Protein AF-A0A7S1G260-F1 (afdb_monomer)

Mean predicted aligned error: 22.45 Å

InterPro domains:
  IPR003582 ShKT domain [SM00254] (65-116)
  IPR003582 ShKT domain [SM00254] (126-178)
  IPR003582 ShKT domain [SM00254] (199-250)
  IPR003582 ShKT domain [SM00254] (265-316)
  IPR003582 ShKT domain [SM00254] (324-378)

Radius of gyration: 38.08 Å; Cα contacts (8 Å, |Δi|>4): 339; chains: 1; bounding box: 85×82×124 Å

Solvent-accessible surface area (backbone atoms only — not comparable to full-atom values): 27764 Å² total; per-residue (Å²): 145,82,87,89,90,86,90,84,76,76,74,75,77,66,73,88,75,47,80,72,57,52,58,54,51,54,57,51,50,65,68,64,70,78,76,76,94,68,100,78,63,72,72,65,54,53,57,52,51,52,52,52,50,55,58,51,52,64,60,63,60,74,78,61,74,73,56,50,43,88,85,47,56,52,100,85,69,47,45,41,76,82,35,58,77,34,66,45,84,57,37,52,81,79,72,40,49,72,68,55,34,51,49,46,45,71,40,14,17,43,22,26,63,70,42,81,68,78,72,70,73,74,69,82,67,75,76,51,49,43,85,84,46,59,42,88,88,80,72,40,43,38,78,78,39,53,87,39,66,52,87,58,41,51,83,77,70,46,49,73,69,58,48,50,54,45,46,68,37,13,18,48,26,37,62,64,55,78,82,80,75,85,74,89,73,93,75,82,94,71,88,77,92,76,82,80,83,74,86,63,60,51,41,88,84,46,56,52,100,85,67,45,38,35,66,70,45,40,88,46,66,47,91,55,37,49,82,78,72,42,50,72,66,56,33,50,52,44,52,70,39,12,18,47,33,44,63,68,46,57,68,76,55,60,60,67,68,46,68,64,88,73,85,66,71,82,57,51,40,87,82,47,52,46,90,82,69,47,47,43,89,77,43,44,44,76,44,58,78,45,38,58,83,74,71,43,50,74,66,57,46,52,50,47,41,69,41,14,18,50,35,34,56,59,64,70,72,86,75,71,62,81,71,72,85,56,48,39,80,82,41,59,48,95,84,70,50,83,61,27,41,64,76,46,58,79,45,95,37,67,79,69,60,48,83,87,81,41,54,75,70,50,51,49,54,50,48,70,42,13,27,48,56,40,59,69,60,77,84,64,79,83,74,77,86,77,90,75,79,87,78,90,82,82,86,85,86,88,81,93,77,87,83,83,88,78,89,81,84,82,85,86,82,82,86,84,84,79,85,83,83,81,87,85,84,81,87,85,86,82,134

Structure (mmCIF, N/CA/C/O backbone):
data_AF-A0A7S1G260-F1
#
_entry.id   AF-A0A7S1G260-F1
#
loop_
_atom_site.group_PDB
_atom_site.id
_atom_site.type_symbol
_atom_site.label_atom_id
_atom_site.label_alt_id
_atom_site.label_comp_id
_atom_site.label_asym_id
_atom_site.label_entity_id
_atom_site.label_seq_id
_atom_site.pdbx_PDB_ins_code
_atom_site.Cartn_x
_atom_site.Cartn_y
_atom_site.Cartn_z
_atom_site.occupancy
_atom_site.B_iso_or_equiv
_atom_site.auth_seq_id
_atom_site.auth_comp_id
_atom_site.auth_asym_id
_atom_site.auth_atom_id
_atom_site.pdbx_PDB_model_num
ATOM 1 N N . MET A 1 1 ? 31.275 -41.240 10.951 1.00 37.66 1 MET A N 1
ATOM 2 C CA . MET A 1 1 ? 30.925 -40.344 12.071 1.00 37.66 1 MET A CA 1
ATOM 3 C C . MET A 1 1 ? 29.575 -39.739 11.741 1.00 37.66 1 MET A C 1
ATOM 5 O O . MET A 1 1 ? 29.497 -38.847 10.911 1.00 37.66 1 MET A O 1
ATOM 9 N N . CYS A 1 2 ? 28.521 -40.337 12.284 1.00 35.19 2 CYS A N 1
ATOM 10 C CA . CYS A 1 2 ? 27.132 -39.920 12.125 1.00 35.19 2 CYS A CA 1
ATOM 11 C C . CYS A 1 2 ? 26.498 -39.850 13.517 1.00 35.19 2 CYS A C 1
ATOM 13 O O . CYS A 1 2 ? 26.952 -40.563 14.410 1.00 35.19 2 CYS A O 1
ATOM 15 N N . ALA A 1 3 ? 25.410 -39.080 13.592 1.00 37.19 3 ALA A N 1
ATOM 16 C CA . ALA A 1 3 ? 24.482 -38.863 14.703 1.00 37.19 3 ALA A CA 1
ATOM 17 C C . ALA A 1 3 ? 24.841 -37.714 15.659 1.00 37.19 3 ALA A C 1
ATOM 19 O O . ALA A 1 3 ? 25.809 -37.792 16.401 1.00 37.19 3 ALA A O 1
ATOM 20 N N . GLU A 1 4 ? 24.020 -36.658 15.625 1.00 35.97 4 GLU A N 1
ATOM 21 C CA . GLU A 1 4 ? 23.105 -36.303 16.724 1.00 35.97 4 GLU A CA 1
ATOM 22 C C . GLU A 1 4 ? 22.201 -35.126 16.301 1.00 35.97 4 GLU A C 1
ATOM 24 O O . GLU A 1 4 ? 22.671 -34.014 16.087 1.00 35.97 4 GLU A O 1
ATOM 29 N N . SER A 1 5 ? 20.895 -35.380 16.141 1.00 38.62 5 SER A N 1
ATOM 30 C CA . SER A 1 5 ? 19.833 -34.358 16.185 1.00 38.62 5 SER A CA 1
ATOM 31 C C . SER A 1 5 ? 18.460 -35.034 16.226 1.00 38.62 5 SER A C 1
ATOM 33 O O . SER A 1 5 ? 17.839 -35.234 15.188 1.00 38.62 5 SER A O 1
ATOM 35 N N . ILE A 1 6 ? 18.000 -35.417 17.422 1.00 42.75 6 ILE A N 1
ATOM 36 C CA . ILE A 1 6 ? 16.577 -35.600 17.756 1.00 42.75 6 ILE A CA 1
ATOM 37 C C . ILE A 1 6 ? 16.449 -35.351 19.263 1.00 42.75 6 ILE A C 1
ATOM 39 O O . ILE A 1 6 ? 16.839 -36.218 20.025 1.00 42.75 6 ILE A O 1
ATOM 43 N N . TYR A 1 7 ? 15.943 -34.192 19.696 1.00 40.62 7 TYR A N 1
ATOM 44 C CA . TYR A 1 7 ? 15.283 -34.004 21.005 1.00 40.62 7 TYR A CA 1
ATOM 45 C C . TYR A 1 7 ? 14.679 -32.592 21.067 1.00 40.62 7 TYR A C 1
ATOM 47 O O . TYR A 1 7 ? 15.309 -31.662 21.560 1.00 40.62 7 TYR A O 1
ATOM 55 N N . HIS A 1 8 ? 13.465 -32.400 20.536 1.00 42.44 8 HIS A N 1
ATOM 56 C CA . HIS A 1 8 ? 12.707 -31.172 20.832 1.00 42.44 8 HIS A CA 1
ATOM 57 C C . HIS A 1 8 ? 11.171 -31.264 20.733 1.00 42.44 8 HIS A C 1
ATOM 59 O O . HIS A 1 8 ? 10.514 -30.230 20.828 1.00 42.44 8 HIS A O 1
ATOM 65 N N . GLN A 1 9 ? 10.570 -32.458 20.600 1.00 41.25 9 GLN A N 1
ATOM 66 C CA . GLN A 1 9 ? 9.100 -32.592 20.530 1.00 41.25 9 GLN A CA 1
ATOM 67 C C . GLN A 1 9 ? 8.404 -33.213 21.755 1.00 41.25 9 GLN A C 1
ATOM 69 O O . GLN A 1 9 ? 7.201 -33.023 21.897 1.00 41.25 9 GLN A O 1
ATOM 74 N N . ASP A 1 10 ? 9.112 -33.809 22.719 1.00 39.34 10 ASP A N 1
ATOM 75 C CA . ASP A 1 10 ? 8.443 -34.493 23.849 1.00 39.34 10 ASP A CA 1
ATOM 76 C C . ASP A 1 10 ? 8.217 -33.633 25.110 1.00 39.34 10 ASP A C 1
ATOM 78 O O . ASP A 1 10 ? 7.632 -34.095 26.090 1.00 39.34 10 ASP A O 1
ATOM 82 N N . ILE A 1 11 ? 8.636 -32.362 25.124 1.00 42.66 11 ILE A N 1
ATOM 83 C CA . ILE A 1 11 ? 8.565 -31.523 26.340 1.00 42.66 11 ILE A CA 1
ATOM 84 C C . ILE A 1 11 ? 7.190 -30.850 26.532 1.00 42.66 11 ILE A C 1
ATOM 86 O O . ILE A 1 11 ? 6.837 -30.488 27.655 1.00 42.66 11 ILE A O 1
ATOM 90 N N . LEU A 1 12 ? 6.357 -30.746 25.492 1.00 38.69 12 LEU A N 1
ATOM 91 C CA . LEU A 1 12 ? 5.076 -30.025 25.578 1.00 38.69 12 LEU A CA 1
ATOM 92 C C . LEU A 1 12 ? 3.873 -30.880 26.013 1.00 38.69 12 LEU A C 1
ATOM 94 O O . LEU A 1 12 ? 2.856 -30.324 26.417 1.00 38.69 12 LEU A O 1
ATOM 98 N N . VAL A 1 13 ? 3.991 -32.211 26.046 1.00 43.09 13 VAL A N 1
ATOM 99 C CA . VAL A 1 13 ? 2.888 -33.103 26.473 1.00 43.09 13 VAL A CA 1
ATOM 100 C C . VAL A 1 13 ? 2.876 -33.349 27.995 1.00 43.09 13 VAL A C 1
ATOM 102 O O . VAL A 1 13 ? 1.879 -33.799 28.553 1.00 43.09 13 VAL A O 1
ATOM 105 N N . LEU A 1 14 ? 3.931 -32.969 28.725 1.00 40.88 14 LEU A N 1
ATOM 106 C CA . LEU A 1 14 ? 4.026 -33.189 30.179 1.00 40.88 14 LEU A CA 1
ATOM 107 C C . LEU A 1 14 ? 3.469 -32.050 31.057 1.00 40.88 14 LEU A C 1
ATOM 109 O O . LEU A 1 14 ? 3.452 -32.187 32.283 1.00 40.88 14 LEU A O 1
ATOM 113 N N . ILE A 1 15 ? 2.990 -30.941 30.480 1.00 45.69 15 ILE A N 1
ATOM 114 C CA . ILE A 1 15 ? 2.629 -29.740 31.261 1.00 45.69 15 ILE A CA 1
ATOM 115 C C . ILE A 1 15 ? 1.155 -29.714 31.725 1.00 45.69 15 ILE A C 1
ATOM 117 O O . ILE A 1 15 ? 0.856 -29.064 32.725 1.00 45.69 15 ILE A O 1
ATOM 121 N N . SER A 1 16 ? 0.236 -30.496 31.149 1.00 44.62 16 SER A N 1
ATOM 122 C CA . SER A 1 16 ? -1.178 -30.489 31.590 1.00 44.62 16 SER A CA 1
ATOM 123 C C . SER A 1 16 ? -1.525 -31.482 32.711 1.00 44.62 16 SER A C 1
ATOM 125 O O . SER A 1 16 ? -2.653 -31.488 33.199 1.00 44.62 16 SER A O 1
ATOM 127 N N . ALA A 1 17 ? -0.571 -32.279 33.204 1.00 48.72 17 ALA A N 1
ATOM 128 C CA . ALA A 1 17 ? -0.872 -33.348 34.156 1.00 48.72 17 ALA A CA 1
ATOM 129 C C . ALA A 1 17 ? 0.071 -33.415 35.366 1.00 48.72 17 ALA A C 1
ATOM 131 O O . ALA A 1 17 ? 0.545 -34.503 35.673 1.00 48.72 17 ALA A O 1
ATOM 132 N N . ASN A 1 18 ? 0.361 -32.317 36.098 1.00 54.16 18 ASN A N 1
ATOM 133 C CA . ASN A 1 18 ? 0.901 -32.482 37.470 1.00 54.16 18 ASN A CA 1
ATOM 134 C C . ASN A 1 18 ? 0.964 -31.286 38.447 1.00 54.16 18 ASN A C 1
ATOM 136 O O . ASN A 1 18 ? 1.860 -31.217 39.297 1.00 54.16 18 ASN A O 1
ATOM 140 N N . THR A 1 19 ? -0.011 -30.378 38.466 1.00 49.81 19 THR A N 1
ATOM 141 C CA . THR A 1 19 ? -0.016 -29.280 39.462 1.00 49.81 19 THR A CA 1
ATOM 142 C C . THR A 1 19 ? -0.116 -29.767 40.922 1.00 49.81 19 THR A C 1
ATOM 144 O O . THR A 1 19 ? 0.399 -29.119 41.840 1.00 49.81 19 THR A O 1
ATOM 147 N N . ARG A 1 20 ? -0.686 -30.957 41.175 1.00 53.78 20 ARG A N 1
ATOM 148 C CA . ARG A 1 20 ? -0.775 -31.546 42.529 1.00 53.78 20 ARG A CA 1
ATOM 149 C C . ARG A 1 20 ? 0.513 -32.249 42.992 1.00 53.78 20 ARG A C 1
ATOM 151 O O . ARG A 1 20 ? 0.814 -32.207 44.188 1.00 53.78 20 ARG A O 1
ATOM 158 N N . SER A 1 21 ? 1.306 -32.837 42.090 1.00 54.09 21 SER A N 1
ATOM 159 C CA . SER A 1 21 ? 2.576 -33.503 42.448 1.00 54.09 21 SER A CA 1
ATOM 160 C C . SER A 1 21 ? 3.697 -32.503 42.742 1.00 54.09 21 SER A C 1
ATOM 162 O O . SER A 1 21 ? 4.452 -32.672 43.704 1.00 54.09 21 SER A O 1
ATOM 164 N N . ILE A 1 22 ? 3.734 -31.381 42.016 1.00 58.81 22 ILE A N 1
ATOM 165 C CA . ILE A 1 22 ? 4.735 -30.323 42.222 1.00 58.81 22 ILE A CA 1
ATOM 166 C C . ILE A 1 22 ? 4.570 -29.667 43.605 1.00 58.81 22 ILE A C 1
ATOM 168 O O . ILE A 1 22 ? 5.558 -29.467 44.315 1.00 58.81 22 ILE A O 1
ATOM 172 N N . LYS A 1 23 ? 3.331 -29.447 44.077 1.00 65.38 23 LYS A N 1
ATOM 173 C CA . LYS A 1 23 ? 3.067 -28.942 45.443 1.00 65.38 23 LYS A CA 1
ATOM 174 C C . LYS A 1 23 ? 3.558 -29.896 46.542 1.00 65.38 23 LYS A C 1
ATOM 176 O O . LYS A 1 23 ? 3.996 -29.430 47.596 1.00 65.38 23 LYS A O 1
ATOM 181 N N . ARG A 1 24 ? 3.519 -31.217 46.318 1.00 66.19 24 ARG A N 1
ATOM 182 C CA . ARG A 1 24 ? 4.042 -32.216 47.272 1.00 66.19 24 ARG A CA 1
ATOM 183 C C . ARG A 1 24 ? 5.575 -32.274 47.257 1.00 66.19 24 ARG A C 1
ATOM 185 O O . ARG A 1 24 ? 6.175 -32.274 48.332 1.00 66.19 24 ARG A O 1
ATOM 192 N N . ARG A 1 25 ? 6.213 -32.203 46.082 1.00 62.19 25 ARG A N 1
ATOM 193 C CA . ARG A 1 25 ? 7.685 -32.146 45.952 1.00 62.19 25 ARG A CA 1
ATOM 194 C C . ARG A 1 25 ? 8.291 -30.851 46.504 1.00 62.19 25 ARG A C 1
ATOM 196 O O . ARG A 1 25 ? 9.302 -30.906 47.196 1.00 62.19 25 ARG A O 1
ATOM 203 N N . MET A 1 26 ? 7.631 -29.705 46.327 1.00 62.00 26 MET A N 1
ATOM 204 C CA . MET A 1 26 ? 8.078 -28.424 46.901 1.00 62.00 26 MET A CA 1
ATOM 205 C C . MET A 1 26 ? 8.033 -28.408 48.441 1.00 62.00 26 MET A C 1
ATOM 207 O O . MET A 1 26 ? 8.884 -27.793 49.085 1.00 62.00 26 MET A O 1
ATOM 211 N N . ARG A 1 27 ? 7.091 -29.138 49.063 1.00 69.62 27 ARG A N 1
ATOM 212 C CA . ARG A 1 27 ? 7.062 -29.325 50.528 1.00 69.62 27 ARG A CA 1
ATOM 213 C C . ARG A 1 27 ? 8.172 -30.258 51.028 1.00 69.62 27 ARG A C 1
ATOM 215 O O . ARG A 1 27 ? 8.681 -30.034 52.123 1.00 69.62 27 ARG A O 1
ATOM 222 N N . GLN A 1 28 ? 8.575 -31.257 50.239 1.00 65.25 28 GLN A N 1
ATOM 223 C CA . GLN A 1 28 ? 9.717 -32.123 50.564 1.00 65.25 28 GLN A CA 1
ATOM 224 C C . GLN A 1 28 ? 11.063 -31.396 50.404 1.00 65.25 28 GLN A C 1
ATOM 226 O O . GLN A 1 28 ? 11.915 -31.500 51.283 1.00 65.25 28 GLN A O 1
ATOM 231 N N . LEU A 1 29 ? 11.229 -30.573 49.363 1.00 58.44 29 LEU A N 1
ATOM 232 C CA . LEU A 1 29 ? 12.454 -29.790 49.147 1.00 58.44 29 LEU A CA 1
ATOM 233 C C . LEU A 1 29 ? 12.663 -28.697 50.210 1.00 58.44 29 LEU A C 1
ATOM 235 O O . LEU A 1 29 ? 13.797 -28.462 50.622 1.00 58.44 29 LEU A O 1
ATOM 239 N N . ARG A 1 30 ? 11.590 -28.106 50.762 1.00 63.41 30 ARG A N 1
ATOM 240 C CA . ARG A 1 30 ? 11.694 -27.207 51.933 1.00 63.41 30 ARG A CA 1
ATOM 241 C C . ARG A 1 30 ? 12.203 -27.901 53.202 1.00 63.41 30 ARG A C 1
ATOM 243 O O . ARG A 1 30 ? 12.783 -27.227 54.045 1.00 63.41 30 ARG A O 1
ATOM 250 N N . ARG A 1 31 ? 12.019 -29.22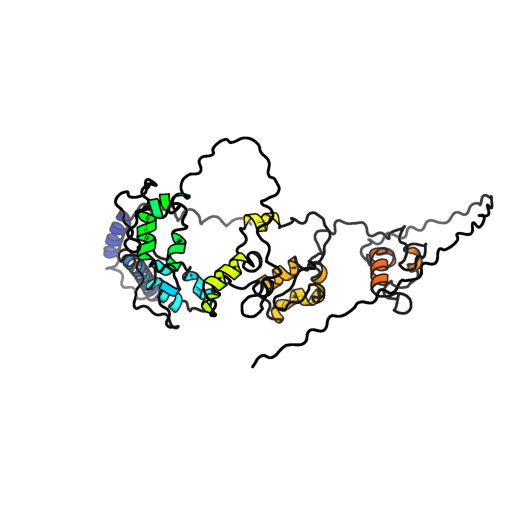0 53.349 1.00 58.50 31 ARG A N 1
ATOM 251 C CA . ARG A 1 31 ? 12.552 -29.978 54.498 1.00 58.50 31 ARG A CA 1
ATOM 252 C C . ARG A 1 31 ? 14.018 -30.379 54.318 1.00 58.50 31 ARG A C 1
ATOM 254 O O . ARG A 1 31 ? 14.728 -30.483 55.310 1.00 58.50 31 ARG A O 1
ATOM 261 N N . LEU A 1 32 ? 14.484 -30.556 53.081 1.00 53.25 32 LEU A N 1
ATOM 262 C CA . LEU A 1 32 ? 15.876 -30.927 52.790 1.00 53.25 32 LEU A CA 1
ATOM 263 C C . LEU A 1 32 ? 16.843 -29.730 52.793 1.00 53.25 32 LEU A C 1
ATOM 265 O O . LEU A 1 32 ? 18.033 -29.914 53.024 1.00 53.25 32 LEU A O 1
ATOM 269 N N . ASN A 1 33 ? 16.348 -28.501 52.619 1.00 46.66 33 ASN A N 1
ATOM 270 C CA . ASN A 1 33 ? 17.196 -27.306 52.512 1.00 46.66 33 ASN A CA 1
ATOM 271 C C . ASN A 1 33 ? 17.590 -26.660 53.862 1.00 46.66 33 ASN A C 1
ATOM 273 O O . ASN A 1 33 ? 18.201 -25.597 53.889 1.00 46.66 33 ASN A O 1
ATOM 277 N N . LEU A 1 34 ? 17.262 -27.288 54.999 1.00 50.44 34 LEU A N 1
ATOM 278 C CA . LEU A 1 34 ? 17.632 -26.794 56.335 1.00 50.44 34 LEU A CA 1
ATOM 279 C C . LEU A 1 34 ? 18.976 -27.333 56.858 1.00 50.44 34 LEU A C 1
ATOM 281 O O . LEU A 1 34 ? 19.327 -27.035 57.998 1.00 50.44 34 LEU A O 1
ATOM 285 N N . ARG A 1 35 ? 19.748 -28.111 56.076 1.00 51.38 35 ARG A N 1
ATOM 286 C CA . ARG A 1 35 ? 20.943 -28.789 56.624 1.00 51.38 35 ARG A CA 1
ATOM 287 C C . ARG A 1 35 ? 22.269 -28.668 55.875 1.00 51.38 35 ARG A C 1
ATOM 289 O O . ARG A 1 35 ? 23.226 -29.305 56.297 1.00 51.38 35 ARG A O 1
ATOM 296 N N . THR A 1 36 ? 22.405 -27.817 54.862 1.00 46.00 36 THR A N 1
ATOM 297 C CA . THR A 1 36 ? 23.715 -27.618 54.210 1.00 46.00 36 THR A CA 1
ATOM 298 C C . THR A 1 36 ? 24.021 -26.142 53.983 1.00 46.00 36 THR A C 1
ATOM 300 O O . THR A 1 36 ? 23.757 -25.585 52.920 1.00 46.00 36 THR A O 1
ATOM 303 N N . ARG A 1 37 ? 24.622 -25.502 54.994 1.00 48.03 37 ARG A N 1
ATOM 304 C CA . ARG A 1 37 ? 25.396 -24.265 54.819 1.00 48.03 37 ARG A CA 1
ATOM 305 C C . ARG A 1 37 ? 26.737 -24.642 54.181 1.00 48.03 37 ARG A C 1
ATOM 307 O O . ARG A 1 37 ? 27.633 -25.100 54.878 1.00 48.03 37 ARG A O 1
ATOM 314 N N . SER A 1 38 ? 26.865 -24.448 52.870 1.00 50.91 38 SER A N 1
ATOM 315 C CA . SER A 1 38 ? 28.159 -24.411 52.177 1.00 50.91 38 SER A CA 1
ATOM 316 C C . SER A 1 38 ? 28.254 -23.123 51.341 1.00 50.91 38 SER A C 1
ATOM 318 O O . SER A 1 38 ? 27.310 -22.814 50.607 1.00 50.91 38 SER A O 1
ATOM 320 N N . PRO A 1 39 ? 29.334 -22.326 51.458 1.00 50.97 39 PRO A N 1
ATOM 321 C CA . PRO A 1 39 ? 29.386 -20.947 50.969 1.00 50.97 39 PRO A CA 1
ATOM 322 C C . PRO A 1 39 ? 29.920 -20.809 49.528 1.00 50.97 39 PRO A C 1
ATOM 324 O O . PRO A 1 39 ? 30.763 -19.955 49.275 1.00 50.97 39 PRO A O 1
ATOM 327 N N . SER A 1 40 ? 29.441 -21.609 48.564 1.00 51.34 40 SER A N 1
ATOM 328 C CA . SER A 1 40 ? 29.939 -21.549 47.167 1.00 51.34 40 SER A CA 1
ATOM 329 C C . SER A 1 40 ? 28.877 -21.302 46.076 1.00 51.34 40 SER A C 1
ATOM 331 O O . SER A 1 40 ? 29.216 -21.160 44.911 1.00 51.34 40 SER A O 1
ATOM 333 N N . ASN A 1 41 ? 27.594 -21.124 46.414 1.00 51.25 41 ASN A N 1
ATOM 334 C CA . ASN A 1 41 ? 26.518 -20.991 45.411 1.00 51.25 41 ASN A CA 1
ATOM 335 C C . ASN A 1 41 ? 25.830 -19.611 45.400 1.00 51.25 41 ASN A C 1
ATOM 337 O O . ASN A 1 41 ? 24.607 -19.519 45.485 1.00 51.25 41 ASN A O 1
ATOM 341 N N . LYS A 1 42 ? 26.594 -18.515 45.280 1.00 50.22 42 LYS A N 1
ATOM 342 C CA . LYS A 1 42 ? 26.003 -17.163 45.140 1.00 50.22 42 LYS A CA 1
ATOM 343 C C . LYS A 1 42 ? 25.381 -16.901 43.759 1.00 50.22 42 LYS A C 1
ATOM 345 O O . LYS A 1 42 ? 24.404 -16.165 43.683 1.00 50.22 42 LYS A O 1
ATOM 350 N N . VAL A 1 43 ? 25.877 -17.534 42.692 1.00 56.28 43 VAL A N 1
ATOM 351 C CA . VAL A 1 43 ? 25.404 -17.271 41.314 1.00 56.28 43 VAL A CA 1
ATOM 352 C C . VAL A 1 43 ? 24.046 -17.938 41.032 1.00 56.28 43 VAL A C 1
ATOM 354 O O . VAL A 1 43 ? 23.165 -17.326 40.435 1.00 56.28 43 VAL A O 1
ATOM 357 N N . ASN A 1 44 ? 23.800 -19.134 41.578 1.00 56.28 44 ASN A N 1
ATOM 358 C CA . ASN A 1 44 ? 22.531 -19.852 41.375 1.00 56.28 44 ASN A CA 1
ATOM 359 C C . ASN A 1 44 ? 21.350 -19.272 42.173 1.00 56.28 44 ASN A C 1
ATOM 361 O O . ASN A 1 44 ? 20.196 -19.479 41.803 1.00 56.28 44 ASN A O 1
ATOM 365 N N . SER A 1 45 ? 21.609 -18.514 43.245 1.00 60.34 45 SER A N 1
ATOM 366 C CA . SER A 1 45 ? 20.538 -17.903 44.042 1.00 60.34 45 SER A CA 1
ATOM 367 C C . SER A 1 45 ? 19.893 -16.699 43.353 1.00 60.34 45 SER A C 1
ATOM 369 O O . SER A 1 45 ? 18.712 -16.449 43.582 1.00 60.34 45 SER A O 1
ATOM 371 N N . GLN A 1 46 ? 20.633 -15.954 42.523 1.00 66.44 46 GLN A N 1
ATOM 372 C CA . GLN A 1 46 ? 20.060 -14.817 41.796 1.00 66.44 46 GLN A CA 1
ATOM 373 C C . GLN A 1 46 ? 19.200 -15.271 40.615 1.00 66.44 46 GLN A C 1
ATOM 375 O O . GLN A 1 46 ? 18.104 -14.750 40.431 1.00 66.44 46 GLN A O 1
ATOM 380 N N . LEU A 1 47 ? 19.620 -16.310 39.887 1.00 67.06 47 LEU A N 1
ATOM 381 C CA . LEU A 1 47 ? 18.841 -16.851 38.769 1.00 67.06 47 LEU A CA 1
ATOM 382 C C . LEU A 1 47 ? 17.500 -17.458 39.230 1.00 67.06 47 LEU A C 1
ATOM 384 O O . LEU A 1 47 ? 16.480 -17.323 38.551 1.00 67.06 47 LEU A O 1
ATOM 388 N N . LEU A 1 48 ? 17.478 -18.066 40.423 1.00 73.00 48 LEU A N 1
ATOM 389 C CA . LEU A 1 48 ? 16.255 -18.586 41.043 1.00 73.00 48 LEU A CA 1
ATOM 390 C C . LEU A 1 48 ? 15.293 -17.461 41.470 1.00 73.00 48 LEU A C 1
ATOM 392 O O . LEU A 1 48 ? 14.082 -17.594 41.334 1.00 73.00 48 LEU A O 1
ATOM 396 N N . LEU A 1 49 ? 15.817 -16.340 41.973 1.00 70.00 49 LEU A N 1
ATOM 397 C CA . LEU A 1 49 ? 14.989 -15.188 42.342 1.00 70.00 49 LEU A CA 1
ATOM 398 C C . LEU A 1 49 ? 14.403 -14.491 41.109 1.00 70.00 49 LEU A C 1
ATOM 400 O O . LEU A 1 49 ? 13.228 -14.133 41.130 1.00 70.00 49 LEU A O 1
ATOM 404 N N . ILE A 1 50 ? 15.174 -14.377 40.023 1.00 73.25 50 ILE A N 1
ATOM 405 C CA . ILE A 1 50 ? 14.707 -13.823 38.745 1.00 73.25 50 ILE A CA 1
ATOM 406 C C . ILE A 1 50 ? 13.574 -14.686 38.170 1.00 73.25 50 ILE A C 1
ATOM 408 O O . ILE A 1 50 ? 12.511 -14.173 37.832 1.00 73.25 50 ILE A O 1
ATOM 412 N N . THR A 1 51 ? 13.745 -16.010 38.140 1.00 70.69 51 THR A N 1
ATOM 413 C CA . THR A 1 51 ? 12.706 -16.933 37.642 1.00 70.69 51 THR A CA 1
ATOM 414 C C . THR A 1 51 ? 11.439 -16.935 38.501 1.00 70.69 51 THR A C 1
ATOM 416 O O . THR A 1 51 ? 10.337 -16.963 37.955 1.00 70.69 51 THR A O 1
ATOM 419 N N . ILE A 1 52 ? 11.557 -16.835 39.831 1.00 73.44 52 ILE A N 1
ATOM 420 C CA . ILE A 1 52 ? 10.393 -16.696 40.725 1.00 73.44 52 ILE A CA 1
ATOM 421 C C . ILE A 1 52 ? 9.671 -15.356 40.495 1.00 73.44 52 ILE A C 1
ATOM 423 O O . ILE A 1 52 ? 8.441 -15.322 40.534 1.00 73.44 52 ILE A O 1
ATOM 427 N N . PHE A 1 53 ? 10.402 -14.274 40.212 1.00 69.44 53 PHE A N 1
ATOM 428 C CA . PHE A 1 53 ? 9.816 -12.966 39.911 1.00 69.44 53 PHE A CA 1
ATOM 429 C C . PHE A 1 53 ? 9.021 -12.989 38.594 1.00 69.44 53 PHE A C 1
ATOM 431 O O . PHE A 1 53 ? 7.857 -12.589 38.582 1.00 69.44 53 PHE A O 1
ATOM 438 N N . PHE A 1 54 ? 9.579 -13.576 37.527 1.00 65.88 54 PHE A N 1
ATOM 439 C CA . PHE A 1 54 ? 8.867 -13.767 36.255 1.00 65.88 54 PHE A CA 1
ATOM 440 C C . PHE A 1 54 ? 7.602 -14.631 36.413 1.00 65.88 54 PHE A C 1
ATOM 442 O O . PHE A 1 54 ? 6.539 -14.267 35.915 1.00 65.88 54 PHE A O 1
ATOM 449 N N . LEU A 1 55 ? 7.664 -15.723 37.185 1.00 65.50 55 LEU A N 1
ATOM 450 C CA . LEU A 1 55 ? 6.503 -16.589 37.453 1.00 65.50 55 LEU A CA 1
ATOM 451 C C . LEU A 1 55 ? 5.399 -15.907 38.282 1.00 65.50 55 LEU A C 1
ATOM 453 O O . LEU A 1 55 ? 4.230 -16.292 38.186 1.00 65.50 55 LEU A O 1
ATOM 457 N N . SER A 1 56 ? 5.741 -14.910 39.102 1.00 59.00 56 SER A N 1
ATOM 458 C CA . SER A 1 56 ? 4.767 -14.174 39.917 1.00 59.00 56 SER A CA 1
ATOM 459 C C . SER A 1 56 ? 4.069 -13.052 39.135 1.00 59.00 56 SER A C 1
ATOM 461 O O . SER A 1 56 ? 2.901 -12.768 39.410 1.00 59.00 56 SER A O 1
ATOM 463 N N . ILE A 1 57 ? 4.742 -12.455 38.142 1.00 59.56 57 ILE A N 1
ATOM 464 C CA . ILE A 1 57 ? 4.150 -11.458 37.233 1.00 59.56 57 ILE A CA 1
ATOM 465 C C . ILE A 1 57 ? 3.139 -12.130 36.301 1.00 59.56 57 ILE A C 1
ATOM 467 O O . ILE A 1 57 ? 1.998 -11.683 36.222 1.00 59.56 57 ILE A O 1
ATOM 471 N N . VAL A 1 58 ? 3.503 -13.267 35.699 1.00 60.50 58 VAL A N 1
ATOM 472 C CA . VAL A 1 58 ? 2.605 -14.013 34.797 1.00 60.50 58 VAL A CA 1
ATOM 473 C C . VAL A 1 58 ? 1.325 -14.469 35.516 1.00 60.50 58 VAL A C 1
ATOM 475 O O . VAL A 1 58 ? 0.243 -14.410 34.945 1.00 60.50 58 VAL A O 1
ATOM 478 N N . ASN A 1 59 ? 1.406 -14.839 36.800 1.00 55.50 59 ASN A N 1
ATOM 479 C CA . ASN A 1 59 ? 0.221 -15.217 37.584 1.00 55.50 59 ASN A CA 1
ATOM 480 C C . ASN A 1 59 ? -0.625 -14.027 38.073 1.00 55.50 59 ASN A C 1
ATOM 482 O O . ASN A 1 59 ? -1.802 -14.215 38.369 1.00 55.50 59 ASN A O 1
ATOM 486 N N . SER A 1 60 ? -0.066 -12.815 38.166 1.00 53.81 60 SER A N 1
ATOM 487 C CA . SER A 1 60 ? -0.815 -11.629 38.624 1.00 53.81 60 SER A CA 1
ATOM 488 C C . SER A 1 60 ? -1.620 -10.957 37.505 1.00 53.81 60 SER A C 1
ATOM 490 O O . SER A 1 60 ? -2.513 -10.163 37.790 1.00 53.81 60 SER A O 1
ATOM 492 N N . ILE A 1 61 ? -1.345 -11.303 36.244 1.00 55.31 61 ILE A N 1
ATOM 493 C CA . ILE A 1 61 ? -2.112 -10.860 35.068 1.00 55.31 61 ILE A CA 1
ATOM 494 C C . ILE A 1 61 ? -3.412 -11.679 34.913 1.00 55.31 61 ILE A C 1
ATOM 496 O O . ILE A 1 61 ? -4.352 -11.249 34.259 1.00 55.31 61 ILE A O 1
ATOM 500 N N . SER A 1 62 ? -3.529 -12.822 35.596 1.00 49.22 62 SER A N 1
ATOM 501 C CA . SER A 1 62 ? -4.604 -13.799 35.377 1.00 49.22 62 SER A CA 1
ATOM 502 C C . SER A 1 62 ? -5.952 -13.494 36.065 1.00 49.22 62 SER A C 1
ATOM 504 O O . SER A 1 62 ? -6.822 -14.362 36.059 1.00 49.22 62 SER A O 1
ATOM 506 N N . SER A 1 63 ? -6.169 -12.323 36.684 1.00 51.25 63 SER A N 1
ATOM 507 C CA . SER A 1 63 ? -7.471 -12.026 37.329 1.00 51.25 63 SER A CA 1
ATOM 508 C C . SER A 1 63 ? -7.988 -10.589 37.240 1.00 51.25 63 SER A C 1
ATOM 510 O O . SER A 1 63 ? -9.064 -10.304 37.767 1.00 51.25 63 SER A O 1
ATOM 512 N N . ARG A 1 64 ? -7.273 -9.675 36.574 1.00 57.09 64 ARG A N 1
ATOM 513 C CA . ARG A 1 64 ? -7.825 -8.358 36.226 1.00 57.09 64 ARG A CA 1
ATOM 514 C C . ARG A 1 64 ? -8.370 -8.453 34.809 1.00 57.09 64 ARG A C 1
ATOM 516 O O . ARG A 1 64 ? -7.661 -8.928 33.931 1.00 57.09 64 ARG A O 1
ATOM 523 N N . GLY A 1 65 ? -9.632 -8.065 34.622 1.00 72.81 65 GLY A N 1
ATOM 524 C CA . GLY A 1 65 ? -10.291 -8.091 33.317 1.00 72.81 65 GLY A CA 1
ATOM 525 C C . GLY A 1 65 ? -9.427 -7.441 32.234 1.00 72.81 65 GLY A C 1
ATOM 526 O O . GLY A 1 65 ? -8.667 -6.516 32.517 1.00 72.81 65 GLY A O 1
ATOM 527 N N . CYS A 1 66 ? -9.536 -7.969 31.017 1.00 88.38 66 CYS A N 1
ATOM 528 C CA . CYS A 1 66 ? -8.855 -7.503 29.811 1.00 88.38 66 CYS A CA 1
ATOM 529 C C . CYS A 1 66 ? -9.363 -6.101 29.442 1.00 88.38 66 CYS A C 1
ATOM 531 O O . CYS A 1 66 ? -10.232 -5.941 28.590 1.00 88.38 66 CYS A O 1
ATOM 533 N N . HIS A 1 67 ? -8.878 -5.091 30.157 1.00 93.44 67 HIS A N 1
ATOM 534 C CA . HIS A 1 67 ? -9.263 -3.702 29.978 1.00 93.44 67 HIS A CA 1
ATOM 535 C C . HIS A 1 67 ? -8.018 -2.836 29.906 1.00 93.44 67 HIS A C 1
ATOM 537 O O . HIS A 1 67 ? -7.076 -3.000 30.684 1.00 93.44 67 HIS A O 1
ATOM 543 N N . ASP A 1 68 ? -8.058 -1.895 28.978 1.00 96.00 68 ASP A N 1
ATOM 544 C CA . ASP A 1 68 ? -7.045 -0.866 28.843 1.00 96.00 68 ASP A CA 1
ATOM 545 C C . ASP A 1 68 ? -7.145 0.147 29.987 1.00 96.00 68 ASP A C 1
ATOM 547 O O . ASP A 1 68 ? -8.234 0.464 30.472 1.00 96.00 68 ASP A O 1
ATOM 551 N N . LEU A 1 69 ? -6.002 0.671 30.429 1.00 95.75 69 LEU A N 1
ATOM 552 C CA . LEU A 1 69 ? -5.931 1.695 31.461 1.00 95.75 69 LEU A CA 1
ATOM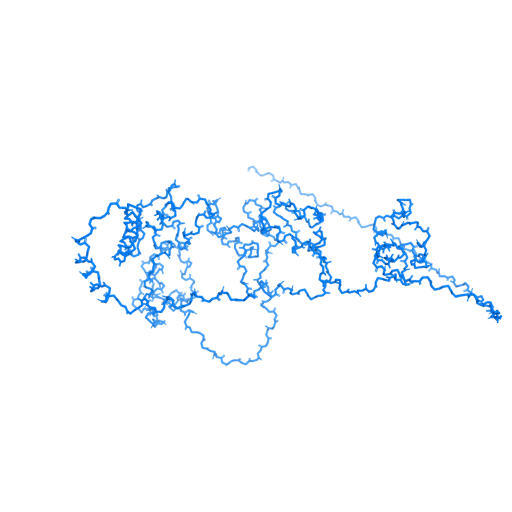 553 C C . LEU A 1 69 ? -6.242 3.076 30.841 1.00 95.75 69 LEU A C 1
ATOM 555 O O . LEU A 1 69 ? -5.402 3.612 30.115 1.00 95.75 69 LEU A O 1
ATOM 559 N N . PRO A 1 70 ? -7.380 3.731 31.157 1.00 94.19 70 PRO A N 1
ATOM 560 C CA . PRO A 1 70 ? -7.816 4.946 30.447 1.00 94.19 70 PRO A CA 1
ATOM 561 C C . PRO A 1 70 ? -6.866 6.140 30.617 1.00 94.19 70 PRO A C 1
ATOM 563 O O . PRO A 1 70 ? -6.790 7.039 29.773 1.00 94.19 70 PRO A O 1
ATOM 566 N N . SER A 1 71 ? -6.134 6.165 31.732 1.00 96.25 71 SER A N 1
ATOM 567 C CA . SER A 1 71 ? -5.158 7.205 32.057 1.00 96.25 71 SER A CA 1
ATOM 568 C C . SER A 1 71 ? -3.779 6.959 31.448 1.00 96.25 71 SER A C 1
ATOM 570 O O . SER A 1 71 ? -2.921 7.830 31.562 1.00 96.25 71 SER A O 1
ATOM 572 N N . TYR A 1 72 ? -3.536 5.797 30.836 1.00 97.50 72 TYR A N 1
ATOM 573 C CA . TYR A 1 72 ? -2.245 5.504 30.230 1.00 97.50 72 TYR A CA 1
ATOM 574 C C . TYR A 1 72 ? -1.975 6.435 29.051 1.00 97.50 72 TYR A C 1
ATOM 576 O O . TYR A 1 72 ? -2.855 6.684 28.220 1.00 97.50 72 TYR A O 1
ATOM 584 N N . ARG A 1 73 ? -0.751 6.953 28.986 1.00 97.69 73 ARG A N 1
ATOM 585 C CA . ARG A 1 73 ? -0.226 7.697 27.846 1.00 97.69 73 ARG A CA 1
ATOM 586 C C . ARG A 1 73 ? 1.193 7.215 27.584 1.00 97.69 73 ARG A C 1
ATOM 588 O O . ARG A 1 73 ? 1.983 7.133 28.521 1.00 97.69 73 ARG A O 1
ATOM 595 N N . ASP A 1 74 ? 1.502 6.902 26.331 1.00 96.50 74 ASP A N 1
ATOM 596 C CA . ASP A 1 74 ? 2.865 6.546 25.932 1.00 96.50 74 ASP A CA 1
ATOM 597 C C . ASP A 1 74 ? 3.812 7.769 25.995 1.00 96.50 74 ASP A C 1
ATOM 599 O O . ASP A 1 74 ? 3.398 8.899 26.275 1.00 96.50 74 ASP A O 1
ATOM 603 N N . ARG A 1 75 ? 5.095 7.580 25.653 1.00 95.81 75 ARG A N 1
ATOM 604 C CA . ARG A 1 75 ? 6.078 8.684 25.580 1.00 95.81 75 ARG A CA 1
ATOM 605 C C . ARG A 1 75 ? 5.724 9.794 24.579 1.00 95.81 75 ARG A C 1
ATOM 607 O O . ARG A 1 75 ? 6.344 10.853 24.602 1.00 95.81 75 ARG A O 1
ATOM 614 N N . PHE A 1 76 ? 4.783 9.535 23.675 1.00 94.00 76 PHE A N 1
ATOM 615 C CA . PHE A 1 76 ? 4.312 10.455 22.646 1.00 94.00 76 PHE A CA 1
ATOM 616 C C . PHE A 1 76 ? 2.964 11.101 23.015 1.00 94.00 76 PHE A C 1
ATOM 618 O O . PHE A 1 76 ? 2.428 11.878 22.229 1.00 94.00 76 PHE A O 1
ATOM 625 N N . GLY A 1 77 ? 2.410 10.807 24.198 1.00 96.06 77 GLY A N 1
ATOM 626 C CA . GLY A 1 77 ? 1.127 11.332 24.658 1.00 96.06 77 GLY A CA 1
ATOM 627 C C . GLY A 1 77 ? -0.112 10.633 24.081 1.00 96.06 77 GLY A C 1
ATOM 628 O O . GLY A 1 77 ? -1.206 11.186 24.181 1.00 96.06 77 GLY A O 1
ATOM 629 N N . ARG A 1 78 ? 0.015 9.439 23.491 1.00 96.06 78 ARG A N 1
ATOM 630 C CA . ARG A 1 78 ? -1.095 8.663 22.904 1.00 96.06 78 ARG A CA 1
ATOM 631 C C . ARG A 1 78 ? -1.753 7.740 23.927 1.00 96.06 78 ARG A C 1
ATOM 633 O O . ARG A 1 78 ? -1.056 7.116 24.724 1.00 96.06 78 ARG A O 1
ATOM 640 N N . SER A 1 79 ? -3.086 7.656 23.904 1.00 97.69 79 SER A N 1
ATOM 641 C CA . SER A 1 79 ? -3.871 6.723 24.731 1.00 97.69 79 SER A CA 1
ATOM 642 C C . SER A 1 79 ? -3.876 5.307 24.146 1.00 97.69 79 SER A C 1
ATOM 644 O O . SER A 1 79 ? -3.446 5.098 23.011 1.00 97.69 79 SER A O 1
ATOM 646 N N . CYS A 1 80 ? -4.400 4.337 24.905 1.00 97.62 80 CYS A N 1
ATOM 647 C CA . CYS A 1 80 ? -4.558 2.957 24.440 1.00 97.62 80 CYS A CA 1
ATOM 648 C C . CYS A 1 80 ? -5.388 2.843 23.149 1.00 97.62 80 CYS A C 1
ATOM 650 O O . CYS A 1 80 ? -5.036 2.042 22.293 1.00 97.62 80 CYS A O 1
ATOM 652 N N . ASP A 1 81 ? -6.392 3.703 22.940 1.00 94.00 81 ASP A N 1
ATOM 653 C CA . ASP A 1 81 ? -7.249 3.679 21.739 1.00 94.00 81 ASP A CA 1
ATOM 654 C C . ASP A 1 81 ? -6.462 3.875 20.435 1.00 94.00 81 ASP A C 1
ATOM 656 O O . ASP A 1 81 ? -6.839 3.361 19.385 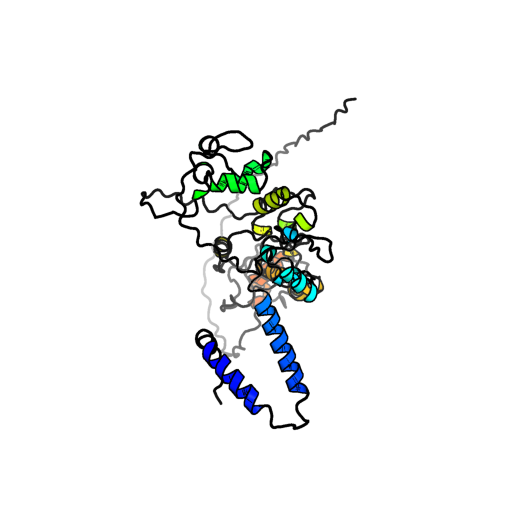1.00 94.00 81 ASP A O 1
ATOM 660 N N . SER A 1 82 ? -5.321 4.575 20.500 1.00 94.62 82 SER A N 1
ATOM 661 C CA . SER A 1 82 ? -4.417 4.745 19.349 1.00 94.62 82 SER A CA 1
ATOM 662 C C . SER A 1 82 ? -3.757 3.434 18.904 1.00 94.62 82 SER A C 1
ATOM 664 O O . SER A 1 82 ? -3.146 3.381 17.841 1.00 94.62 82 SER A O 1
ATOM 666 N N . TYR A 1 83 ? -3.857 2.391 19.727 1.00 95.25 83 TYR A N 1
ATOM 667 C CA . TYR A 1 83 ? -3.288 1.066 19.518 1.00 95.25 83 TYR A CA 1
ATOM 668 C C . TYR A 1 83 ? -4.363 -0.003 19.338 1.00 95.25 83 TYR A C 1
ATOM 670 O O . TYR A 1 83 ? -4.042 -1.189 19.382 1.00 95.25 83 TYR A O 1
ATOM 678 N N . PHE A 1 84 ? -5.631 0.381 19.162 1.00 93.00 84 PHE A N 1
ATOM 679 C CA . PHE A 1 84 ? -6.734 -0.567 19.077 1.00 93.00 84 PHE A CA 1
ATOM 680 C C . PHE A 1 84 ? -6.488 -1.602 17.972 1.00 93.00 84 PHE A C 1
ATOM 682 O O . PHE A 1 84 ? -6.345 -1.262 16.798 1.00 93.00 84 PHE A O 1
ATOM 689 N N . ARG A 1 85 ? -6.449 -2.882 18.366 1.00 86.62 85 ARG A N 1
ATOM 690 C CA . ARG A 1 85 ? -6.184 -4.052 17.511 1.00 86.62 85 ARG A CA 1
ATOM 691 C C . ARG A 1 85 ? -4.761 -4.148 16.942 1.00 86.62 85 ARG A C 1
ATOM 693 O O . ARG A 1 85 ? -4.519 -5.019 16.103 1.00 86.62 85 ARG A O 1
ATOM 700 N N . ALA A 1 86 ? -3.818 -3.334 17.408 1.00 89.25 86 ALA A N 1
ATOM 701 C CA . ALA A 1 86 ? -2.426 -3.407 16.983 1.00 89.25 86 ALA A CA 1
ATOM 702 C C . ALA A 1 86 ? -1.693 -4.594 17.634 1.00 89.25 86 ALA A C 1
ATOM 704 O O . ALA A 1 86 ? -1.934 -4.945 18.787 1.00 89.25 86 ALA A O 1
ATOM 705 N N . ASN A 1 87 ? -0.734 -5.193 16.920 1.00 93.94 87 ASN A N 1
ATOM 706 C CA . ASN A 1 87 ? 0.192 -6.154 17.522 1.00 93.94 87 ASN A CA 1
ATOM 707 C C . ASN A 1 87 ? 1.355 -5.402 18.186 1.00 93.94 87 ASN A C 1
ATOM 709 O O . ASN A 1 87 ? 2.425 -5.239 17.593 1.00 93.94 87 ASN A O 1
ATOM 713 N N . CYS A 1 88 ? 1.133 -4.930 19.415 1.00 96.75 88 CYS A N 1
ATOM 714 C CA . CYS A 1 88 ? 2.093 -4.097 20.145 1.00 96.75 88 CYS A CA 1
ATOM 715 C C . CYS A 1 88 ? 3.462 -4.767 20.351 1.00 96.75 88 CYS A C 1
ATOM 717 O O . CYS A 1 88 ? 4.464 -4.068 20.480 1.00 96.75 88 CYS A O 1
ATOM 719 N N . LEU A 1 89 ? 3.553 -6.103 20.307 1.00 95.44 89 LEU A N 1
ATOM 720 C CA . LEU A 1 89 ? 4.830 -6.821 20.420 1.00 95.44 89 LEU A CA 1
ATOM 721 C C . LEU A 1 89 ? 5.794 -6.506 19.264 1.00 95.44 89 LEU A C 1
ATOM 723 O O . LEU A 1 89 ? 7.009 -6.571 19.440 1.00 95.44 89 LEU A O 1
ATOM 727 N N . ASN A 1 90 ? 5.275 -6.103 18.100 1.00 94.19 90 ASN A N 1
ATOM 728 C CA . ASN A 1 90 ? 6.089 -5.744 16.939 1.00 94.19 90 ASN A CA 1
ATOM 729 C C . ASN A 1 90 ? 6.585 -4.292 16.969 1.00 94.19 90 ASN A C 1
ATOM 731 O O . ASN A 1 90 ? 7.341 -3.890 16.085 1.00 94.19 90 ASN A O 1
ATOM 735 N N . PHE A 1 91 ? 6.202 -3.491 17.968 1.00 94.62 91 PHE A N 1
ATOM 736 C CA . PHE A 1 91 ? 6.507 -2.058 17.967 1.00 94.62 91 PHE A CA 1
ATOM 737 C C . PHE A 1 91 ? 7.997 -1.773 18.207 1.00 94.62 91 PHE A C 1
ATOM 739 O O . PHE A 1 91 ? 8.494 -0.700 17.856 1.00 94.62 91 PHE A O 1
ATOM 746 N N . GLY A 1 92 ? 8.748 -2.775 18.679 1.00 89.81 92 GLY A N 1
ATOM 747 C CA . GLY A 1 92 ? 10.210 -2.743 18.676 1.00 89.81 92 GLY A CA 1
ATOM 748 C C . GLY A 1 92 ? 10.810 -2.511 17.282 1.00 89.81 92 GLY A C 1
ATOM 749 O O . GLY A 1 92 ? 11.849 -1.867 17.161 1.00 89.81 92 GLY A O 1
ATOM 750 N N . LEU A 1 93 ? 10.129 -2.949 16.214 1.00 87.06 93 LEU A N 1
ATOM 751 C CA . LEU A 1 93 ? 10.578 -2.764 14.827 1.00 87.06 93 LEU A CA 1
ATOM 752 C C . LEU A 1 93 ? 10.452 -1.313 14.340 1.00 87.06 93 LEU A C 1
ATOM 754 O O . LEU A 1 93 ? 11.175 -0.914 13.432 1.00 87.06 93 LEU A O 1
ATOM 758 N N . ILE A 1 94 ? 9.566 -0.523 14.952 1.00 89.12 94 ILE A N 1
ATOM 759 C CA . ILE A 1 94 ? 9.323 0.887 14.603 1.00 89.12 94 ILE A CA 1
ATOM 760 C C . ILE A 1 94 ? 9.923 1.857 15.634 1.00 89.12 94 ILE A C 1
ATOM 762 O O . ILE A 1 94 ? 9.548 3.026 15.696 1.00 89.12 94 ILE A O 1
ATOM 766 N N . GLY A 1 95 ? 10.873 1.380 16.447 1.00 90.50 95 GLY A N 1
ATOM 767 C CA . GLY A 1 95 ? 11.685 2.223 17.327 1.00 90.50 95 GLY A CA 1
ATOM 768 C C . GLY A 1 95 ? 11.156 2.404 18.751 1.00 90.50 95 GLY A C 1
ATOM 769 O O . GLY A 1 95 ? 11.627 3.303 19.457 1.00 90.50 95 GLY A O 1
ATOM 770 N N . PHE A 1 96 ? 10.202 1.582 19.196 1.00 95.19 96 PHE A N 1
ATOM 771 C CA . PHE A 1 96 ? 9.906 1.469 20.625 1.00 95.19 96 PHE A CA 1
ATOM 772 C C . PHE A 1 96 ? 11.009 0.659 21.307 1.00 95.19 96 PHE A C 1
ATOM 774 O O . PHE A 1 96 ? 11.515 -0.321 20.762 1.00 95.19 96 PHE A O 1
ATOM 781 N N . THR A 1 97 ? 11.396 1.062 22.510 1.00 97.12 97 THR A N 1
ATOM 782 C CA . THR A 1 97 ? 12.290 0.250 23.338 1.00 97.12 97 THR A CA 1
ATOM 783 C C . THR A 1 97 ? 11.537 -0.955 23.897 1.00 97.12 97 THR A C 1
ATOM 785 O O . THR A 1 97 ? 10.313 -0.937 24.018 1.00 97.12 97 THR A O 1
ATOM 788 N N . GLU A 1 98 ? 12.257 -2.004 24.292 1.00 95.88 98 GLU A N 1
ATOM 789 C CA . GLU A 1 98 ? 11.652 -3.168 24.957 1.00 95.88 98 GLU A CA 1
ATOM 790 C C . GLU A 1 98 ? 10.848 -2.761 26.205 1.00 95.88 98 GLU A C 1
ATOM 792 O O . GLU A 1 98 ? 9.761 -3.284 26.447 1.00 95.88 98 GLU A O 1
ATOM 797 N N . PHE A 1 99 ? 11.337 -1.761 26.951 1.00 96.12 99 PHE A N 1
ATOM 798 C CA . PHE A 1 99 ? 10.634 -1.201 28.103 1.00 96.12 99 PHE A CA 1
ATOM 799 C C . PHE A 1 99 ? 9.308 -0.544 27.704 1.00 96.12 99 PHE A C 1
ATOM 801 O O . PHE A 1 99 ? 8.299 -0.771 28.360 1.00 96.12 99 PHE A O 1
ATOM 808 N N . GLU A 1 100 ? 9.290 0.223 26.613 1.00 97.62 100 GLU A N 1
ATOM 809 C CA . GLU A 1 100 ? 8.079 0.884 26.111 1.00 97.62 100 GLU A CA 1
ATOM 810 C C . GLU A 1 100 ? 7.064 -0.113 25.554 1.00 97.62 100 GLU A C 1
ATOM 812 O O . GLU A 1 100 ? 5.872 0.044 25.793 1.00 97.62 100 GLU A O 1
ATOM 817 N N . VAL A 1 101 ? 7.515 -1.156 24.849 1.00 97.75 101 VAL A N 1
ATOM 818 C CA . VAL A 1 101 ? 6.629 -2.238 24.392 1.00 97.75 101 VAL A CA 1
ATOM 819 C C . VAL A 1 101 ? 5.999 -2.942 25.589 1.00 97.75 101 VAL A C 1
ATOM 821 O O . VAL A 1 101 ? 4.791 -3.167 25.609 1.00 97.75 101 VAL A O 1
ATOM 824 N N . ASN A 1 102 ? 6.799 -3.267 26.605 1.00 96.62 102 ASN A N 1
ATOM 825 C CA . ASN A 1 102 ? 6.303 -3.936 27.800 1.00 96.62 102 ASN A CA 1
ATOM 826 C C . ASN A 1 102 ? 5.339 -3.046 28.601 1.00 96.62 102 ASN A C 1
ATOM 828 O O . ASN A 1 102 ? 4.311 -3.527 29.073 1.00 96.62 102 ASN A O 1
ATOM 832 N N . ASP A 1 103 ? 5.641 -1.755 28.728 1.00 97.25 103 ASP A N 1
ATOM 833 C CA . ASP A 1 103 ? 4.772 -0.767 29.367 1.00 97.25 103 ASP A CA 1
ATOM 834 C C . ASP A 1 103 ? 3.439 -0.618 28.610 1.00 97.25 103 ASP A C 1
ATOM 836 O O . ASP A 1 103 ? 2.372 -0.695 29.218 1.00 97.25 103 ASP A O 1
ATOM 840 N N . LEU A 1 104 ? 3.479 -0.537 27.277 1.00 97.56 104 LEU A N 1
ATOM 841 C CA . LEU A 1 104 ? 2.290 -0.468 26.429 1.00 97.56 104 LEU A CA 1
ATOM 842 C C . LEU A 1 104 ? 1.423 -1.730 26.551 1.00 97.56 104 LEU A C 1
ATOM 844 O O . LEU A 1 104 ? 0.226 -1.636 26.798 1.00 97.56 104 LEU A O 1
ATOM 848 N N . VAL A 1 105 ? 2.021 -2.919 26.449 1.00 96.12 105 VAL A N 1
ATOM 849 C CA . VAL A 1 105 ? 1.312 -4.206 26.571 1.00 96.12 105 VAL A CA 1
ATOM 850 C C . VAL A 1 105 ? 0.713 -4.402 27.966 1.00 96.12 105 VAL A C 1
ATOM 852 O O . VAL A 1 105 ? -0.357 -4.995 28.096 1.00 96.12 105 VAL A O 1
ATOM 855 N N . THR A 1 106 ? 1.388 -3.910 29.006 1.00 95.44 106 THR A N 1
ATOM 856 C CA . THR A 1 106 ? 0.923 -4.024 30.395 1.00 95.44 106 THR A CA 1
ATOM 857 C C . THR A 1 106 ? -0.268 -3.108 30.671 1.00 95.44 106 THR A C 1
ATOM 859 O O . THR A 1 106 ? -1.183 -3.499 31.394 1.00 95.44 106 THR A O 1
ATOM 862 N N . ASN A 1 107 ? -0.260 -1.893 30.118 1.00 97.06 107 ASN A N 1
ATOM 863 C CA . ASN A 1 107 ? -1.300 -0.898 30.376 1.00 97.06 107 ASN A CA 1
ATOM 864 C C . ASN A 1 107 ? -2.450 -0.930 29.360 1.00 97.06 107 ASN A C 1
ATOM 866 O O . ASN A 1 107 ? -3.550 -0.501 29.699 1.00 97.06 107 ASN A O 1
ATOM 870 N N . CYS A 1 108 ? -2.225 -1.443 28.150 1.00 97.25 108 CYS A N 1
ATOM 871 C CA . CYS A 1 108 ? -3.213 -1.508 27.073 1.00 97.25 108 CYS A CA 1
ATOM 872 C C . CYS A 1 108 ? -3.417 -2.943 26.542 1.00 97.25 108 CYS A C 1
ATOM 874 O O . CYS A 1 108 ? -3.272 -3.181 25.338 1.00 97.25 108 CYS A O 1
ATOM 876 N N . PRO A 1 109 ? -3.699 -3.939 27.400 1.00 95.81 109 PRO A N 1
ATOM 877 C CA . PRO A 1 109 ? -3.694 -5.332 26.975 1.00 95.81 109 PRO A CA 1
ATOM 878 C C . PRO A 1 109 ? -4.825 -5.676 25.986 1.00 95.81 109 PRO A C 1
ATOM 880 O O . PRO A 1 109 ? -4.653 -6.577 25.161 1.00 95.81 109 PRO A O 1
ATOM 883 N N . PHE A 1 110 ? -5.956 -4.958 26.028 1.00 93.88 110 PHE A N 1
ATOM 884 C CA . PHE A 1 110 ? -7.089 -5.165 25.121 1.00 93.88 110 PHE A CA 1
ATOM 885 C C . PHE A 1 110 ? -6.792 -4.569 23.745 1.00 93.88 110 PHE A C 1
ATOM 887 O O . PHE A 1 110 ? -6.864 -5.276 22.737 1.00 93.88 110 PHE A O 1
ATOM 894 N N . SER A 1 111 ? -6.349 -3.309 23.699 1.00 95.50 111 SER A N 1
ATOM 895 C CA . SER A 1 111 ? -5.909 -2.675 22.452 1.00 95.50 111 SER A CA 1
ATOM 896 C C . SER A 1 111 ? -4.775 -3.459 21.787 1.00 95.50 111 SER A C 1
ATOM 898 O O . SER A 1 111 ? -4.829 -3.712 20.585 1.00 95.50 111 SER A O 1
ATOM 900 N N . CYS A 1 112 ? -3.815 -3.956 22.572 1.00 95.75 112 CYS A N 1
ATOM 901 C CA . CYS A 1 112 ? -2.666 -4.716 22.083 1.00 95.75 112 CYS A CA 1
ATOM 902 C C . CYS A 1 112 ? -2.930 -6.198 21.767 1.00 95.75 112 CYS A C 1
ATOM 904 O O . CYS A 1 112 ? -1.988 -6.908 21.401 1.00 95.75 112 CYS A O 1
ATOM 906 N N . ARG A 1 113 ? -4.167 -6.693 21.934 1.00 91.38 113 ARG A N 1
ATOM 907 C CA . ARG A 1 113 ? -4.538 -8.113 21.751 1.00 91.38 113 ARG A CA 1
ATOM 908 C C . ARG A 1 113 ? -3.665 -9.094 22.545 1.00 91.38 113 ARG A C 1
ATOM 910 O O . ARG A 1 113 ? -3.416 -10.214 22.101 1.00 91.38 113 ARG A O 1
ATOM 917 N N . THR A 1 114 ? -3.150 -8.679 23.697 1.00 92.50 114 THR A N 1
ATOM 918 C CA . THR A 1 114 ? -2.259 -9.515 24.515 1.00 92.50 114 THR A CA 1
ATOM 919 C C . THR A 1 114 ? -2.989 -10.245 25.627 1.00 92.50 114 THR A C 1
ATOM 921 O O . THR A 1 114 ? -2.475 -11.243 26.134 1.00 92.50 114 THR A O 1
ATOM 924 N N . CYS A 1 115 ? -4.195 -9.809 25.986 1.00 88.62 115 CYS A N 1
ATOM 925 C CA . CYS A 1 115 ? -5.106 -10.643 26.749 1.00 88.62 115 CYS A CA 1
ATOM 926 C C . CYS A 1 115 ? -5.959 -11.491 25.807 1.00 88.62 115 CYS A C 1
ATOM 928 O O . CYS A 1 115 ? -6.544 -10.997 24.845 1.00 88.62 115 CYS A O 1
ATOM 930 N N . ALA A 1 116 ? -6.045 -12.783 26.121 1.00 73.06 116 ALA A N 1
ATOM 931 C CA . ALA A 1 116 ? -7.132 -13.606 25.634 1.00 73.06 116 ALA A CA 1
ATOM 932 C C . ALA A 1 116 ? -8.402 -13.046 26.275 1.00 73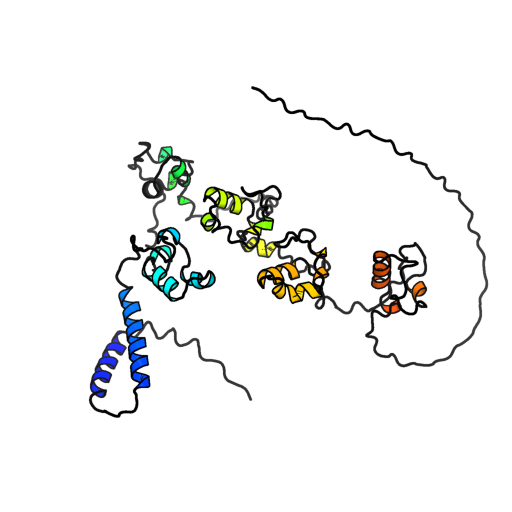.06 116 ALA A C 1
ATOM 934 O O . ALA A 1 116 ? -8.673 -13.278 27.454 1.00 73.06 116 ALA A O 1
ATOM 935 N N . VAL A 1 117 ? -9.153 -12.251 25.516 1.00 68.44 117 VAL A N 1
ATOM 936 C CA . VAL A 1 117 ? -10.587 -12.204 25.758 1.00 68.44 117 VAL A CA 1
ATOM 937 C C . VAL A 1 117 ? -11.004 -13.650 25.542 1.00 68.44 117 VAL A C 1
ATOM 939 O O . VAL A 1 117 ? -10.746 -14.195 24.469 1.00 68.44 117 VAL A O 1
ATOM 942 N N . GLU A 1 118 ? -11.507 -14.320 26.577 1.00 60.56 118 GLU A N 1
ATOM 943 C CA . GLU A 1 118 ? -12.279 -15.531 26.337 1.00 60.56 118 GLU A CA 1
ATOM 944 C C . GLU A 1 118 ? -13.398 -15.068 25.411 1.00 60.56 118 GLU A C 1
ATOM 946 O O . GLU A 1 118 ? -14.318 -14.374 25.850 1.00 60.56 118 GLU A O 1
ATOM 951 N N . GLU A 1 119 ? -13.217 -15.308 24.109 1.00 55.38 119 GLU A N 1
ATOM 952 C CA . GLU A 1 119 ? -14.254 -15.140 23.112 1.00 55.38 119 GLU A CA 1
ATOM 953 C C . GLU A 1 119 ? -15.402 -15.953 23.682 1.00 55.38 119 GLU A C 1
ATOM 955 O O . GLU A 1 119 ? -15.321 -17.181 23.775 1.00 55.38 119 GLU A O 1
ATOM 960 N N . LYS A 1 120 ? -16.411 -15.259 24.219 1.00 48.69 120 LYS A N 1
ATOM 961 C CA . LYS A 1 120 ? -17.669 -15.908 24.529 1.00 48.69 120 LYS A CA 1
ATOM 962 C C . LYS A 1 120 ? -18.063 -16.529 23.211 1.00 48.69 120 LYS A C 1
ATOM 964 O O . LYS A 1 120 ? -18.332 -15.795 22.270 1.00 48.69 120 LYS A O 1
ATOM 969 N N . GLU A 1 121 ? -17.981 -17.853 23.162 1.00 49.34 121 GLU A N 1
ATOM 970 C CA . GLU A 1 121 ? -18.481 -18.682 22.083 1.00 49.34 121 GLU A CA 1
ATOM 971 C C . GLU A 1 121 ? -19.830 -18.080 21.698 1.00 49.34 121 GLU A C 1
ATOM 973 O O . GLU A 1 121 ? -20.757 -18.079 22.521 1.00 49.34 121 GLU A O 1
ATOM 978 N N . ASP A 1 122 ? -19.866 -17.421 20.532 1.00 50.12 122 ASP A N 1
ATOM 979 C CA . ASP A 1 122 ? -21.028 -16.682 20.066 1.00 50.12 122 ASP A CA 1
ATOM 980 C C . ASP A 1 122 ? -22.194 -17.649 20.151 1.00 50.12 122 ASP A C 1
ATOM 982 O O . ASP A 1 122 ? -22.237 -18.683 19.478 1.00 50.12 122 ASP A O 1
ATOM 986 N N . THR A 1 123 ? -23.077 -17.368 21.100 1.00 48.38 123 THR A N 1
ATOM 987 C CA . THR A 1 123 ? -24.147 -18.266 21.490 1.00 48.38 123 THR A CA 1
ATOM 988 C C . THR A 1 123 ? -25.123 -18.210 20.344 1.00 48.38 123 THR A C 1
ATOM 990 O O . THR A 1 123 ? -25.915 -17.281 20.323 1.00 48.38 123 THR A O 1
ATOM 993 N N . GLU A 1 124 ? -24.954 -19.117 19.374 1.00 53.09 124 GLU A N 1
ATOM 994 C CA . GLU A 1 124 ? -25.671 -19.279 18.106 1.00 53.09 124 GLU A CA 1
ATOM 995 C C . GLU A 1 124 ? -26.927 -18.401 18.037 1.00 53.09 124 GLU A C 1
ATOM 997 O O . GLU A 1 124 ? -28.051 -18.838 18.288 1.00 53.09 124 GLU A O 1
ATOM 1002 N N . GLY A 1 125 ? -26.694 -17.107 17.801 1.00 56.78 125 GLY A N 1
ATOM 1003 C CA . GLY A 1 125 ? -27.713 -16.090 17.960 1.00 56.78 125 GLY A CA 1
ATOM 1004 C C . GLY A 1 125 ? -28.665 -16.251 16.801 1.00 56.78 125 GLY A C 1
ATOM 1005 O O . GLY A 1 125 ? -28.251 -16.176 15.641 1.00 56.78 125 GLY A O 1
ATOM 1006 N N . SER A 1 126 ? -29.931 -16.527 17.100 1.00 67.56 126 SER A N 1
ATOM 1007 C CA . SER A 1 126 ? -30.995 -16.450 16.108 1.00 67.56 126 SER A CA 1
ATOM 1008 C C . SER A 1 126 ? -30.861 -15.110 15.379 1.00 67.56 126 SER A C 1
ATOM 1010 O O . SER A 1 126 ? -30.922 -14.062 16.014 1.00 67.56 126 SER A O 1
ATOM 1012 N N . CYS A 1 127 ? -30.618 -15.140 14.064 1.00 86.56 127 CYS A N 1
ATOM 1013 C CA . CYS A 1 127 ? -30.594 -13.946 13.215 1.00 86.56 127 CYS A CA 1
ATOM 1014 C C . CYS A 1 127 ? -32.030 -13.427 13.046 1.00 86.56 127 CYS A C 1
ATOM 1016 O O . CYS A 1 127 ? -32.680 -13.579 12.003 1.00 86.56 127 CYS A O 1
ATOM 1018 N N . GLU A 1 128 ? -32.561 -12.867 14.116 1.00 93.06 128 GLU A N 1
ATOM 1019 C CA . GLU A 1 128 ? -33.873 -12.259 14.161 1.00 93.06 128 GLU A CA 1
ATOM 1020 C C . GLU A 1 128 ? -33.724 -10.867 14.747 1.00 93.06 128 GLU A C 1
ATOM 1022 O O . GLU A 1 128 ? -32.982 -10.659 15.701 1.00 93.06 128 GLU A O 1
ATOM 1027 N N . ASP A 1 129 ? -34.410 -9.911 14.127 1.00 95.31 129 ASP A N 1
ATOM 1028 C CA . ASP A 1 129 ? -34.521 -8.577 14.693 1.00 95.31 129 ASP A CA 1
ATOM 1029 C C . ASP A 1 129 ? -35.366 -8.654 15.969 1.00 95.31 129 ASP A C 1
ATOM 1031 O O . ASP A 1 129 ? -36.427 -9.295 15.977 1.00 95.31 129 ASP A O 1
ATOM 1035 N N . ASP A 1 130 ? -34.931 -7.960 17.013 1.00 95.50 130 ASP A N 1
ATOM 1036 C CA . ASP A 1 130 ? -35.744 -7.688 18.185 1.00 95.50 130 ASP A CA 1
ATOM 1037 C C . ASP A 1 130 ? -36.960 -6.851 17.755 1.00 95.50 130 ASP A C 1
ATOM 1039 O O . ASP A 1 130 ? -36.852 -5.745 17.216 1.00 95.50 130 ASP A O 1
ATOM 1043 N N . LYS A 1 131 ? -38.153 -7.417 17.958 1.00 95.88 131 LYS A N 1
ATOM 1044 C CA . LYS A 1 131 ? -39.424 -6.797 17.562 1.00 95.88 131 LYS A CA 1
ATOM 1045 C C . LYS A 1 131 ? -39.777 -5.599 18.435 1.00 95.88 131 LYS A C 1
ATOM 1047 O O . LYS A 1 131 ? -40.536 -4.744 17.976 1.00 95.88 131 LYS A O 1
ATOM 1052 N N . ASP A 1 132 ? -39.243 -5.557 19.651 1.00 96.25 132 ASP A N 1
ATOM 1053 C CA . ASP A 1 132 ? -39.529 -4.530 20.644 1.00 96.25 132 ASP A CA 1
ATOM 1054 C C . ASP A 1 132 ? -38.467 -3.418 20.637 1.00 96.25 132 ASP A C 1
ATOM 1056 O O . ASP A 1 132 ? -38.646 -2.383 21.284 1.00 96.25 132 ASP A O 1
ATOM 1060 N N . TYR A 1 133 ? -37.391 -3.580 19.857 1.00 97.00 133 TYR A N 1
ATOM 1061 C CA . TYR A 1 133 ? -36.366 -2.557 19.708 1.00 97.00 133 TYR A CA 1
ATOM 1062 C C . TYR A 1 133 ? -36.882 -1.331 18.942 1.00 97.00 133 TYR A C 1
ATOM 1064 O O . TYR A 1 133 ? -37.374 -1.413 17.808 1.00 97.00 133 TYR A O 1
ATOM 1072 N N . ILE A 1 134 ? -36.703 -0.164 19.563 1.00 97.19 134 ILE A N 1
ATOM 1073 C CA . ILE A 1 134 ? -36.950 1.156 18.984 1.00 97.19 134 ILE A CA 1
ATOM 1074 C C . ILE A 1 134 ? -35.651 1.948 19.074 1.00 97.19 134 ILE A C 1
ATOM 1076 O O . ILE A 1 134 ? -35.146 2.216 20.163 1.00 97.19 134 ILE A O 1
ATOM 1080 N N . ASP A 1 135 ? -35.137 2.359 17.921 1.00 96.62 135 ASP A N 1
ATOM 1081 C CA . ASP A 1 135 ? -33.910 3.130 17.835 1.00 96.62 135 ASP A CA 1
ATOM 1082 C C . ASP A 1 135 ? -34.056 4.489 18.557 1.00 96.62 135 ASP A C 1
ATOM 1084 O O . ASP A 1 135 ? -34.980 5.254 18.253 1.00 96.62 135 ASP A O 1
ATOM 1088 N N . PRO A 1 136 ? -33.153 4.836 19.492 1.00 94.25 136 PRO A N 1
ATOM 1089 C CA . PRO A 1 136 ? -33.316 6.012 20.345 1.00 94.25 136 PRO A CA 1
ATOM 1090 C C . PRO A 1 136 ? -33.190 7.343 19.589 1.00 94.25 136 PRO A C 1
ATOM 1092 O O . PRO A 1 136 ? -33.739 8.348 20.045 1.00 94.25 136 PRO A O 1
ATOM 1095 N N . ILE A 1 137 ? -32.499 7.368 18.443 1.00 93.19 137 ILE A N 1
ATOM 1096 C CA . ILE A 1 137 ? -32.244 8.587 17.658 1.00 93.19 137 ILE A CA 1
ATOM 1097 C C . ILE A 1 137 ? -33.415 8.886 16.717 1.00 93.19 137 ILE A C 1
ATOM 1099 O O . ILE A 1 137 ? -33.931 10.001 16.672 1.00 93.19 137 ILE A O 1
ATOM 1103 N N . THR A 1 138 ? -33.831 7.888 15.949 1.00 94.88 138 THR A N 1
ATOM 1104 C CA . THR A 1 138 ? -34.829 7.993 14.882 1.00 94.88 138 THR A CA 1
ATOM 1105 C C . THR A 1 138 ? -36.237 7.643 15.348 1.00 94.88 138 THR A C 1
ATOM 1107 O O . THR A 1 138 ? -37.187 7.975 14.638 1.00 94.88 138 THR A O 1
ATOM 1110 N N . GLN A 1 139 ? -36.383 7.010 16.520 1.00 96.94 139 GLN A N 1
ATOM 1111 C CA . GLN A 1 139 ? -37.650 6.505 17.063 1.00 96.94 139 GLN A CA 1
ATOM 1112 C C . GLN A 1 139 ? -38.338 5.507 16.114 1.00 96.94 139 GLN A C 1
ATOM 1114 O O . GLN A 1 139 ? -39.561 5.496 15.968 1.00 96.94 139 GLN A O 1
ATOM 1119 N N . LYS A 1 140 ? -37.542 4.678 15.426 1.00 96.50 140 LYS A N 1
ATOM 1120 C CA . LYS A 1 140 ? -38.007 3.690 14.442 1.00 96.50 140 LYS A CA 1
ATOM 1121 C C . LYS A 1 140 ? -37.634 2.270 14.858 1.00 96.50 140 LYS A C 1
ATOM 1123 O O . LYS A 1 140 ? -36.610 2.055 15.492 1.00 96.50 140 LYS A O 1
ATOM 1128 N N . SER A 1 141 ? -38.449 1.296 14.457 1.00 97.75 141 SER A N 1
ATOM 1129 C CA . SER A 1 141 ? -38.146 -0.127 14.659 1.00 97.75 141 SER A CA 1
ATOM 1130 C C . SER A 1 141 ? -37.146 -0.652 13.626 1.00 97.75 141 SER A C 1
ATOM 1132 O O . SER A 1 141 ? -36.943 -0.027 12.577 1.00 97.75 141 SER A O 1
ATOM 1134 N N . CYS A 1 142 ? -36.590 -1.844 13.870 1.00 97.56 142 CYS A N 1
ATOM 1135 C CA . CYS A 1 142 ? -35.611 -2.492 12.988 1.00 97.56 142 CYS A CA 1
ATOM 1136 C C . CYS A 1 142 ? -36.023 -2.515 11.509 1.00 97.56 142 CYS A C 1
ATOM 1138 O O . CYS A 1 142 ? -35.203 -2.271 10.628 1.00 97.56 142 CYS A O 1
ATOM 1140 N N . THR A 1 143 ? -37.317 -2.687 11.217 1.00 96.06 143 THR A N 1
ATOM 1141 C CA . THR A 1 143 ? -37.836 -2.722 9.837 1.00 96.06 143 THR A CA 1
ATOM 1142 C C . THR A 1 143 ? -37.513 -1.477 9.006 1.00 96.06 143 THR A C 1
ATOM 1144 O O . THR A 1 143 ? -37.426 -1.571 7.782 1.00 96.06 143 THR A O 1
ATOM 1147 N N . SER A 1 144 ? -37.300 -0.324 9.649 1.00 96.56 144 SER A N 1
ATOM 1148 C CA . SER A 1 144 ? -36.940 0.927 8.970 1.00 96.56 144 SER A CA 1
ATOM 1149 C C . SER A 1 144 ? -35.492 0.972 8.489 1.00 96.56 144 SER A C 1
ATOM 1151 O O . SER A 1 144 ? -35.162 1.802 7.645 1.00 96.56 144 SER A O 1
ATOM 1153 N N . PHE A 1 145 ? -34.642 0.090 9.014 1.00 94.69 145 PHE A N 1
ATOM 1154 C CA . PHE A 1 145 ? -33.235 -0.031 8.644 1.00 94.69 145 PHE A CA 1
ATOM 1155 C C . PHE A 1 145 ? -33.000 -1.104 7.578 1.00 94.69 145 PHE A C 1
ATOM 1157 O O . PHE A 1 145 ? -31.872 -1.292 7.133 1.00 94.69 145 PHE A O 1
ATOM 1164 N N . ARG A 1 146 ? -34.056 -1.790 7.123 1.00 92.69 146 ARG A N 1
ATOM 1165 C CA . ARG A 1 146 ? -33.953 -2.847 6.119 1.00 92.69 146 ARG A CA 1
ATOM 1166 C C . ARG A 1 146 ? -33.351 -2.319 4.814 1.00 92.69 146 ARG A C 1
ATOM 1168 O O . ARG A 1 146 ? -33.949 -1.484 4.141 1.00 92.69 146 ARG A O 1
ATOM 1175 N N . GLY A 1 147 ? -32.194 -2.863 4.438 1.00 83.75 147 GLY A N 1
ATOM 1176 C CA . GLY A 1 147 ? -31.458 -2.460 3.233 1.00 83.75 147 GLY A CA 1
ATOM 1177 C C . GLY A 1 147 ? -30.576 -1.223 3.421 1.00 83.75 147 GLY A C 1
ATOM 1178 O O . GLY A 1 147 ? -29.932 -0.788 2.468 1.00 83.75 147 GLY A O 1
ATOM 1179 N N . ALA A 1 148 ? -30.518 -0.664 4.632 1.00 84.56 148 ALA A N 1
ATOM 1180 C CA . ALA A 1 148 ? -29.511 0.316 4.999 1.00 84.56 148 ALA A CA 1
ATOM 1181 C C . ALA A 1 148 ? -28.231 -0.399 5.448 1.00 84.56 148 ALA A C 1
ATOM 1183 O O . ALA A 1 148 ? -28.269 -1.404 6.156 1.00 84.56 148 ALA A O 1
ATOM 1184 N N . ILE A 1 149 ? -27.078 0.163 5.090 1.00 87.06 149 ILE A N 1
ATOM 1185 C CA . ILE A 1 149 ? -25.795 -0.264 5.649 1.00 87.06 149 ILE A CA 1
ATOM 1186 C C . ILE A 1 149 ? -25.699 0.370 7.037 1.00 87.06 149 ILE A C 1
ATOM 1188 O O . ILE A 1 149 ? -25.203 1.489 7.168 1.00 87.06 149 ILE A O 1
ATOM 1192 N N . CYS A 1 150 ? -26.202 -0.313 8.072 1.00 92.56 150 CYS A N 1
ATOM 1193 C CA . CYS A 1 150 ? -26.252 0.247 9.429 1.00 92.56 150 CYS A CA 1
ATOM 1194 C C . CYS A 1 150 ? -24.874 0.704 9.921 1.00 92.56 150 CYS A C 1
ATOM 1196 O O . CYS A 1 150 ? -24.773 1.730 10.583 1.00 92.56 150 CYS A O 1
ATOM 1198 N N . ARG A 1 151 ? -23.794 0.033 9.490 1.00 88.62 151 ARG A N 1
ATOM 1199 C CA . ARG A 1 151 ? -22.408 0.442 9.773 1.00 88.62 151 ARG A CA 1
ATOM 1200 C C . ARG A 1 151 ? -22.057 1.860 9.319 1.00 88.62 151 ARG A C 1
ATOM 1202 O O . ARG A 1 151 ? -21.133 2.428 9.876 1.00 88.62 151 ARG A O 1
ATOM 1209 N N . ASN A 1 152 ? -22.787 2.445 8.370 1.00 88.38 152 ASN A N 1
ATOM 1210 C CA . ASN A 1 152 ? -22.557 3.808 7.883 1.00 88.38 152 ASN A CA 1
ATOM 1211 C C . ASN A 1 152 ? -23.382 4.867 8.633 1.00 88.38 152 ASN A C 1
ATOM 1213 O O . ASN A 1 152 ? -23.262 6.055 8.338 1.00 88.38 152 ASN A O 1
ATOM 1217 N N . LEU A 1 153 ? -24.210 4.474 9.608 1.00 90.12 153 LEU A N 1
ATOM 1218 C CA . LEU A 1 153 ? -25.053 5.407 10.363 1.00 90.12 153 LEU A CA 1
ATOM 1219 C C . LEU A 1 153 ? -24.255 6.332 11.290 1.00 90.12 153 LEU A C 1
ATOM 1221 O O . LEU A 1 153 ? -24.786 7.358 11.713 1.00 90.12 153 LEU A O 1
ATOM 1225 N N . PHE A 1 154 ? -22.965 6.068 11.522 1.00 86.38 154 PHE A N 1
ATOM 1226 C CA . PHE A 1 154 ? -22.074 7.041 12.167 1.00 86.38 154 PHE A CA 1
ATOM 1227 C C . PHE A 1 154 ? -22.040 8.383 11.406 1.00 86.38 154 PHE A C 1
ATOM 1229 O O . PHE A 1 154 ? -21.927 9.438 12.026 1.00 86.38 154 PHE A O 1
ATOM 1236 N N . LEU A 1 155 ? -22.239 8.376 10.076 1.00 82.88 155 LEU A N 1
ATOM 1237 C CA . LEU A 1 155 ? -22.355 9.597 9.260 1.00 82.88 155 LEU A CA 1
ATOM 1238 C C . LEU A 1 155 ? -23.598 10.432 9.599 1.00 82.88 155 LEU A C 1
ATOM 1240 O O . LEU A 1 155 ? -23.646 11.619 9.285 1.00 82.88 155 LEU A O 1
ATOM 1244 N N . LEU A 1 156 ? -24.596 9.821 10.240 1.00 87.69 156 LEU A N 1
ATOM 1245 C CA . LEU A 1 156 ? -25.814 10.471 10.721 1.00 87.69 156 LEU A CA 1
ATOM 1246 C C . LEU A 1 156 ? -25.747 10.804 12.221 1.00 87.69 156 LEU A C 1
ATOM 1248 O O . LEU A 1 156 ? -26.759 11.182 12.806 1.00 87.69 156 LEU A O 1
ATOM 1252 N N . GLY A 1 157 ? -24.566 10.688 12.839 1.00 90.56 157 GLY A N 1
ATOM 1253 C CA . GLY A 1 157 ? -24.330 11.067 14.233 1.00 90.56 157 GLY A CA 1
ATOM 1254 C C . GLY A 1 157 ? -24.526 9.949 15.259 1.00 90.56 157 GLY A C 1
ATOM 1255 O O . GLY A 1 157 ? -24.587 10.246 16.450 1.00 90.56 157 GLY A O 1
ATOM 1256 N N . TYR A 1 158 ? -24.613 8.685 14.833 1.00 94.00 158 TYR A N 1
ATOM 1257 C CA . TYR A 1 158 ? -24.590 7.548 15.758 1.00 94.00 158 TYR A CA 1
ATOM 1258 C C . TYR A 1 158 ? -23.220 7.427 16.435 1.00 94.00 158 TYR A C 1
ATOM 1260 O O . TYR A 1 158 ? -22.185 7.505 15.775 1.00 94.00 158 TYR A O 1
ATOM 1268 N N . THR A 1 159 ? -23.220 7.197 17.746 1.00 92.69 159 THR A N 1
ATOM 1269 C CA . THR A 1 159 ? -22.022 6.792 18.500 1.00 92.69 159 THR A CA 1
ATOM 1270 C C . THR A 1 159 ? -21.748 5.298 18.323 1.00 92.69 159 THR A C 1
ATOM 1272 O O . THR A 1 159 ? -22.671 4.536 18.036 1.00 92.69 159 THR A O 1
ATOM 1275 N N . ASP A 1 160 ? -20.511 4.856 18.566 1.00 86.00 160 ASP A N 1
ATOM 1276 C CA . ASP A 1 160 ? -20.135 3.436 18.454 1.00 86.00 160 ASP A CA 1
ATOM 1277 C C . ASP A 1 160 ? -21.028 2.529 19.311 1.00 86.00 160 ASP A C 1
ATOM 1279 O O . ASP A 1 160 ? -21.498 1.498 18.842 1.00 86.00 160 ASP A O 1
ATOM 1283 N N . LYS A 1 161 ? -21.358 2.969 20.532 1.00 89.50 161 LYS A N 1
ATOM 1284 C CA . LYS A 1 161 ? -22.241 2.232 21.443 1.00 89.50 161 LYS A CA 1
ATOM 1285 C C . LYS A 1 161 ? -23.669 2.097 20.900 1.00 89.50 161 LYS A C 1
ATOM 1287 O O . LYS A 1 161 ? -24.277 1.044 21.033 1.00 89.50 161 LYS A O 1
ATOM 1292 N N . GLN A 1 162 ? -24.207 3.157 20.293 1.00 95.19 162 GLN A N 1
ATOM 1293 C CA . GLN A 1 162 ? -25.540 3.117 19.676 1.00 95.19 162 GLN A CA 1
ATOM 1294 C C . GLN A 1 162 ? -25.548 2.236 18.429 1.00 95.19 162 GLN A C 1
ATOM 1296 O O . GLN A 1 162 ? -26.535 1.559 18.160 1.00 95.19 162 GLN A O 1
ATOM 1301 N N . LEU A 1 163 ? -24.456 2.252 17.664 1.00 95.19 163 LEU A N 1
ATOM 1302 C CA . LEU A 1 163 ? -24.312 1.408 16.490 1.00 95.19 163 LEU A CA 1
ATOM 1303 C C . LEU A 1 163 ? -24.202 -0.073 16.874 1.00 95.19 163 LEU A C 1
ATOM 1305 O O . LEU A 1 163 ? -24.815 -0.907 16.218 1.00 95.19 163 LEU A O 1
ATOM 1309 N N . GLU A 1 164 ? -23.463 -0.395 17.932 1.00 92.38 164 GLU A N 1
ATOM 1310 C CA . GLU A 1 164 ? -23.366 -1.752 18.477 1.00 92.38 164 GLU A CA 1
ATOM 1311 C C . GLU A 1 164 ? -24.736 -2.254 18.954 1.00 92.38 164 GLU A C 1
ATOM 1313 O O . GLU A 1 164 ? -25.193 -3.294 18.491 1.00 92.38 164 GLU A O 1
ATOM 1318 N N . GLU A 1 165 ? -25.459 -1.454 19.744 1.00 95.31 165 GLU A N 1
ATOM 1319 C CA . GLU A 1 165 ? -26.813 -1.781 20.218 1.00 95.31 165 GLU A CA 1
ATOM 1320 C C . GLU A 1 165 ? -27.814 -1.980 19.060 1.00 95.31 165 GLU A C 1
ATOM 1322 O O . GLU A 1 165 ? -28.631 -2.904 19.085 1.00 95.31 165 GLU A O 1
ATOM 1327 N N . LEU A 1 166 ? -27.728 -1.151 18.012 1.00 95.94 166 LEU A N 1
ATOM 1328 C CA . LEU A 1 166 ? -28.537 -1.286 16.798 1.00 95.94 166 LEU A CA 1
ATOM 1329 C C . LEU A 1 166 ? -28.183 -2.554 16.006 1.00 95.94 166 LEU A C 1
ATOM 1331 O O . LEU A 1 166 ? -29.076 -3.225 15.496 1.00 95.94 166 LEU A O 1
ATOM 1335 N N . LEU A 1 167 ? -26.896 -2.888 15.876 1.00 93.75 167 LEU A N 1
ATOM 1336 C CA . LEU A 1 167 ? -26.443 -4.079 15.150 1.00 93.75 167 LEU A CA 1
ATOM 1337 C C . LEU A 1 167 ? -26.800 -5.375 15.886 1.00 93.75 167 LEU A C 1
ATOM 1339 O O . LEU A 1 167 ? -27.141 -6.354 15.226 1.00 93.75 167 LEU A O 1
ATOM 1343 N N . GLU A 1 168 ? -26.750 -5.374 17.218 1.00 92.88 168 GLU A N 1
ATOM 1344 C CA . GLU A 1 168 ? -27.184 -6.500 18.051 1.00 92.88 168 GLU A CA 1
ATOM 1345 C C . GLU A 1 168 ? -28.703 -6.691 17.988 1.00 92.88 168 GLU A C 1
ATOM 1347 O O . GLU A 1 168 ? -29.177 -7.811 17.802 1.00 92.88 168 GLU A O 1
ATOM 1352 N N . SER A 1 169 ? -29.470 -5.600 18.079 1.00 95.56 169 SER A N 1
ATOM 1353 C CA . SER A 1 169 ? -30.936 -5.664 18.122 1.00 95.56 169 SER A CA 1
ATOM 1354 C C . SER A 1 169 ? -31.571 -5.854 16.742 1.00 95.56 169 SER A C 1
ATOM 1356 O O . SER A 1 169 ? -32.622 -6.473 16.626 1.00 95.56 169 SER A O 1
ATOM 1358 N N . CYS A 1 170 ? -30.952 -5.342 15.676 1.00 96.25 170 CYS A N 1
ATOM 1359 C CA . CYS A 1 170 ? -31.502 -5.344 14.317 1.00 96.25 170 CYS A CA 1
ATOM 1360 C C . CYS A 1 170 ? -30.606 -6.088 13.317 1.00 96.25 170 CYS A C 1
ATOM 1362 O O . CYS A 1 170 ? -30.443 -5.658 12.168 1.00 96.25 170 CYS A O 1
ATOM 1364 N N . ALA A 1 171 ? -30.003 -7.200 13.743 1.00 93.12 171 ALA A N 1
ATOM 1365 C CA . ALA A 1 171 ? -29.000 -7.928 12.971 1.00 93.12 171 ALA A CA 1
ATOM 1366 C C . ALA A 1 171 ? -29.462 -8.310 11.551 1.00 93.12 171 ALA A C 1
ATOM 1368 O O . ALA A 1 171 ? -28.674 -8.262 10.601 1.00 93.12 171 ALA A O 1
ATOM 1369 N N . LYS A 1 172 ? -30.743 -8.657 11.371 1.00 93.50 172 LYS A N 1
ATOM 1370 C CA . LYS A 1 172 ? -31.300 -9.059 10.074 1.00 93.50 172 LYS A CA 1
ATOM 1371 C C . LYS A 1 172 ? -31.613 -7.852 9.198 1.00 93.50 172 LYS A C 1
ATOM 1373 O O . LYS A 1 172 ? -31.316 -7.872 8.005 1.00 93.50 172 LYS A O 1
ATOM 1378 N N . SER A 1 173 ? -32.203 -6.805 9.764 1.00 95.38 173 SER A N 1
ATOM 1379 C CA . SER A 1 173 ? -32.502 -5.574 9.027 1.00 95.38 173 SER A CA 1
ATOM 1380 C C . SER A 1 173 ? -31.230 -4.833 8.597 1.00 95.38 173 SER A C 1
ATOM 1382 O O . SER A 1 173 ? -31.210 -4.263 7.507 1.00 95.38 173 SER A O 1
ATOM 1384 N N . CYS A 1 174 ? -30.162 -4.923 9.390 1.00 94.06 174 CYS A N 1
ATOM 1385 C CA . CYS A 1 174 ? -28.852 -4.329 9.120 1.00 94.06 174 CYS A CA 1
ATOM 1386 C C . CYS A 1 174 ? -27.910 -5.186 8.258 1.00 94.06 174 CYS A C 1
ATOM 1388 O O . CYS A 1 174 ? -26.749 -4.812 8.084 1.00 94.06 174 CYS A O 1
ATOM 1390 N N . ASP A 1 175 ? -28.377 -6.336 7.760 1.00 88.62 175 ASP A N 1
ATOM 1391 C CA . ASP A 1 175 ? -27.576 -7.311 7.003 1.00 88.62 175 ASP A CA 1
ATOM 1392 C C . ASP A 1 175 ? -26.294 -7.768 7.739 1.00 88.62 175 ASP A C 1
ATOM 1394 O O . ASP A 1 175 ? -25.292 -8.167 7.146 1.00 88.62 175 ASP A O 1
ATOM 1398 N N . ALA A 1 176 ? -26.314 -7.728 9.075 1.00 86.19 176 ALA A N 1
ATOM 1399 C CA . ALA A 1 176 ? -25.198 -8.149 9.920 1.00 86.19 176 ALA A CA 1
ATOM 1400 C C . ALA A 1 176 ? -25.067 -9.683 9.989 1.00 86.19 176 ALA A C 1
ATOM 1402 O O . ALA A 1 176 ? -24.035 -10.210 10.400 1.00 86.19 176 ALA A O 1
ATOM 1403 N N . CYS A 1 177 ? -26.093 -10.412 9.545 1.00 81.12 177 CYS A N 1
ATOM 1404 C CA . CYS A 1 177 ? -26.166 -11.868 9.637 1.00 81.12 177 CYS A CA 1
ATOM 1405 C C . CYS A 1 177 ? -25.407 -12.649 8.555 1.00 81.12 177 CYS A C 1
ATOM 1407 O O . CYS A 1 177 ? -25.419 -13.882 8.576 1.00 81.12 177 CYS A O 1
ATOM 1409 N N . ALA A 1 178 ? -24.754 -11.985 7.600 1.00 64.19 178 ALA A N 1
ATOM 1410 C CA . ALA A 1 178 ? -24.143 -12.660 6.454 1.00 64.19 178 ALA A CA 1
ATOM 1411 C C . ALA A 1 178 ? -22.941 -13.571 6.800 1.00 64.19 178 ALA A C 1
ATOM 1413 O O . ALA A 1 178 ? -22.407 -14.232 5.912 1.00 64.19 178 ALA A O 1
ATOM 1414 N N . SER A 1 179 ? -22.513 -13.659 8.067 1.00 54.94 179 SER A N 1
ATOM 1415 C CA . SER A 1 179 ? -21.270 -14.355 8.420 1.00 54.94 179 SER A CA 1
ATOM 1416 C C . SER A 1 179 ? -21.401 -15.817 8.874 1.00 54.94 179 SER A C 1
ATOM 1418 O O . SER A 1 179 ? -20.364 -16.439 9.093 1.00 54.94 179 SER A O 1
ATOM 1420 N N . SER A 1 180 ? -22.601 -16.406 9.004 1.00 49.38 180 SER A N 1
ATOM 1421 C CA . SER A 1 180 ? -22.723 -17.758 9.599 1.00 49.38 180 SER A CA 1
ATOM 1422 C C . SER A 1 180 ? -23.341 -18.863 8.734 1.00 49.38 180 SER A C 1
ATOM 1424 O O . SER A 1 180 ? -23.295 -20.022 9.148 1.00 49.38 180 SER A O 1
ATOM 1426 N N . ARG A 1 181 ? -23.879 -18.607 7.528 1.00 47.59 181 ARG A N 1
ATOM 1427 C CA . ARG A 1 181 ? -24.445 -19.691 6.690 1.00 47.59 181 ARG A CA 1
ATOM 1428 C C . ARG A 1 181 ? -24.306 -19.464 5.185 1.00 47.59 181 ARG A C 1
ATOM 1430 O O . ARG A 1 181 ? -25.180 -18.880 4.557 1.00 47.59 181 ARG A O 1
ATOM 1437 N N . SER A 1 182 ? -23.314 -20.107 4.579 1.00 40.41 182 SER A N 1
ATOM 1438 C CA . SER A 1 182 ? -23.456 -20.652 3.226 1.00 40.41 182 SER A CA 1
ATOM 1439 C C . SER A 1 182 ? -23.323 -22.177 3.284 1.00 40.41 182 SER A C 1
ATOM 1441 O O . SER A 1 182 ? -22.249 -22.753 3.145 1.00 40.41 182 SER A O 1
ATOM 1443 N N . LYS A 1 183 ? -24.456 -22.862 3.505 1.00 38.75 183 LYS A N 1
ATOM 1444 C CA . LYS A 1 183 ? -24.603 -24.235 3.003 1.00 38.75 183 LYS A CA 1
ATOM 1445 C C . LYS A 1 183 ? -24.786 -24.152 1.480 1.00 38.75 183 LYS A C 1
ATOM 1447 O O . LYS A 1 183 ? -25.500 -23.257 1.026 1.00 38.75 183 LYS A O 1
ATOM 1452 N N . PRO A 1 184 ? -24.154 -25.047 0.705 1.00 39.56 184 PRO A N 1
ATOM 1453 C CA . PRO A 1 184 ? -24.195 -25.010 -0.749 1.00 39.56 184 PRO A CA 1
ATOM 1454 C C . PRO A 1 184 ? -25.622 -25.291 -1.219 1.00 39.56 184 PRO A C 1
ATOM 1456 O O . PRO A 1 184 ? -26.194 -26.331 -0.901 1.00 39.56 184 PRO A O 1
ATOM 1459 N N . VAL A 1 185 ? -26.206 -24.339 -1.941 1.00 41.12 185 VAL A N 1
ATOM 1460 C CA . VAL A 1 185 ? -27.435 -24.558 -2.700 1.00 41.12 185 VAL A CA 1
ATOM 1461 C C . VAL A 1 185 ? -27.007 -24.923 -4.114 1.00 41.12 185 VAL A C 1
ATOM 1463 O O . VAL A 1 185 ? -26.348 -24.132 -4.788 1.00 41.12 185 VAL A O 1
ATOM 1466 N N . ASP A 1 186 ? -27.368 -26.129 -4.540 1.00 51.44 186 ASP A N 1
ATOM 1467 C CA . ASP A 1 186 ? -27.278 -26.568 -5.928 1.00 51.44 186 ASP A CA 1
ATOM 1468 C C . ASP A 1 186 ? -28.137 -25.648 -6.813 1.00 51.44 186 ASP A C 1
ATOM 1470 O O . ASP A 1 186 ? -29.365 -25.642 -6.711 1.00 51.44 186 ASP A O 1
ATOM 1474 N N . VAL A 1 187 ? -27.499 -24.857 -7.682 1.00 36.44 187 VAL A N 1
ATOM 1475 C CA . VAL A 1 187 ? -28.165 -24.040 -8.713 1.00 36.44 187 VAL A CA 1
ATOM 1476 C C . VAL A 1 187 ? -27.382 -24.178 -10.029 1.00 36.44 187 VAL A C 1
ATOM 1478 O O . VAL A 1 187 ? -26.149 -24.203 -10.009 1.00 36.44 187 VAL A O 1
ATOM 1481 N N . PRO A 1 188 ? -28.068 -24.351 -11.175 1.00 41.53 188 PRO A N 1
ATOM 1482 C CA . PRO A 1 188 ? -27.493 -24.974 -12.358 1.00 41.53 188 PRO A CA 1
ATOM 1483 C C . PRO A 1 188 ? -26.616 -24.039 -13.194 1.00 41.53 188 PRO A C 1
ATOM 1485 O O . PRO A 1 188 ? -26.969 -22.897 -13.467 1.00 41.53 188 PRO A O 1
ATOM 1488 N N . ASN A 1 189 ? -25.503 -24.620 -13.647 1.00 40.97 189 ASN A N 1
ATOM 1489 C CA . ASN A 1 189 ? -24.719 -24.339 -14.852 1.00 40.97 189 ASN A CA 1
ATOM 1490 C C . ASN A 1 189 ? -25.162 -23.126 -15.698 1.00 40.97 189 ASN A C 1
ATOM 1492 O O . ASN A 1 189 ? -25.704 -23.277 -16.792 1.00 40.97 189 ASN A O 1
ATOM 1496 N N . TYR A 1 190 ? -24.849 -21.926 -15.221 1.00 41.94 190 TYR A N 1
ATOM 1497 C CA . TYR A 1 190 ? -24.551 -20.791 -16.082 1.00 41.94 190 TYR A CA 1
ATOM 1498 C C . TYR A 1 190 ? -23.113 -20.387 -15.799 1.00 41.94 190 TYR A C 1
ATOM 1500 O O . TYR A 1 190 ? -22.705 -20.260 -14.649 1.00 41.94 190 TYR A O 1
ATOM 1508 N N . SER A 1 191 ? -22.332 -20.265 -16.866 1.00 45.50 191 SER A N 1
ATOM 1509 C CA . SER A 1 191 ? -20.927 -19.889 -16.839 1.00 45.50 191 SER A CA 1
ATOM 1510 C C . SER A 1 191 ? -20.803 -18.380 -17.067 1.00 45.50 191 SER A C 1
ATOM 1512 O O . SER A 1 191 ? -21.072 -17.931 -18.181 1.00 45.50 191 SER A O 1
ATOM 1514 N N . PRO A 1 192 ? -20.355 -17.592 -16.073 1.00 44.62 192 PRO A N 1
ATOM 1515 C CA . PRO A 1 192 ? -19.763 -16.285 -16.293 1.00 44.62 192 PRO A CA 1
ATOM 1516 C C . PRO A 1 192 ? -18.280 -16.380 -15.925 1.00 44.62 192 PRO A C 1
ATOM 1518 O O . PRO A 1 192 ? -17.862 -16.101 -14.806 1.00 44.62 192 PRO A O 1
ATOM 1521 N N . ARG A 1 193 ? -17.459 -16.839 -16.873 1.00 40.19 193 ARG A N 1
ATOM 1522 C CA . ARG A 1 193 ? -16.015 -17.039 -16.668 1.00 40.19 193 ARG A CA 1
ATOM 1523 C C . ARG A 1 193 ? -15.175 -15.768 -16.880 1.00 40.19 193 ARG A C 1
ATOM 1525 O O . ARG A 1 193 ? -13.985 -15.895 -17.118 1.00 40.19 193 ARG A O 1
ATOM 1532 N N . HIS A 1 194 ? -15.770 -14.571 -16.828 1.00 45.75 194 HIS A N 1
ATOM 1533 C CA . HIS A 1 194 ? -15.089 -13.338 -17.259 1.00 45.75 194 HIS A CA 1
ATOM 1534 C C . HIS A 1 194 ? -15.203 -12.111 -16.334 1.00 45.75 194 HIS A C 1
ATOM 1536 O O . HIS A 1 194 ? -14.671 -11.066 -16.690 1.00 45.75 194 HIS A O 1
ATOM 1542 N N . GLU A 1 195 ? -15.820 -12.206 -15.149 1.00 48.88 195 GLU A N 1
ATOM 1543 C CA . GLU A 1 195 ? -16.081 -11.016 -14.305 1.00 48.88 195 GLU A CA 1
ATOM 1544 C C . GLU A 1 195 ? -15.338 -10.997 -12.953 1.00 48.88 195 GLU A C 1
ATOM 1546 O O . GLU A 1 195 ? -15.547 -10.108 -12.137 1.00 48.88 195 GLU A O 1
ATOM 1551 N N . LEU A 1 196 ? -14.410 -11.935 -12.718 1.00 51.62 196 LEU A N 1
ATOM 1552 C CA . LEU A 1 196 ? -13.605 -11.991 -11.483 1.00 51.62 196 LEU A CA 1
ATOM 1553 C C . LEU A 1 196 ? -12.101 -11.720 -11.676 1.00 51.62 196 LEU A C 1
ATOM 1555 O O . LEU A 1 196 ? -11.325 -11.881 -10.738 1.00 51.62 196 LEU A O 1
ATOM 1559 N N . GLU A 1 197 ? -11.668 -11.295 -12.865 1.00 49.88 197 GLU A N 1
ATOM 1560 C CA . GLU A 1 197 ? -10.242 -11.060 -13.165 1.00 49.88 197 GLU A CA 1
ATOM 1561 C C . GLU A 1 197 ? -9.797 -9.593 -12.999 1.00 49.88 197 GLU A C 1
ATOM 1563 O O . GLU A 1 197 ? -8.639 -9.266 -13.249 1.00 49.88 197 GLU A O 1
ATOM 1568 N N . ALA A 1 198 ? -10.674 -8.692 -12.543 1.00 61.41 198 ALA A N 1
ATOM 1569 C CA . ALA A 1 198 ? -10.354 -7.263 -12.477 1.00 61.41 198 ALA A CA 1
ATOM 1570 C C . ALA A 1 198 ? -9.601 -6.796 -11.210 1.00 61.41 198 ALA A C 1
ATOM 1572 O O . ALA A 1 198 ? -9.009 -5.721 -11.220 1.00 61.41 198 ALA A O 1
ATOM 1573 N N . VAL A 1 199 ? -9.605 -7.516 -10.089 1.00 68.31 199 VAL A N 1
ATOM 1574 C CA . VAL A 1 199 ? -9.667 -6.784 -8.803 1.00 68.31 199 VAL A CA 1
ATOM 1575 C C . VAL A 1 199 ? -8.391 -6.850 -7.953 1.00 68.31 199 VAL A C 1
ATOM 1577 O O . VAL A 1 199 ? -8.452 -7.083 -6.752 1.00 68.31 199 VAL A O 1
ATOM 1580 N N . CYS A 1 200 ? -7.214 -6.635 -8.548 1.00 88.12 200 CYS A N 1
ATOM 1581 C CA . CYS A 1 200 ? -6.099 -6.070 -7.771 1.00 88.12 200 CYS A CA 1
ATOM 1582 C C . CYS A 1 200 ? -5.092 -5.301 -8.628 1.00 88.12 200 CYS A C 1
ATOM 1584 O O . CYS A 1 200 ? -3.922 -5.669 -8.765 1.00 88.12 200 CYS A O 1
ATOM 1586 N N . GLN A 1 201 ? -5.573 -4.233 -9.251 1.00 92.56 201 GLN A N 1
ATOM 1587 C CA . GLN A 1 201 ? -4.728 -3.285 -9.958 1.00 92.56 201 GLN A CA 1
ATOM 1588 C C . GLN A 1 201 ? -4.841 -1.920 -9.300 1.00 92.56 201 GLN A C 1
ATOM 1590 O O . GLN A 1 201 ? -5.920 -1.507 -8.883 1.00 92.56 201 GLN A O 1
ATOM 1595 N N . ASP A 1 202 ? -3.709 -1.231 -9.225 1.00 94.88 202 ASP A N 1
ATOM 1596 C CA . ASP A 1 202 ? -3.680 0.158 -8.802 1.00 94.88 202 ASP A CA 1
ATOM 1597 C C . ASP A 1 202 ? -4.316 1.048 -9.871 1.00 94.88 202 ASP A C 1
ATOM 1599 O O . ASP A 1 202 ? -4.083 0.888 -11.073 1.00 94.88 202 ASP A O 1
ATOM 1603 N N . SER A 1 203 ? -5.082 2.036 -9.429 1.00 94.44 203 SER A N 1
ATOM 1604 C CA . SER A 1 203 ? -5.655 3.059 -10.290 1.00 94.44 203 SER A CA 1
ATOM 1605 C C . SER A 1 203 ? -4.563 3.995 -10.815 1.00 94.44 203 SER A C 1
ATOM 1607 O O . SER A 1 203 ? -3.956 4.768 -10.071 1.00 94.44 203 SER A O 1
ATOM 1609 N N . LEU A 1 204 ? -4.332 3.980 -12.133 1.00 90.38 204 LEU A N 1
ATOM 1610 C CA . LEU A 1 204 ? -3.328 4.834 -12.791 1.00 90.38 204 LEU A CA 1
ATOM 1611 C C . LEU A 1 204 ? -3.641 6.336 -12.674 1.00 90.38 204 LEU A C 1
ATOM 1613 O O . LEU A 1 204 ? -2.740 7.181 -12.732 1.00 90.38 204 LEU A O 1
ATOM 1617 N N . THR A 1 205 ? -4.920 6.675 -12.513 1.00 92.69 205 THR A N 1
ATOM 1618 C CA . THR A 1 205 ? -5.405 8.054 -12.395 1.00 92.69 205 THR A CA 1
ATOM 1619 C C . THR A 1 205 ? -5.464 8.544 -10.955 1.00 92.69 205 THR A C 1
ATOM 1621 O O . THR A 1 205 ? -5.680 9.736 -10.743 1.00 92.69 205 THR A O 1
ATOM 1624 N N . TYR A 1 206 ? -5.264 7.668 -9.968 1.00 96.62 206 TYR A N 1
ATOM 1625 C CA . TYR A 1 206 ? -5.303 8.066 -8.569 1.00 96.62 206 TYR A CA 1
ATOM 1626 C C . TYR A 1 206 ? -4.173 9.048 -8.232 1.00 96.62 206 TYR A C 1
ATOM 1628 O O . TYR A 1 206 ? -3.019 8.919 -8.671 1.00 96.62 206 TYR A O 1
ATOM 1636 N N . ARG A 1 207 ? -4.539 10.064 -7.454 1.00 96.62 207 ARG A N 1
ATOM 1637 C CA . ARG A 1 207 ? -3.657 11.069 -6.871 1.00 96.62 207 ARG A CA 1
ATOM 1638 C C . ARG A 1 207 ? -4.188 11.368 -5.476 1.00 96.62 207 ARG A C 1
ATOM 1640 O O . ARG A 1 207 ? -5.362 11.706 -5.347 1.00 96.62 207 ARG A O 1
ATOM 1647 N N . ASP A 1 208 ? -3.340 11.260 -4.461 1.00 96.19 208 ASP A N 1
ATOM 1648 C CA . ASP A 1 208 ? -3.715 11.706 -3.118 1.00 96.19 208 ASP A CA 1
ATOM 1649 C C . ASP A 1 208 ? -3.715 13.246 -3.013 1.00 96.19 208 ASP A C 1
ATOM 1651 O O . ASP A 1 208 ? -3.394 13.959 -3.970 1.00 96.19 208 ASP A O 1
ATOM 1655 N N . ARG A 1 209 ? -4.033 13.786 -1.830 1.00 96.12 209 ARG A N 1
ATOM 1656 C CA . ARG A 1 209 ? -4.069 15.242 -1.584 1.00 96.12 209 ARG A CA 1
ATOM 1657 C C . ARG A 1 209 ? -2.730 15.964 -1.796 1.00 96.12 209 ARG A C 1
ATOM 1659 O O . ARG A 1 209 ? -2.706 17.186 -1.904 1.00 96.12 209 ARG A O 1
ATOM 1666 N N . TYR A 1 210 ? -1.623 15.224 -1.833 1.00 93.25 210 TYR A N 1
ATOM 1667 C CA . TYR A 1 210 ? -0.278 15.737 -2.094 1.00 93.25 210 TYR A CA 1
ATOM 1668 C C . TYR A 1 210 ? 0.171 15.488 -3.542 1.00 93.25 210 TYR A C 1
ATOM 1670 O O . TYR A 1 210 ? 1.316 15.773 -3.888 1.00 93.25 210 TYR A O 1
ATOM 1678 N N . GLY A 1 211 ? -0.708 14.958 -4.398 1.00 94.69 211 GLY A N 1
ATOM 1679 C CA . GLY A 1 211 ? -0.411 14.639 -5.791 1.00 94.69 211 GLY A CA 1
ATOM 1680 C C . GLY A 1 211 ? 0.407 13.359 -5.985 1.00 94.69 211 GLY A C 1
ATOM 1681 O O . GLY A 1 211 ? 0.934 13.147 -7.079 1.00 94.69 211 GLY A O 1
ATOM 1682 N N . ARG A 1 212 ? 0.525 12.499 -4.966 1.00 92.75 212 ARG A N 1
ATOM 1683 C CA . ARG A 1 212 ? 1.272 11.234 -5.055 1.00 92.75 212 ARG A CA 1
ATOM 1684 C C . ARG A 1 212 ? 0.439 10.167 -5.757 1.00 92.75 212 ARG A C 1
ATOM 1686 O O . ARG A 1 212 ? -0.770 10.078 -5.562 1.00 92.75 212 ARG A O 1
ATOM 1693 N N . THR A 1 213 ? 1.091 9.370 -6.596 1.00 96.00 213 THR A N 1
ATOM 1694 C CA . THR A 1 213 ? 0.471 8.252 -7.330 1.00 96.00 213 THR A CA 1
ATOM 1695 C C . THR A 1 213 ? 0.535 6.966 -6.505 1.00 96.00 213 THR A C 1
ATOM 1697 O O . THR A 1 213 ? 1.340 6.893 -5.580 1.00 96.00 213 THR A O 1
ATOM 1700 N N . CYS A 1 214 ? -0.224 5.920 -6.860 1.00 96.50 214 CYS A N 1
ATOM 1701 C CA . CYS A 1 214 ? -0.120 4.621 -6.177 1.00 96.50 214 CYS A CA 1
ATOM 1702 C C . CYS A 1 214 ? 1.325 4.096 -6.124 1.00 96.50 214 CYS A C 1
ATOM 1704 O O . CYS A 1 214 ? 1.796 3.720 -5.059 1.00 96.50 214 CYS A O 1
ATOM 1706 N N . ALA A 1 215 ? 2.078 4.209 -7.225 1.00 89.50 215 ALA A N 1
ATOM 1707 C CA . ALA A 1 215 ? 3.482 3.795 -7.274 1.00 89.50 215 ALA A CA 1
ATOM 1708 C C . ALA A 1 215 ? 4.371 4.516 -6.240 1.00 89.50 215 ALA A C 1
ATOM 1710 O O . ALA A 1 215 ? 5.316 3.927 -5.730 1.00 89.50 215 ALA A O 1
ATOM 1711 N N . MET A 1 216 ? 4.063 5.773 -5.899 1.00 88.56 216 MET A N 1
ATOM 1712 C CA . MET A 1 216 ? 4.779 6.523 -4.855 1.00 88.56 216 MET A CA 1
ATOM 1713 C C . MET A 1 216 ? 4.372 6.120 -3.433 1.00 88.56 216 MET A C 1
ATOM 1715 O O . MET A 1 216 ? 5.089 6.433 -2.486 1.00 88.56 216 MET A O 1
ATOM 1719 N N . LEU A 1 217 ? 3.215 5.476 -3.278 1.00 92.31 217 LEU A N 1
ATOM 1720 C CA . LEU A 1 217 ? 2.736 4.918 -2.013 1.00 92.31 217 LEU A CA 1
ATOM 1721 C C . LEU A 1 217 ? 3.210 3.466 -1.816 1.00 92.31 217 LEU A C 1
ATOM 1723 O O . LEU A 1 217 ? 3.077 2.934 -0.716 1.00 92.31 217 LEU A O 1
ATOM 1727 N N . SER A 1 218 ? 3.784 2.844 -2.855 1.00 91.75 218 SER A N 1
ATOM 1728 C CA . SER A 1 218 ? 4.305 1.477 -2.807 1.00 91.75 218 SER A CA 1
ATOM 1729 C C . SER A 1 218 ? 5.396 1.317 -1.746 1.00 91.75 218 SER A C 1
ATOM 1731 O O . SER A 1 218 ? 6.295 2.153 -1.623 1.00 91.75 218 SER A O 1
ATOM 1733 N N . GLY A 1 219 ? 5.307 0.238 -0.965 1.00 81.62 219 GLY A N 1
ATOM 1734 C CA . GLY A 1 219 ? 6.234 -0.062 0.133 1.00 81.62 219 GLY A CA 1
ATOM 1735 C C . GLY A 1 219 ? 5.986 0.734 1.422 1.00 81.62 219 GLY A C 1
ATOM 1736 O O . GLY A 1 219 ? 6.693 0.520 2.408 1.00 81.62 219 GLY A O 1
ATOM 1737 N N . GLY A 1 220 ? 4.995 1.631 1.434 1.00 86.25 220 GLY A N 1
ATOM 1738 C CA . GLY A 1 220 ? 4.519 2.308 2.638 1.00 86.25 220 GLY A CA 1
ATOM 1739 C C . GLY A 1 220 ? 3.473 1.493 3.405 1.00 86.25 220 GLY A C 1
ATOM 1740 O O . GLY A 1 220 ? 2.799 0.631 2.848 1.00 86.25 220 GLY A O 1
ATOM 1741 N N . ASP A 1 221 ? 3.308 1.805 4.690 1.00 93.00 221 ASP A N 1
ATOM 1742 C CA . ASP A 1 221 ? 2.213 1.282 5.512 1.00 93.00 221 ASP A CA 1
ATOM 1743 C C . ASP A 1 221 ? 0.944 2.112 5.255 1.00 93.00 221 ASP A C 1
ATOM 1745 O O . ASP A 1 221 ? 0.696 3.125 5.917 1.00 93.00 221 ASP A O 1
ATOM 1749 N N . CYS A 1 222 ? 0.183 1.736 4.219 1.00 96.06 222 CYS A N 1
ATOM 1750 C CA . CYS A 1 222 ? -1.032 2.455 3.835 1.00 96.06 222 CYS A CA 1
ATOM 1751 C C . CYS A 1 222 ? -2.086 2.475 4.950 1.00 96.06 222 CYS A C 1
ATOM 1753 O O . CYS A 1 222 ? -2.786 3.475 5.081 1.00 96.06 222 CYS A O 1
ATOM 1755 N N . GLU A 1 223 ? -2.172 1.426 5.777 1.00 95.38 223 GLU A N 1
ATOM 1756 C CA . GLU A 1 223 ? -3.130 1.347 6.891 1.00 95.38 223 GLU A CA 1
ATOM 1757 C C . GLU A 1 223 ? -2.823 2.384 7.981 1.00 95.38 223 GLU A C 1
ATOM 1759 O O . GLU A 1 223 ? -3.731 2.895 8.636 1.00 95.38 223 GLU A O 1
ATOM 1764 N N . ASN A 1 224 ? -1.551 2.759 8.131 1.00 94.31 224 ASN A N 1
ATOM 1765 C CA . ASN A 1 224 ? -1.087 3.682 9.163 1.00 94.31 224 ASN A CA 1
ATOM 1766 C C . ASN A 1 224 ? -0.802 5.104 8.646 1.00 94.31 224 ASN A C 1
ATOM 1768 O O . ASN A 1 224 ? -0.128 5.899 9.306 1.00 94.31 224 ASN A O 1
ATOM 1772 N N . MET A 1 225 ? -1.317 5.478 7.470 1.00 94.44 225 MET A N 1
ATOM 1773 C CA . MET A 1 225 ? -1.143 6.846 6.957 1.00 94.44 225 MET A CA 1
ATOM 1774 C C . MET A 1 225 ? -1.848 7.909 7.813 1.00 94.44 225 MET A C 1
ATOM 1776 O O . MET A 1 225 ? -1.488 9.090 7.753 1.00 94.44 225 MET A O 1
ATOM 1780 N N . SER A 1 226 ? -2.784 7.512 8.676 1.00 92.75 226 SER A N 1
ATOM 1781 C CA . SER A 1 226 ? -3.370 8.402 9.682 1.00 92.75 226 SER A CA 1
ATOM 1782 C C . SER A 1 226 ? -2.324 8.967 10.653 1.00 92.75 226 SER A C 1
ATOM 1784 O O . SER A 1 226 ? -2.415 10.135 11.035 1.00 92.75 226 SER A O 1
ATOM 1786 N N . ALA A 1 227 ? -1.255 8.218 10.954 1.00 90.75 227 ALA A N 1
ATOM 1787 C CA . ALA A 1 227 ? -0.160 8.673 11.814 1.00 90.75 227 ALA A CA 1
ATOM 1788 C C . ALA A 1 227 ? 0.629 9.863 11.237 1.00 90.75 227 ALA A C 1
ATOM 1790 O O . ALA A 1 227 ? 1.267 10.601 11.988 1.00 90.75 227 ALA A O 1
ATOM 1791 N N . ILE A 1 228 ? 0.576 10.073 9.917 1.00 90.56 228 ILE A N 1
ATOM 1792 C CA . ILE A 1 228 ? 1.218 11.203 9.226 1.00 90.56 228 ILE A CA 1
ATOM 1793 C C . ILE A 1 228 ? 0.203 12.258 8.752 1.00 90.56 228 ILE A C 1
ATOM 1795 O O . ILE A 1 228 ? 0.527 13.112 7.926 1.00 90.56 228 ILE A O 1
ATOM 1799 N N . GLY A 1 229 ? -1.021 12.227 9.291 1.00 93.75 229 GLY A N 1
ATOM 1800 C CA . GLY A 1 229 ? -2.022 13.281 9.121 1.00 93.75 229 GLY A CA 1
ATOM 1801 C C . GLY A 1 229 ? -3.039 13.062 8.000 1.00 93.75 229 GLY A C 1
ATOM 1802 O O . GLY A 1 229 ? -3.746 14.013 7.652 1.00 93.75 229 GLY A O 1
ATOM 1803 N N . PHE A 1 230 ? -3.131 11.861 7.423 1.00 95.50 230 PHE A N 1
ATOM 1804 C CA . PHE A 1 230 ? -4.277 11.494 6.584 1.00 95.50 230 PHE A CA 1
ATOM 1805 C C . PHE A 1 230 ? -5.519 11.284 7.453 1.00 95.50 230 PHE A C 1
ATOM 1807 O O . PHE A 1 230 ? -5.446 10.760 8.561 1.00 95.50 230 PHE A O 1
ATOM 1814 N N . SER A 1 231 ? -6.679 11.697 6.960 1.00 97.06 231 SER A N 1
ATOM 1815 C CA . SER A 1 231 ? -7.958 11.322 7.557 1.00 97.06 231 SER A CA 1
ATOM 1816 C C . SER A 1 231 ? -8.270 9.854 7.259 1.00 97.06 231 SER A C 1
ATOM 1818 O O . SER A 1 231 ? -7.847 9.326 6.232 1.00 97.06 231 SER A O 1
ATOM 1820 N N . ASN A 1 232 ? -9.062 9.200 8.112 1.00 94.94 232 ASN A N 1
ATOM 1821 C CA . ASN A 1 232 ? -9.465 7.800 7.906 1.00 94.94 232 ASN A CA 1
ATOM 1822 C C . ASN A 1 232 ? -10.124 7.573 6.533 1.00 94.94 232 ASN A C 1
ATOM 1824 O O . ASN A 1 232 ? -9.910 6.538 5.913 1.00 94.94 232 ASN A O 1
ATOM 1828 N N . ARG A 1 233 ? -10.858 8.572 6.027 1.00 93.12 233 ARG A N 1
ATOM 1829 C CA . ARG A 1 233 ? -11.456 8.541 4.687 1.00 93.12 233 ARG A CA 1
ATOM 1830 C C . ARG A 1 233 ? -10.403 8.535 3.580 1.00 93.12 233 ARG A C 1
ATOM 1832 O O . ARG A 1 233 ? -10.523 7.773 2.634 1.00 93.12 233 ARG A O 1
ATOM 1839 N N . GLU A 1 234 ? -9.367 9.363 3.698 1.00 97.44 234 GLU A N 1
ATOM 1840 C CA . GLU A 1 234 ? -8.285 9.369 2.710 1.00 97.44 234 GLU A CA 1
ATOM 1841 C C . GLU A 1 234 ? -7.482 8.063 2.759 1.00 97.44 234 GLU A C 1
ATOM 1843 O O . GLU A 1 234 ? -7.049 7.585 1.717 1.00 97.44 234 GLU A O 1
ATOM 1848 N N . VAL A 1 235 ? -7.309 7.466 3.944 1.00 97.50 235 VAL A N 1
ATOM 1849 C CA . VAL A 1 235 ? -6.698 6.135 4.081 1.00 97.50 235 VAL A CA 1
ATOM 1850 C C . VAL A 1 235 ? -7.527 5.085 3.340 1.00 97.50 235 VAL A C 1
ATOM 1852 O O . VAL A 1 235 ? -6.978 4.316 2.557 1.00 97.50 235 VAL A O 1
ATOM 1855 N N . GLU A 1 236 ? -8.845 5.077 3.525 1.00 96.69 236 GLU A N 1
ATOM 1856 C CA . GLU A 1 236 ? -9.737 4.152 2.822 1.00 96.69 236 GLU A CA 1
ATOM 1857 C C . GLU A 1 236 ? -9.699 4.356 1.297 1.00 96.69 236 GLU A C 1
ATOM 1859 O O . GLU A 1 236 ? -9.549 3.383 0.555 1.00 96.69 236 GLU A O 1
ATOM 1864 N N . ASP A 1 237 ? -9.716 5.609 0.828 1.00 97.12 237 ASP A N 1
ATOM 1865 C CA . ASP A 1 237 ? -9.577 5.945 -0.595 1.00 97.12 237 ASP A CA 1
ATOM 1866 C C . ASP A 1 237 ? -8.242 5.434 -1.176 1.00 97.12 237 ASP A C 1
ATOM 1868 O O . ASP A 1 237 ? -8.209 4.943 -2.310 1.00 97.12 237 ASP A O 1
ATOM 1872 N N . ILE A 1 238 ? -7.141 5.515 -0.411 1.00 97.56 238 ILE A N 1
ATOM 1873 C CA . ILE A 1 238 ? -5.822 4.973 -0.787 1.00 97.56 238 ILE A CA 1
ATOM 1874 C C . ILE A 1 238 ? -5.871 3.447 -0.881 1.00 97.56 238 ILE A C 1
ATOM 1876 O O . ILE A 1 238 ? -5.434 2.886 -1.885 1.00 97.56 238 ILE A O 1
ATOM 1880 N N . LEU A 1 239 ? -6.411 2.768 0.135 1.00 95.81 239 LEU A N 1
ATOM 1881 C CA . LEU A 1 239 ? -6.472 1.303 0.179 1.00 95.81 239 LEU A CA 1
ATOM 1882 C C . LEU A 1 239 ? -7.344 0.731 -0.946 1.00 95.81 239 LEU A C 1
ATOM 1884 O O . LEU A 1 239 ? -7.009 -0.314 -1.505 1.00 95.81 239 LEU A O 1
ATOM 1888 N N . GLN A 1 240 ? -8.432 1.420 -1.303 1.00 95.31 240 GLN A N 1
ATOM 1889 C CA . GLN A 1 240 ? -9.309 1.032 -2.410 1.00 95.31 240 GLN A CA 1
ATOM 1890 C C . GLN A 1 240 ? -8.696 1.332 -3.781 1.00 95.31 240 GLN A C 1
ATOM 1892 O O . GLN A 1 240 ? -8.832 0.532 -4.705 1.00 95.31 240 GLN A O 1
ATOM 1897 N N . SER A 1 241 ? -8.023 2.476 -3.931 1.00 96.88 241 SER A N 1
ATOM 1898 C CA . SER A 1 241 ? -7.478 2.904 -5.225 1.00 96.88 241 SER A CA 1
ATOM 1899 C C . SER A 1 241 ? -6.123 2.283 -5.550 1.00 96.88 241 SER A C 1
ATOM 1901 O O . SER A 1 241 ? -5.781 2.165 -6.725 1.00 96.88 241 SER A O 1
ATOM 1903 N N . CYS A 1 242 ? -5.344 1.910 -4.535 1.00 97.00 242 CYS A N 1
ATOM 1904 C CA . CYS A 1 242 ? -3.971 1.430 -4.669 1.00 97.00 242 CYS A CA 1
ATOM 1905 C C . CYS A 1 242 ? -3.740 0.070 -3.977 1.00 97.00 242 CYS 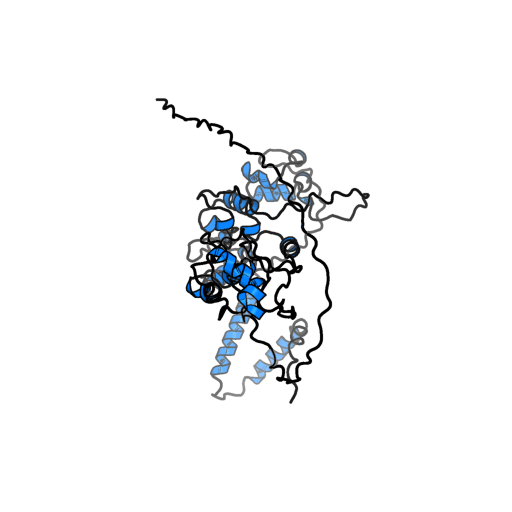A C 1
ATOM 1907 O O . CYS A 1 242 ? -2.780 -0.069 -3.211 1.00 97.00 242 CYS A O 1
ATOM 1909 N N . PRO A 1 243 ? -4.585 -0.953 -4.203 1.00 95.44 243 PRO A N 1
ATOM 1910 C CA . PRO A 1 243 ? -4.539 -2.181 -3.416 1.00 95.44 243 PRO A CA 1
ATOM 1911 C C . PRO A 1 243 ? -3.259 -3.006 -3.634 1.00 95.44 243 PRO A C 1
ATOM 1913 O O . PRO A 1 243 ? -2.837 -3.761 -2.755 1.00 95.44 243 PRO A O 1
ATOM 1916 N N . ARG A 1 244 ? -2.595 -2.853 -4.787 1.00 92.56 244 ARG A N 1
ATOM 1917 C CA . ARG A 1 244 ? -1.332 -3.536 -5.086 1.00 92.56 244 ARG A CA 1
ATOM 1918 C C . ARG A 1 244 ? -0.154 -2.808 -4.459 1.00 92.56 244 ARG A C 1
ATOM 1920 O O . ARG A 1 244 ? 0.648 -3.457 -3.794 1.00 92.56 244 ARG A O 1
ATOM 1927 N N . SER A 1 245 ? -0.078 -1.488 -4.613 1.00 94.62 245 SER A N 1
ATOM 1928 C CA . SER A 1 245 ? 0.965 -0.672 -3.972 1.00 94.62 245 SER A CA 1
ATOM 1929 C C . SER A 1 245 ? 0.889 -0.740 -2.442 1.00 94.62 245 SER A C 1
ATOM 1931 O O . SER A 1 245 ? 1.918 -0.792 -1.775 1.00 94.62 245 SER A O 1
ATOM 1933 N N . CYS A 1 246 ? -0.320 -0.819 -1.883 1.00 95.56 246 CYS A N 1
ATOM 1934 C CA . CYS A 1 246 ? -0.545 -0.956 -0.444 1.00 95.56 246 CYS A CA 1
ATOM 1935 C C . CYS A 1 246 ? -0.431 -2.393 0.081 1.00 95.56 246 CYS A C 1
ATOM 1937 O O . CYS A 1 246 ? -0.568 -2.614 1.281 1.00 95.56 246 CYS A O 1
ATOM 1939 N N . GLY A 1 247 ? -0.215 -3.383 -0.790 1.00 92.00 247 GLY A N 1
ATOM 1940 C CA . GLY A 1 247 ? -0.099 -4.784 -0.384 1.00 92.00 247 GLY A CA 1
ATOM 1941 C C . GLY A 1 247 ? -1.383 -5.400 0.188 1.00 92.00 247 GLY A C 1
ATOM 1942 O O . GLY A 1 247 ? -1.312 -6.460 0.806 1.00 92.00 247 GLY A O 1
ATOM 1943 N N . THR A 1 248 ? -2.550 -4.784 -0.028 1.00 92.94 248 THR A N 1
ATOM 1944 C CA . THR A 1 248 ? -3.853 -5.303 0.425 1.00 92.94 248 THR A CA 1
ATOM 1945 C C . THR A 1 248 ? -4.451 -6.341 -0.523 1.00 92.94 248 THR A C 1
ATOM 1947 O O . THR A 1 248 ? -5.468 -6.958 -0.201 1.00 92.94 248 THR A O 1
ATOM 1950 N N . CYS A 1 249 ? -3.812 -6.596 -1.671 1.00 90.62 249 CYS A N 1
ATOM 1951 C CA . CYS A 1 249 ? -4.186 -7.700 -2.549 1.00 90.62 249 CYS A CA 1
ATOM 1952 C C . CYS A 1 249 ? -4.258 -9.031 -1.776 1.00 90.62 249 CYS A C 1
ATOM 1954 O O . CYS A 1 249 ? -3.262 -9.442 -1.168 1.00 90.62 249 CYS A O 1
ATOM 1956 N N . PRO A 1 250 ? -5.372 -9.785 -1.858 1.00 84.94 250 PRO A N 1
ATOM 1957 C CA . PRO A 1 250 ? -5.443 -11.101 -1.242 1.00 84.94 250 PRO A CA 1
ATOM 1958 C C . PRO A 1 250 ? -4.346 -12.012 -1.810 1.00 84.94 250 PRO A C 1
ATOM 1960 O O . PRO A 1 250 ? -4.160 -12.099 -3.025 1.00 84.94 250 PRO A O 1
ATOM 1963 N N . ARG A 1 251 ? -3.630 -12.738 -0.939 1.00 66.38 251 ARG A N 1
ATOM 1964 C CA . ARG A 1 251 ? -2.519 -13.646 -1.313 1.00 66.38 251 ARG A CA 1
ATOM 1965 C C . ARG A 1 251 ? -2.868 -14.655 -2.418 1.00 66.38 251 ARG A C 1
ATOM 1967 O O . ARG A 1 251 ? -1.978 -15.071 -3.161 1.00 66.38 251 ARG A O 1
ATOM 1974 N N . ALA A 1 252 ? -4.146 -15.022 -2.542 1.00 59.47 252 ALA A N 1
ATOM 1975 C CA . ALA A 1 252 ? -4.652 -15.884 -3.609 1.00 59.47 252 ALA A CA 1
ATOM 1976 C C . ALA A 1 252 ? -4.451 -15.281 -5.015 1.00 59.47 252 ALA A C 1
ATOM 1978 O O . ALA A 1 252 ? -4.194 -16.022 -5.958 1.00 59.47 252 ALA A O 1
ATOM 1979 N N . TYR A 1 253 ? -4.466 -13.950 -5.146 1.00 59.28 253 TYR A N 1
ATOM 1980 C CA . TYR A 1 253 ? -4.202 -13.245 -6.405 1.00 59.28 253 TYR A CA 1
ATOM 1981 C C . TYR A 1 253 ? -2.709 -13.032 -6.656 1.00 59.28 253 TYR A C 1
ATOM 1983 O O . TYR A 1 253 ? -2.251 -13.153 -7.788 1.00 59.28 253 TYR A O 1
ATOM 1991 N N . ILE A 1 254 ? -1.916 -12.818 -5.602 1.00 52.00 254 ILE A N 1
ATOM 1992 C CA . ILE A 1 254 ? -0.452 -12.692 -5.722 1.00 52.00 254 ILE A CA 1
ATOM 1993 C C . ILE A 1 254 ? 0.167 -14.008 -6.235 1.00 52.00 254 ILE A C 1
ATOM 1995 O O . ILE A 1 254 ? 1.162 -13.986 -6.959 1.00 52.00 254 ILE A O 1
ATOM 1999 N N . SER A 1 255 ? -0.471 -15.147 -5.933 1.00 45.69 255 SER A N 1
ATOM 2000 C CA . SER A 1 255 ? -0.071 -16.475 -6.426 1.00 45.69 255 SER A CA 1
ATOM 2001 C C . SER A 1 255 ? -0.560 -16.789 -7.849 1.00 45.69 255 SER A C 1
ATOM 2003 O O . SER A 1 255 ? 0.015 -17.649 -8.507 1.00 45.69 255 SER A O 1
ATOM 2005 N N . ALA A 1 256 ? -1.599 -16.100 -8.339 1.00 44.97 256 ALA A N 1
ATOM 2006 C CA . ALA A 1 256 ? -2.130 -16.280 -9.694 1.00 44.97 256 ALA A CA 1
ATOM 2007 C C . ALA A 1 256 ? -1.413 -15.397 -10.734 1.00 44.97 256 ALA A C 1
ATOM 2009 O O . ALA A 1 256 ? -1.340 -15.766 -11.903 1.00 44.97 256 ALA A O 1
ATOM 2010 N N . THR A 1 257 ? -0.817 -14.277 -10.305 1.00 41.84 257 THR A N 1
ATOM 2011 C CA . THR A 1 257 ? 0.058 -13.429 -11.140 1.00 41.84 257 THR A CA 1
ATOM 2012 C C . THR A 1 257 ? 1.542 -13.599 -10.831 1.00 41.84 257 THR A C 1
ATOM 2014 O O . THR A 1 257 ? 2.381 -12.973 -11.482 1.00 41.84 257 THR A O 1
ATOM 2017 N N . THR A 1 258 ? 1.908 -14.519 -9.931 1.00 42.50 258 THR A N 1
ATOM 2018 C CA . THR A 1 258 ? 3.160 -15.241 -10.149 1.00 42.50 258 THR A CA 1
ATOM 2019 C C . THR A 1 258 ? 2.904 -16.129 -11.355 1.00 42.50 258 THR A C 1
ATOM 2021 O O . THR A 1 258 ? 2.541 -17.297 -11.246 1.00 42.50 258 THR A O 1
ATOM 2024 N N . HIS A 1 259 ? 3.128 -15.561 -12.540 1.00 43.66 259 HIS A N 1
ATOM 2025 C CA . HIS A 1 259 ? 3.773 -16.342 -13.570 1.00 43.66 259 HIS A CA 1
ATOM 2026 C C . HIS A 1 259 ? 4.960 -17.019 -12.870 1.00 43.66 259 HIS A C 1
ATOM 2028 O O . HIS A 1 259 ? 6.025 -16.428 -12.691 1.00 43.66 259 HIS A O 1
ATOM 2034 N N . LEU A 1 260 ? 4.772 -18.282 -12.457 1.00 38.09 260 LEU A N 1
ATOM 2035 C CA . LEU A 1 260 ? 5.828 -19.272 -12.590 1.00 38.09 260 LEU A CA 1
ATOM 2036 C C . LEU A 1 260 ? 6.505 -18.937 -13.918 1.00 38.09 260 LEU A C 1
ATOM 2038 O O . LEU A 1 260 ? 5.757 -18.695 -14.868 1.00 38.09 260 LEU A O 1
ATOM 2042 N N . PRO A 1 261 ? 7.842 -18.867 -13.998 1.00 41.38 261 PRO A N 1
ATOM 2043 C CA . PRO A 1 261 ? 8.530 -18.559 -15.240 1.00 41.38 261 PRO A CA 1
ATOM 2044 C C . PRO A 1 261 ? 8.115 -19.588 -16.295 1.00 41.38 261 PRO A C 1
ATOM 2046 O O . PRO A 1 261 ? 8.722 -20.641 -16.455 1.00 41.38 261 PRO A O 1
ATOM 2049 N N . THR A 1 262 ? 7.026 -19.304 -17.000 1.00 41.53 262 THR A N 1
ATOM 2050 C CA . THR A 1 262 ? 6.569 -20.019 -18.172 1.00 41.53 262 THR A CA 1
ATOM 2051 C C . THR A 1 262 ? 7.412 -19.455 -19.277 1.00 41.53 262 THR A C 1
ATOM 2053 O O . THR A 1 262 ? 6.926 -18.580 -19.981 1.00 41.53 262 THR A O 1
ATOM 2056 N N . ASP A 1 263 ? 8.685 -19.857 -19.298 1.00 49.28 263 ASP A N 1
ATOM 2057 C CA . ASP A 1 263 ? 9.615 -19.918 -20.435 1.00 49.28 263 ASP A CA 1
ATOM 2058 C C . ASP A 1 263 ? 9.600 -18.735 -21.433 1.00 49.28 263 ASP A C 1
ATOM 2060 O O . ASP A 1 263 ? 10.053 -18.826 -22.572 1.00 49.28 263 ASP A O 1
ATOM 2064 N N . LYS A 1 264 ? 9.061 -17.588 -21.017 1.00 52.50 264 LYS A N 1
ATOM 2065 C CA . LYS A 1 264 ? 9.043 -16.323 -21.729 1.00 52.50 264 LYS A CA 1
ATOM 2066 C C . LYS A 1 264 ? 10.280 -15.610 -21.245 1.00 52.50 264 LYS A C 1
ATOM 2068 O O . LYS A 1 264 ? 10.426 -15.352 -20.054 1.00 52.50 264 LYS A O 1
ATOM 2073 N N . GLY A 1 265 ? 11.187 -15.416 -22.196 1.00 69.94 265 GLY A N 1
ATOM 2074 C CA . GLY A 1 265 ? 12.554 -14.989 -21.971 1.00 69.94 265 GLY A CA 1
ATOM 2075 C C . GLY A 1 265 ? 12.687 -13.862 -20.957 1.00 69.94 265 GLY A C 1
ATOM 2076 O O . GLY A 1 265 ? 11.817 -13.009 -20.816 1.00 69.94 265 GLY A O 1
ATOM 2077 N N . CYS A 1 266 ? 13.824 -13.880 -20.276 1.00 88.44 266 CYS A N 1
ATOM 2078 C CA . CYS A 1 266 ? 14.263 -12.809 -19.407 1.00 88.44 266 CYS A CA 1
ATOM 2079 C C . CYS A 1 266 ? 14.028 -11.436 -20.057 1.00 88.44 266 CYS A C 1
ATOM 2081 O O . CYS A 1 266 ? 14.679 -11.097 -21.047 1.00 88.44 266 CYS A O 1
ATOM 2083 N N . SER A 1 267 ? 13.095 -10.671 -19.504 1.00 92.06 267 SER A N 1
ATOM 2084 C CA . SER A 1 267 ? 12.780 -9.315 -19.928 1.00 92.06 267 SER A CA 1
ATOM 2085 C C . SER A 1 267 ? 12.516 -8.471 -18.691 1.00 92.06 267 SER A C 1
ATOM 2087 O O . SER A 1 267 ? 12.009 -8.984 -17.694 1.00 92.06 267 SER A O 1
ATOM 2089 N N . ASP A 1 268 ? 12.906 -7.204 -18.752 1.00 94.00 268 ASP A N 1
ATOM 2090 C CA . ASP A 1 268 ? 12.587 -6.235 -17.711 1.00 94.00 268 ASP A CA 1
ATOM 2091 C C . ASP A 1 268 ? 11.113 -5.833 -17.789 1.00 94.00 268 ASP A C 1
ATOM 2093 O O . ASP A 1 268 ? 10.553 -5.675 -18.876 1.00 94.00 268 ASP A O 1
ATOM 2097 N N . ASP A 1 269 ? 10.488 -5.632 -16.632 1.00 89.50 269 ASP A N 1
ATOM 2098 C CA . ASP A 1 269 ? 9.158 -5.048 -16.527 1.00 89.50 269 ASP A CA 1
ATOM 2099 C C . ASP A 1 269 ? 9.220 -3.562 -16.913 1.00 89.50 269 ASP A C 1
ATOM 2101 O O . ASP A 1 269 ? 9.703 -2.708 -16.165 1.00 89.50 269 ASP A O 1
ATOM 2105 N N . ILE A 1 270 ? 8.697 -3.242 -18.099 1.00 87.94 270 ILE A N 1
ATOM 2106 C CA . ILE A 1 270 ? 8.649 -1.878 -18.646 1.00 87.94 270 ILE A CA 1
ATOM 2107 C C . ILE A 1 270 ? 7.847 -0.898 -17.770 1.00 87.94 270 ILE A C 1
ATOM 2109 O O . ILE A 1 270 ? 8.018 0.322 -17.881 1.00 87.94 270 ILE A O 1
ATOM 2113 N N . TYR A 1 271 ? 6.973 -1.409 -16.899 1.00 86.81 271 TYR A N 1
ATOM 2114 C CA . TYR A 1 271 ? 6.148 -0.606 -16.001 1.00 86.81 271 TYR A CA 1
ATOM 2115 C C . TYR A 1 271 ? 6.775 -0.413 -14.624 1.00 86.81 271 TYR A C 1
ATOM 2117 O O . TYR A 1 271 ? 6.279 0.410 -13.851 1.00 86.81 271 TYR A O 1
ATOM 2125 N N . TYR A 1 272 ? 7.878 -1.099 -14.325 1.00 92.75 272 TYR A N 1
ATOM 2126 C CA . TYR A 1 272 ? 8.554 -0.940 -13.050 1.00 92.75 272 TYR A CA 1
ATOM 2127 C C . TYR A 1 272 ? 9.029 0.507 -12.843 1.00 92.75 272 TYR A C 1
ATOM 2129 O O . TYR A 1 272 ? 9.547 1.185 -13.746 1.00 92.75 272 TYR A O 1
ATOM 2137 N N . ARG A 1 273 ? 8.815 0.987 -11.619 1.00 89.81 273 ARG A N 1
ATOM 2138 C CA . ARG A 1 273 ? 9.245 2.286 -11.106 1.00 89.81 273 ARG A CA 1
ATOM 2139 C C . ARG A 1 273 ? 9.685 2.068 -9.664 1.00 89.81 273 ARG A C 1
ATOM 2141 O O . ARG A 1 273 ? 8.892 1.577 -8.868 1.00 89.81 273 ARG A O 1
ATOM 2148 N N . ASP A 1 274 ? 10.915 2.434 -9.321 1.00 91.06 274 ASP A N 1
ATOM 2149 C CA . ASP A 1 274 ? 11.334 2.432 -7.915 1.00 91.06 274 ASP A CA 1
ATOM 2150 C C . ASP A 1 274 ? 10.702 3.598 -7.127 1.00 91.06 274 ASP A C 1
ATOM 2152 O O . ASP A 1 274 ? 10.013 4.456 -7.686 1.00 91.06 274 ASP A O 1
ATOM 2156 N N . ARG A 1 275 ? 11.006 3.698 -5.826 1.00 86.69 275 ARG A N 1
ATOM 2157 C CA . ARG A 1 275 ? 10.560 4.810 -4.960 1.00 86.69 275 ARG A CA 1
ATOM 2158 C C . ARG A 1 275 ? 11.006 6.207 -5.423 1.00 86.69 275 ARG A C 1
ATOM 2160 O O . ARG A 1 275 ? 10.494 7.215 -4.948 1.00 86.69 275 ARG A O 1
ATOM 2167 N N . PHE A 1 276 ? 11.979 6.278 -6.331 1.00 88.25 276 PHE A N 1
ATOM 2168 C CA . PHE A 1 276 ? 12.470 7.504 -6.959 1.00 88.25 276 PHE A CA 1
ATOM 2169 C C . PHE A 1 276 ? 11.944 7.663 -8.397 1.00 88.25 276 PHE A C 1
ATOM 2171 O O . PHE A 1 276 ? 12.444 8.498 -9.149 1.00 88.25 276 PHE A O 1
ATOM 2178 N N . SER A 1 277 ? 10.929 6.882 -8.785 1.00 86.19 277 SER A N 1
ATOM 2179 C CA . SER A 1 277 ? 10.318 6.856 -10.119 1.00 86.19 277 SER A CA 1
ATOM 2180 C C . SER A 1 277 ? 11.273 6.494 -11.267 1.00 86.19 277 SER A C 1
ATOM 2182 O O . SER A 1 277 ? 11.029 6.866 -12.416 1.00 86.19 277 SER A O 1
ATOM 2184 N N . ARG A 1 278 ? 12.353 5.757 -10.992 1.00 91.94 278 ARG A N 1
ATOM 2185 C CA . ARG A 1 278 ? 13.320 5.287 -11.995 1.00 91.94 278 ARG A CA 1
ATOM 2186 C C . ARG A 1 278 ? 12.885 3.957 -12.596 1.00 91.94 278 ARG A C 1
ATOM 2188 O O . ARG A 1 278 ? 12.361 3.095 -11.898 1.00 91.94 278 ARG A O 1
ATOM 2195 N N . THR A 1 279 ? 13.109 3.808 -13.896 1.00 94.44 279 THR A N 1
ATOM 2196 C CA . THR A 1 279 ? 12.775 2.606 -14.673 1.00 94.44 279 THR A CA 1
ATOM 2197 C C . THR A 1 279 ? 13.924 1.596 -14.643 1.00 94.44 279 THR A C 1
ATOM 2199 O O . THR A 1 279 ? 15.039 1.942 -14.241 1.00 94.44 279 THR A O 1
ATOM 2202 N N . CYS A 1 280 ? 13.682 0.365 -15.110 1.00 96.06 280 CYS A N 1
ATOM 2203 C CA . CYS A 1 280 ? 14.722 -0.667 -15.201 1.00 96.06 280 CYS A CA 1
ATOM 2204 C C . CYS A 1 280 ? 15.973 -0.203 -15.973 1.00 96.06 280 CYS A C 1
ATOM 2206 O O . CYS A 1 280 ? 17.084 -0.514 -15.558 1.00 96.06 280 CYS A O 1
ATOM 2208 N N . GLU A 1 281 ? 15.812 0.634 -17.005 1.00 94.31 281 GLU A N 1
ATOM 2209 C CA . GLU A 1 281 ? 16.898 1.132 -17.869 1.00 94.31 281 GLU A CA 1
ATOM 2210 C C . GLU A 1 281 ? 18.010 1.885 -17.121 1.00 94.31 281 GLU A C 1
ATOM 2212 O O . GLU A 1 281 ? 19.139 1.972 -17.604 1.00 94.31 281 GLU A O 1
ATOM 2217 N N . VAL A 1 282 ? 17.708 2.447 -15.945 1.00 94.25 282 VAL A N 1
ATOM 2218 C CA . VAL A 1 282 ? 18.682 3.198 -15.137 1.00 94.25 282 VAL A CA 1
ATOM 2219 C C . VAL A 1 282 ? 19.609 2.261 -14.357 1.00 94.25 282 VAL A C 1
ATOM 2221 O O . VAL A 1 282 ? 20.696 2.667 -13.938 1.00 94.25 282 VAL A O 1
ATOM 2224 N N . TYR A 1 283 ? 19.206 1.008 -14.144 1.00 94.00 283 TYR A N 1
ATOM 2225 C CA . TYR A 1 283 ? 19.968 0.068 -13.336 1.00 94.00 283 TYR A CA 1
ATOM 2226 C C . TYR A 1 283 ? 20.931 -0.733 -14.194 1.00 94.00 283 TYR A C 1
ATOM 2228 O O . TYR A 1 283 ? 20.555 -1.458 -15.106 1.00 94.00 283 TYR A O 1
ATOM 2236 N N . HIS A 1 284 ? 22.208 -0.637 -13.844 1.00 89.62 284 HIS A N 1
ATOM 2237 C CA . HIS A 1 284 ? 23.238 -1.515 -14.375 1.00 89.62 284 HIS A CA 1
ATOM 2238 C C . HIS A 1 284 ? 23.429 -2.724 -13.437 1.00 89.62 284 HIS A C 1
ATOM 2240 O O . HIS A 1 284 ? 23.240 -2.581 -12.222 1.00 89.62 284 HIS A O 1
ATOM 2246 N N . PRO A 1 285 ? 23.909 -3.889 -13.915 1.00 88.06 285 PRO A N 1
ATOM 2247 C CA . PRO A 1 285 ? 24.120 -5.068 -13.067 1.00 88.06 285 PRO A CA 1
ATOM 2248 C C . PRO A 1 285 ? 24.985 -4.816 -11.824 1.00 88.06 285 PRO A C 1
ATOM 2250 O O . PRO A 1 285 ? 24.746 -5.364 -10.748 1.00 88.06 285 PRO A O 1
ATOM 2253 N N . SER A 1 286 ? 25.981 -3.935 -11.951 1.00 81.62 286 SER A N 1
ATOM 2254 C CA . SER A 1 286 ? 26.840 -3.511 -10.839 1.00 81.62 286 SER A CA 1
ATOM 2255 C C . SER A 1 286 ? 26.105 -2.671 -9.790 1.00 81.62 286 SER A C 1
ATOM 2257 O O . SER A 1 286 ? 26.504 -2.674 -8.627 1.00 81.62 286 SER A O 1
ATOM 2259 N N . MET A 1 287 ? 25.036 -1.969 -10.172 1.00 88.75 287 MET A N 1
ATOM 2260 C CA . MET A 1 287 ? 24.219 -1.172 -9.259 1.00 88.75 287 MET A CA 1
ATOM 2261 C C . MET A 1 287 ? 23.279 -2.062 -8.454 1.00 88.75 287 MET A C 1
ATOM 2263 O O . MET A 1 287 ? 23.242 -1.921 -7.237 1.00 88.75 287 MET A O 1
ATOM 2267 N N . CYS A 1 288 ? 22.609 -3.037 -9.082 1.00 92.56 288 CYS A N 1
ATOM 2268 C CA . CYS A 1 288 ? 21.627 -3.895 -8.402 1.00 92.56 288 CYS A CA 1
ATOM 2269 C C . CYS A 1 288 ? 22.196 -4.675 -7.203 1.00 92.56 288 CYS A C 1
ATOM 2271 O O . CYS A 1 288 ? 21.477 -4.947 -6.245 1.00 92.56 288 CYS A O 1
ATOM 2273 N N . ASN A 1 289 ? 23.488 -5.020 -7.224 1.00 89.19 289 ASN A N 1
ATOM 2274 C CA . ASN A 1 289 ? 24.154 -5.688 -6.098 1.00 89.19 289 ASN A CA 1
ATOM 2275 C C . ASN A 1 289 ? 24.597 -4.731 -4.982 1.00 89.19 289 ASN A C 1
ATOM 2277 O O . ASN A 1 289 ? 24.836 -5.173 -3.865 1.00 89.19 289 ASN A O 1
ATOM 2281 N N . ASN A 1 290 ? 24.674 -3.434 -5.274 1.00 91.12 290 ASN A N 1
ATOM 2282 C CA . ASN A 1 290 ? 25.187 -2.403 -4.375 1.00 91.12 290 ASN A CA 1
ATOM 2283 C C . ASN A 1 290 ? 24.116 -1.384 -3.957 1.00 91.12 290 ASN A C 1
ATOM 2285 O O . ASN A 1 290 ? 24.434 -0.394 -3.303 1.00 91.12 290 ASN A O 1
ATOM 2289 N N . MET A 1 291 ? 22.845 -1.618 -4.297 1.00 92.75 291 MET A N 1
ATOM 2290 C CA . MET A 1 291 ? 21.731 -0.712 -3.985 1.00 92.75 291 MET A CA 1
ATOM 2291 C C . MET A 1 291 ? 21.573 -0.449 -2.484 1.00 92.75 291 MET A C 1
ATOM 2293 O O . MET A 1 291 ? 21.104 0.619 -2.096 1.00 92.75 291 MET A O 1
ATOM 2297 N N . GLN A 1 292 ? 22.035 -1.369 -1.634 1.00 90.88 292 GLN A N 1
ATOM 2298 C CA . GLN A 1 292 ? 22.053 -1.165 -0.189 1.00 90.88 292 GLN A CA 1
ATOM 2299 C C . GLN A 1 292 ? 22.905 0.054 0.209 1.00 90.88 292 GLN A C 1
ATOM 2301 O O . GLN A 1 292 ? 22.516 0.805 1.099 1.00 90.88 292 GLN A O 1
ATOM 2306 N N . MET A 1 293 ? 24.008 0.327 -0.503 1.00 87.69 293 MET A N 1
ATOM 2307 C CA . MET A 1 293 ? 24.825 1.532 -0.286 1.00 87.69 293 MET A CA 1
ATOM 2308 C C . MET A 1 293 ? 24.115 2.822 -0.716 1.00 87.69 293 MET A C 1
ATOM 2310 O O . MET A 1 293 ? 24.463 3.901 -0.250 1.00 87.69 293 MET A O 1
ATOM 2314 N N . LEU A 1 294 ? 23.111 2.716 -1.589 1.00 86.25 294 LEU A N 1
ATOM 2315 C CA . LEU A 1 294 ? 22.261 3.827 -2.023 1.00 86.25 294 LEU A CA 1
ATOM 2316 C C . LEU A 1 294 ? 21.008 3.980 -1.139 1.00 86.25 294 LEU A C 1
ATOM 2318 O O . LEU A 1 294 ? 20.086 4.714 -1.494 1.00 86.25 294 LEU A O 1
ATOM 2322 N N . GLY A 1 295 ? 20.960 3.282 0.002 1.00 89.00 295 GLY A N 1
ATOM 2323 C CA . GLY A 1 295 ? 19.876 3.374 0.979 1.00 89.00 295 GLY A CA 1
ATOM 2324 C C . GLY A 1 295 ? 18.624 2.569 0.625 1.00 89.00 295 GLY A C 1
ATOM 2325 O O . GLY A 1 295 ? 17.548 2.885 1.135 1.00 89.00 295 GLY A O 1
ATOM 2326 N N . PHE A 1 296 ? 18.732 1.571 -0.255 1.00 91.06 296 PHE A N 1
ATOM 2327 C CA . PHE A 1 296 ? 17.644 0.628 -0.517 1.00 91.06 296 PHE A CA 1
ATOM 2328 C C . PHE A 1 296 ? 17.611 -0.443 0.570 1.00 91.06 296 PHE A C 1
ATOM 2330 O O . PHE A 1 296 ? 18.643 -1.005 0.946 1.00 91.06 296 PHE A O 1
ATOM 2337 N N . SER A 1 297 ? 16.415 -0.741 1.053 1.00 90.19 297 SER A N 1
ATOM 2338 C CA . SER A 1 297 ? 16.137 -1.866 1.934 1.00 90.19 297 SER A CA 1
ATOM 2339 C C . SER A 1 297 ? 16.289 -3.200 1.188 1.00 90.19 297 SER A C 1
ATOM 2341 O O . SER A 1 297 ? 16.126 -3.253 -0.034 1.00 90.19 297 SER A O 1
ATOM 2343 N N . PRO A 1 298 ? 16.560 -4.313 1.894 1.00 86.75 298 PRO A N 1
ATOM 2344 C CA . PRO A 1 298 ? 16.649 -5.636 1.274 1.00 86.75 298 PRO A CA 1
ATOM 2345 C C . PRO A 1 298 ? 15.414 -6.019 0.442 1.00 86.75 298 PRO A C 1
ATOM 2347 O O . PRO A 1 298 ? 15.557 -6.646 -0.608 1.00 86.75 298 PRO A O 1
ATOM 2350 N N . SER A 1 299 ? 14.222 -5.604 0.879 1.00 80.50 299 SER A N 1
ATOM 2351 C CA . SER A 1 299 ? 12.949 -5.840 0.190 1.00 80.50 299 SER A CA 1
ATOM 2352 C C . SER A 1 299 ? 12.886 -5.126 -1.162 1.00 80.50 299 SER A C 1
ATOM 2354 O O . SER A 1 299 ? 12.573 -5.755 -2.169 1.00 80.50 299 SER A O 1
ATOM 2356 N N . GLU A 1 300 ? 13.271 -3.847 -1.209 1.00 90.94 300 GLU A N 1
ATOM 2357 C CA . GLU A 1 300 ? 13.306 -3.061 -2.452 1.00 90.94 300 GLU A CA 1
ATOM 2358 C C . GLU A 1 300 ? 14.350 -3.614 -3.437 1.00 90.94 300 GLU A C 1
ATOM 2360 O O . GLU A 1 300 ? 14.133 -3.614 -4.646 1.00 90.94 300 GLU A O 1
ATOM 2365 N N . ILE A 1 301 ? 15.482 -4.127 -2.937 1.00 94.25 301 ILE A N 1
ATOM 2366 C CA . ILE A 1 301 ? 16.507 -4.769 -3.778 1.00 94.25 301 ILE A CA 1
ATOM 2367 C C . ILE A 1 301 ? 15.973 -6.066 -4.393 1.00 94.25 301 ILE A C 1
ATOM 2369 O O . ILE A 1 301 ? 16.248 -6.357 -5.558 1.00 94.25 301 ILE A O 1
ATOM 2373 N N . PHE A 1 302 ? 15.234 -6.858 -3.616 1.00 90.38 302 PHE A N 1
ATOM 2374 C CA . PHE A 1 302 ? 14.617 -8.088 -4.100 1.00 90.38 302 PHE A CA 1
ATOM 2375 C C . PHE A 1 302 ? 13.553 -7.801 -5.165 1.00 90.38 302 PHE A C 1
ATOM 2377 O O . PHE A 1 302 ? 13.566 -8.429 -6.223 1.00 90.38 302 PHE A O 1
ATOM 2384 N N . GLU A 1 303 ? 12.688 -6.816 -4.923 1.00 91.88 303 GLU A N 1
ATOM 2385 C CA . GLU A 1 303 ? 11.690 -6.362 -5.893 1.00 91.88 303 GLU A CA 1
ATOM 2386 C C . GLU A 1 303 ? 12.349 -5.868 -7.186 1.00 91.88 303 GLU A C 1
ATOM 2388 O O . GLU A 1 303 ? 11.989 -6.326 -8.267 1.00 91.88 303 GLU A O 1
ATOM 2393 N N . LEU A 1 304 ? 13.380 -5.022 -7.082 1.00 94.88 304 LEU A N 1
ATOM 2394 C CA . LEU A 1 304 ? 14.148 -4.541 -8.231 1.00 94.88 304 LEU A CA 1
ATOM 2395 C C . LEU A 1 304 ? 14.729 -5.698 -9.057 1.00 94.88 304 LEU A C 1
ATOM 2397 O O . LEU A 1 304 ? 14.632 -5.693 -10.280 1.00 94.88 304 LEU A O 1
ATOM 2401 N N . LYS A 1 305 ? 15.325 -6.705 -8.408 1.00 93.88 305 LYS A N 1
ATOM 2402 C CA . LYS A 1 305 ? 15.919 -7.859 -9.104 1.00 93.88 305 LYS A CA 1
ATOM 2403 C C . LYS A 1 305 ? 14.883 -8.745 -9.795 1.00 93.88 305 LYS A C 1
ATOM 2405 O O . LYS A 1 305 ? 15.208 -9.330 -10.825 1.00 93.88 305 LYS A O 1
ATOM 2410 N N . ASN A 1 306 ? 13.676 -8.846 -9.243 1.00 91.62 306 ASN A N 1
ATOM 2411 C CA . ASN A 1 306 ? 12.588 -9.612 -9.849 1.00 91.62 306 ASN A CA 1
ATOM 2412 C C . ASN A 1 306 ? 11.917 -8.863 -11.000 1.00 91.62 306 ASN A C 1
ATOM 2414 O O . ASN A 1 306 ? 11.582 -9.484 -12.004 1.00 91.62 306 ASN A O 1
ATOM 2418 N N . SER A 1 307 ? 11.732 -7.551 -10.860 1.00 93.81 307 SER A N 1
ATOM 2419 C CA . SER A 1 307 ? 11.082 -6.715 -11.870 1.00 93.81 307 SER A CA 1
ATOM 2420 C C . SER A 1 307 ? 12.026 -6.340 -13.011 1.00 93.81 307 SER A C 1
ATOM 2422 O O . SER A 1 307 ? 11.589 -6.217 -14.146 1.00 93.81 307 SER A O 1
ATOM 2424 N N . CYS A 1 308 ? 13.328 -6.205 -12.744 1.00 96.38 308 CYS A N 1
ATOM 2425 C CA . CYS A 1 308 ? 14.336 -5.811 -13.731 1.00 96.38 308 CYS A CA 1
ATOM 2426 C C . CYS A 1 308 ? 15.450 -6.864 -13.896 1.00 96.38 308 CYS A C 1
ATOM 2428 O O . CYS A 1 308 ? 16.633 -6.572 -13.665 1.00 96.38 308 CYS A O 1
ATOM 2430 N N . PRO A 1 309 ? 15.126 -8.119 -14.247 1.00 94.31 309 PRO A N 1
ATOM 2431 C CA . PRO A 1 309 ? 16.097 -9.196 -14.203 1.00 94.31 309 PRO A CA 1
ATOM 2432 C C . PRO A 1 309 ? 17.129 -9.142 -15.355 1.00 94.31 309 PRO A C 1
ATOM 2434 O O . PRO A 1 309 ? 18.240 -9.653 -15.170 1.00 94.31 309 PRO A O 1
ATOM 2437 N N . LEU A 1 310 ? 16.850 -8.485 -16.497 1.00 91.94 310 LEU A N 1
ATOM 2438 C CA . LEU A 1 310 ? 17.864 -8.186 -17.528 1.00 91.94 310 LEU A CA 1
ATOM 2439 C C . LEU A 1 310 ? 18.808 -7.089 -17.038 1.00 91.94 310 LEU A C 1
ATOM 2441 O O . LEU A 1 310 ? 20.024 -7.292 -17.022 1.00 91.94 310 LEU A O 1
ATOM 2445 N N . SER A 1 311 ? 18.254 -5.952 -16.611 1.00 95.00 311 SER A N 1
ATOM 2446 C CA . SER A 1 311 ? 19.029 -4.794 -16.145 1.00 95.00 311 SER A CA 1
ATOM 2447 C C . SER A 1 311 ? 19.903 -5.132 -14.934 1.00 95.00 311 SER A C 1
ATOM 2449 O O . SER A 1 311 ? 21.037 -4.669 -14.820 1.00 95.00 311 SER A O 1
ATOM 2451 N N . CYS A 1 312 ? 19.443 -6.033 -14.063 1.00 95.00 312 CYS A N 1
ATOM 2452 C CA . CYS A 1 312 ? 20.221 -6.528 -12.930 1.00 95.00 312 CYS A CA 1
ATOM 2453 C C . CYS A 1 312 ? 21.115 -7.740 -13.235 1.00 95.00 312 CYS A C 1
ATOM 2455 O O . CYS A 1 312 ? 21.789 -8.228 -12.325 1.00 95.00 312 CYS A O 1
ATOM 2457 N N . ASN A 1 313 ? 21.135 -8.242 -14.476 1.00 90.62 313 ASN A N 1
ATOM 2458 C CA . ASN A 1 313 ? 21.790 -9.499 -14.864 1.00 90.62 313 ASN A CA 1
ATOM 2459 C C . ASN A 1 313 ? 21.409 -10.691 -13.956 1.00 90.62 313 ASN A C 1
ATOM 2461 O O . ASN A 1 313 ? 22.208 -11.599 -13.734 1.00 90.62 313 ASN A O 1
ATOM 2465 N N . ALA A 1 314 ? 20.185 -10.694 -13.423 1.00 89.81 314 ALA A N 1
ATOM 2466 C CA . ALA A 1 314 ? 19.644 -11.780 -12.603 1.00 89.81 314 ALA A CA 1
ATOM 2467 C C . ALA A 1 314 ? 19.225 -12.997 -13.450 1.00 89.81 314 ALA A C 1
ATOM 2469 O O . ALA A 1 314 ? 18.928 -14.068 -12.926 1.00 89.81 314 ALA A O 1
ATOM 2470 N N . CYS A 1 315 ? 19.227 -12.846 -14.773 1.00 86.56 315 CYS A N 1
ATOM 2471 C CA . CYS A 1 315 ? 18.783 -13.865 -15.717 1.00 86.56 315 CYS A CA 1
ATOM 2472 C C . CYS A 1 315 ? 19.793 -14.943 -16.094 1.00 86.56 315 CYS A C 1
ATOM 2474 O O . CYS A 1 315 ? 19.503 -15.796 -16.933 1.00 86.56 315 CYS A O 1
ATOM 2476 N N . GLN A 1 316 ? 20.974 -14.938 -15.493 1.00 66.50 316 GLN A N 1
ATOM 2477 C CA . GLN A 1 316 ? 21.924 -16.039 -15.608 1.00 66.50 316 GLN A CA 1
ATOM 2478 C C . GLN A 1 316 ? 21.885 -16.744 -14.250 1.00 66.50 316 GLN A C 1
ATOM 2480 O O . GLN A 1 316 ? 22.177 -16.125 -13.240 1.00 66.50 316 GLN A O 1
ATOM 2485 N N . GLU A 1 317 ? 21.362 -17.965 -14.111 1.00 54.50 317 GLU A N 1
ATOM 2486 C CA . GLU A 1 317 ? 22.028 -19.200 -14.553 1.00 54.50 317 GLU A CA 1
ATOM 2487 C C . GLU A 1 317 ? 21.075 -20.339 -14.981 1.00 54.50 317 GLU A C 1
ATOM 2489 O O . GLU A 1 317 ? 21.537 -21.347 -15.512 1.00 54.50 317 GLU A O 1
ATOM 2494 N N . LYS A 1 318 ? 19.753 -20.222 -14.791 1.00 49.91 318 LYS A N 1
ATOM 2495 C CA . LYS A 1 318 ? 18.854 -21.395 -14.890 1.00 49.91 318 LYS A CA 1
ATOM 2496 C C . LYS A 1 318 ? 18.385 -21.784 -16.299 1.00 49.91 318 LYS A C 1
ATOM 2498 O O . LYS A 1 318 ? 17.943 -22.910 -16.471 1.00 49.91 318 LYS A O 1
ATOM 2503 N N . HIS A 1 319 ? 18.551 -20.921 -17.307 1.00 49.69 319 HIS A N 1
ATOM 2504 C CA . HIS A 1 319 ? 18.193 -21.224 -18.707 1.00 49.69 319 HIS A CA 1
ATOM 2505 C C . HIS A 1 319 ? 19.395 -21.351 -19.656 1.00 49.69 319 HIS A C 1
ATOM 2507 O O . HIS A 1 319 ? 19.223 -21.429 -20.870 1.00 49.69 319 HIS A O 1
ATOM 2513 N N . ARG A 1 320 ? 20.626 -21.472 -19.135 1.00 50.41 320 ARG A N 1
ATOM 2514 C CA . ARG A 1 320 ? 21.718 -22.088 -19.911 1.00 50.41 320 ARG A CA 1
ATOM 2515 C C . ARG A 1 320 ? 21.597 -23.614 -19.862 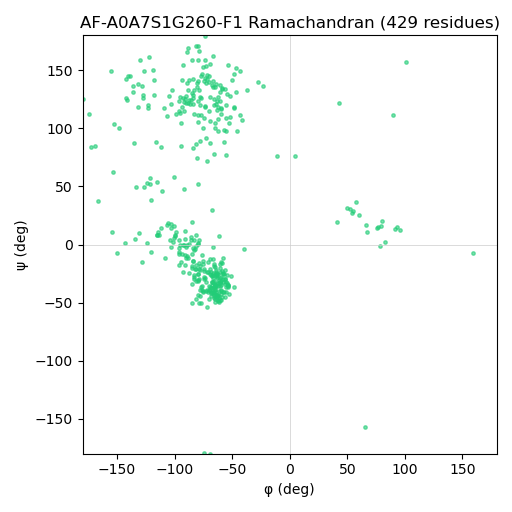1.00 50.41 320 ARG A C 1
ATOM 2517 O O . ARG A 1 320 ? 22.573 -24.320 -19.614 1.00 50.41 320 ARG A O 1
ATOM 2524 N N . GLU A 1 321 ? 20.423 -24.147 -20.196 1.00 52.22 321 GLU A N 1
ATOM 2525 C CA . GLU A 1 321 ? 20.463 -25.383 -20.967 1.00 52.22 321 GLU A CA 1
ATOM 2526 C C . GLU A 1 321 ? 21.328 -25.079 -22.185 1.00 52.22 321 GLU A C 1
ATOM 2528 O O . GLU A 1 321 ? 21.203 -24.020 -22.800 1.00 52.22 321 GLU A O 1
ATOM 2533 N N . LYS A 1 322 ? 22.305 -25.947 -22.438 1.00 53.03 322 LYS A N 1
ATOM 2534 C CA . LYS A 1 322 ? 23.306 -25.833 -23.496 1.00 53.03 322 LYS A CA 1
ATOM 2535 C C . LYS A 1 322 ? 22.633 -25.665 -24.866 1.00 53.03 322 LYS A C 1
ATOM 2537 O O . LYS A 1 322 ? 22.622 -26.599 -25.663 1.00 53.03 322 LYS A O 1
ATOM 2542 N N . LYS A 1 323 ? 22.132 -24.476 -25.201 1.00 55.50 323 LYS A N 1
ATOM 2543 C CA . LYS A 1 323 ? 21.906 -24.102 -26.588 1.00 55.50 323 LYS A CA 1
ATOM 2544 C C . LYS A 1 323 ? 23.304 -24.070 -27.178 1.00 55.50 323 LYS A C 1
ATOM 2546 O O . LYS A 1 323 ? 24.127 -23.240 -26.788 1.00 55.50 323 LYS A O 1
ATOM 2551 N N . ALA A 1 324 ? 23.617 -25.101 -27.961 1.00 68.88 324 ALA A N 1
ATOM 2552 C CA . ALA A 1 324 ? 24.934 -25.300 -28.535 1.00 68.88 324 ALA A CA 1
ATOM 2553 C C . ALA A 1 324 ? 25.364 -23.975 -29.154 1.00 68.88 324 ALA A C 1
ATOM 2555 O O . ALA A 1 324 ? 24.658 -23.454 -30.015 1.00 68.88 324 ALA A O 1
ATOM 2556 N N . CYS A 1 325 ? 26.461 -23.399 -28.665 1.00 84.12 325 CYS A N 1
ATOM 2557 C CA . CYS A 1 325 ? 26.911 -22.133 -29.200 1.00 84.12 325 CYS A CA 1
ATOM 2558 C C . CYS A 1 325 ? 27.257 -22.324 -30.676 1.00 84.12 325 CYS A C 1
ATOM 2560 O O . CYS A 1 325 ? 28.234 -22.998 -31.014 1.00 84.12 325 CYS A O 1
ATOM 2562 N N . ARG A 1 326 ? 26.401 -21.781 -31.535 1.00 90.56 326 ARG A N 1
ATOM 2563 C CA . ARG A 1 326 ? 26.487 -21.829 -32.986 1.00 90.56 326 ARG A CA 1
ATOM 2564 C C . ARG A 1 326 ? 26.101 -20.459 -33.511 1.00 90.56 326 ARG A C 1
ATOM 2566 O O . ARG A 1 326 ? 25.268 -19.779 -32.917 1.00 90.56 326 ARG A O 1
ATOM 2573 N N . ASP A 1 327 ? 26.755 -20.084 -34.594 1.00 93.12 327 ASP A N 1
ATOM 2574 C CA . ASP A 1 327 ? 26.370 -18.927 -35.383 1.00 93.12 327 ASP A CA 1
ATOM 2575 C C . ASP A 1 327 ? 25.057 -19.225 -36.115 1.00 93.12 327 ASP A C 1
ATOM 2577 O O . ASP A 1 327 ? 24.819 -20.366 -36.518 1.00 93.12 327 ASP A O 1
ATOM 2581 N N . ASP A 1 328 ? 24.208 -18.215 -36.277 1.00 92.19 328 ASP A N 1
ATOM 2582 C CA . ASP A 1 328 ? 23.028 -18.297 -37.132 1.00 92.19 328 ASP A CA 1
ATOM 2583 C C . ASP A 1 328 ? 23.460 -18.236 -38.607 1.00 92.19 328 ASP A C 1
ATOM 2585 O O . ASP A 1 328 ? 23.914 -17.204 -39.110 1.00 92.19 328 ASP A O 1
ATOM 2589 N N . GLU A 1 329 ? 23.342 -19.369 -39.304 1.00 91.88 329 GLU A N 1
ATOM 2590 C CA . GLU A 1 329 ? 23.711 -19.509 -40.719 1.00 91.88 329 GLU A CA 1
ATOM 2591 C C . GLU A 1 329 ? 22.855 -18.629 -41.644 1.00 91.88 329 GLU A C 1
ATOM 2593 O O . GLU A 1 329 ? 23.316 -18.249 -42.720 1.00 91.88 329 GLU A O 1
ATOM 2598 N N . ASN A 1 330 ? 21.649 -18.250 -41.207 1.00 93.06 330 ASN A N 1
ATOM 2599 C CA . ASN A 1 330 ? 20.712 -17.429 -41.973 1.00 93.06 330 ASN A CA 1
ATOM 2600 C C . ASN A 1 330 ? 20.737 -15.951 -41.564 1.00 93.06 330 ASN A C 1
ATOM 2602 O O . ASN A 1 330 ? 19.892 -15.176 -42.015 1.00 93.06 330 ASN A O 1
ATOM 2606 N N . PHE A 1 331 ? 21.686 -15.539 -40.718 1.00 94.56 331 PHE A N 1
ATOM 2607 C CA . PHE A 1 331 ? 21.775 -14.155 -40.271 1.00 94.56 331 PHE A CA 1
ATOM 2608 C C . PHE A 1 331 ? 21.994 -13.197 -41.452 1.00 94.56 331 PHE A C 1
ATOM 2610 O O . PHE A 1 331 ? 22.963 -13.297 -42.204 1.00 94.56 331 PHE A O 1
ATOM 2617 N N . ILE A 1 332 ? 21.103 -12.222 -41.597 1.00 92.88 332 ILE A N 1
ATOM 2618 C CA . ILE A 1 332 ? 21.289 -11.087 -42.501 1.00 92.88 332 ILE A CA 1
ATOM 2619 C C . ILE A 1 332 ? 21.638 -9.899 -41.623 1.00 92.88 332 ILE A C 1
ATOM 2621 O O . ILE A 1 332 ? 20.935 -9.610 -40.652 1.00 92.88 332 ILE A O 1
ATOM 2625 N N . ASP A 1 333 ? 22.739 -9.224 -41.941 1.00 91.44 333 ASP A N 1
ATOM 2626 C CA . ASP A 1 333 ? 23.165 -8.110 -41.110 1.00 91.44 333 ASP A CA 1
ATOM 2627 C C . ASP A 1 333 ? 22.179 -6.931 -41.176 1.00 91.44 333 ASP A C 1
ATOM 2629 O O . ASP A 1 333 ? 21.382 -6.832 -42.113 1.00 91.44 333 ASP A O 1
ATOM 2633 N N . PRO A 1 334 ? 22.225 -5.992 -40.215 1.00 92.25 334 PRO A N 1
ATOM 2634 C CA . PRO A 1 334 ? 21.332 -4.829 -40.212 1.00 92.25 334 PRO A CA 1
ATOM 2635 C C . PRO A 1 334 ? 21.410 -3.945 -41.468 1.00 92.25 334 PRO A C 1
ATOM 2637 O O . PRO A 1 334 ? 20.556 -3.087 -41.673 1.00 92.25 334 PRO A O 1
ATOM 2640 N N . ARG A 1 335 ? 22.416 -4.155 -42.324 1.00 91.25 335 ARG A N 1
ATOM 2641 C CA . ARG A 1 335 ? 22.616 -3.452 -43.594 1.00 91.25 335 ARG A CA 1
ATOM 2642 C C . ARG A 1 335 ? 22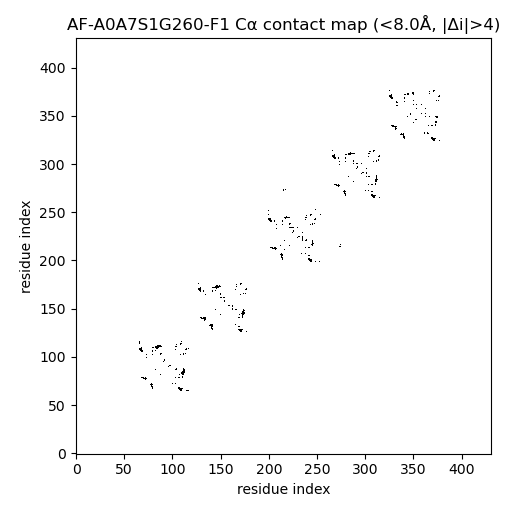.141 -4.269 -44.802 1.00 91.25 335 ARG A C 1
ATOM 2644 O O . ARG A 1 335 ? 22.378 -3.857 -45.935 1.00 91.25 335 ARG A O 1
ATOM 2651 N N . GLY A 1 336 ? 21.489 -5.410 -44.582 1.00 93.50 336 GLY A N 1
ATOM 2652 C CA . GLY A 1 336 ? 20.950 -6.271 -45.631 1.00 93.50 336 GLY A CA 1
ATOM 2653 C C . GLY A 1 336 ? 22.001 -7.101 -46.370 1.00 93.50 336 GLY A C 1
ATOM 2654 O O . GLY A 1 336 ? 21.708 -7.627 -47.444 1.00 93.50 336 GLY A O 1
ATOM 2655 N N . ARG A 1 337 ? 23.233 -7.220 -45.854 1.00 89.75 337 ARG A N 1
ATOM 2656 C CA . ARG A 1 337 ? 24.269 -8.024 -46.512 1.00 89.75 337 ARG A CA 1
ATOM 2657 C C . ARG A 1 337 ? 24.029 -9.506 -46.272 1.00 89.75 337 ARG A C 1
ATOM 2659 O O . ARG A 1 337 ? 23.944 -9.970 -45.136 1.00 89.75 337 ARG A O 1
ATOM 2666 N N . VAL A 1 338 ? 23.975 -10.240 -47.377 1.00 84.25 338 VAL A N 1
ATOM 2667 C CA . VAL A 1 338 ? 23.847 -11.695 -47.404 1.00 84.25 338 VAL A CA 1
ATOM 2668 C C . VAL A 1 338 ? 25.248 -12.296 -47.300 1.00 84.25 338 VAL A C 1
ATOM 2670 O O . VAL A 1 338 ? 26.144 -11.941 -48.063 1.00 84.25 338 VAL A O 1
ATOM 2673 N N . GLY A 1 339 ? 25.456 -13.164 -46.316 1.00 84.38 339 GLY A N 1
ATOM 2674 C CA . GLY A 1 339 ? 26.764 -13.750 -46.003 1.00 84.38 339 GLY A CA 1
ATOM 2675 C C . GLY A 1 339 ? 26.867 -14.291 -44.577 1.00 84.38 339 GLY A C 1
ATOM 2676 O O . GLY A 1 339 ? 27.851 -14.957 -44.238 1.00 84.38 339 GLY A O 1
ATOM 2677 N N . GLY A 1 340 ? 25.853 -14.046 -43.742 1.00 88.12 340 GLY A N 1
ATOM 2678 C CA . GLY A 1 340 ? 25.806 -14.616 -42.406 1.00 88.12 340 GLY A CA 1
ATOM 2679 C C . GLY A 1 340 ? 26.919 -14.090 -41.521 1.00 88.12 340 GLY A C 1
ATOM 2680 O O . GLY A 1 340 ? 27.549 -13.055 -41.762 1.00 88.12 340 GLY A O 1
ATOM 2681 N N . CYS A 1 341 ? 27.223 -14.889 -40.512 1.00 92.88 341 CYS A N 1
ATOM 2682 C CA . CYS A 1 341 ? 28.320 -14.622 -39.601 1.00 92.88 341 CYS A CA 1
ATOM 2683 C C . CYS A 1 341 ? 29.699 -14.696 -40.277 1.00 92.88 341 CYS A C 1
ATOM 2685 O O . CYS A 1 341 ? 30.654 -14.098 -39.791 1.00 92.88 341 CYS A O 1
ATOM 2687 N N . THR A 1 342 ? 29.827 -15.333 -41.447 1.00 91.06 342 THR A N 1
ATOM 2688 C CA . THR A 1 342 ? 31.131 -15.483 -42.117 1.00 91.06 342 THR A CA 1
ATOM 2689 C C . THR A 1 342 ? 31.760 -14.149 -42.534 1.00 91.06 342 THR A C 1
ATOM 2691 O O . THR A 1 342 ? 32.988 -14.035 -42.531 1.00 91.06 342 THR A O 1
ATOM 2694 N N . LEU A 1 343 ? 30.944 -13.115 -42.781 1.00 89.31 343 LEU A N 1
ATOM 2695 C CA . LEU A 1 343 ? 31.399 -11.754 -43.096 1.00 89.31 343 LEU A CA 1
ATOM 2696 C C . LEU A 1 343 ? 32.244 -11.127 -41.979 1.00 89.31 343 LEU A C 1
ATOM 2698 O O . LEU A 1 343 ? 33.060 -10.244 -42.242 1.00 89.31 343 LEU A O 1
ATOM 2702 N N . TYR A 1 344 ? 32.078 -11.593 -40.742 1.00 88.06 344 TYR A N 1
ATOM 2703 C CA . TYR A 1 344 ? 32.764 -11.051 -39.568 1.00 88.06 344 TYR A CA 1
ATOM 2704 C C . TYR A 1 344 ? 33.924 -11.925 -39.095 1.00 88.06 344 TYR A C 1
ATOM 2706 O O . TYR A 1 344 ? 34.646 -11.533 -38.183 1.00 88.06 344 TYR A O 1
ATOM 2714 N N . ARG A 1 345 ? 34.164 -13.069 -39.749 1.00 84.56 345 ARG A N 1
ATOM 2715 C CA . ARG A 1 345 ? 35.190 -14.052 -39.365 1.00 84.56 345 ARG A CA 1
ATOM 2716 C C . ARG A 1 345 ? 36.619 -13.508 -39.377 1.00 84.56 345 ARG A C 1
ATOM 2718 O O . ARG A 1 345 ? 37.458 -13.999 -38.630 1.00 84.56 345 ARG A O 1
ATOM 2725 N N . TYR A 1 346 ? 36.898 -12.519 -40.224 1.00 76.88 346 TYR A N 1
ATOM 2726 C CA . TYR A 1 346 ? 38.225 -11.906 -40.353 1.00 76.88 346 TYR A CA 1
ATOM 2727 C C . TYR A 1 346 ? 38.387 -10.615 -39.540 1.00 76.88 346 TYR A C 1
ATOM 2729 O O . TYR A 1 346 ? 39.499 -10.093 -39.444 1.00 76.88 346 TYR A O 1
ATOM 2737 N N . SER A 1 347 ? 37.307 -10.094 -38.946 1.00 74.56 347 SER A N 1
ATOM 2738 C CA . SER A 1 347 ? 37.409 -8.986 -37.998 1.00 74.56 347 SER A CA 1
ATOM 2739 C C . SER A 1 347 ? 37.979 -9.552 -36.702 1.00 74.56 347 SER A C 1
ATOM 2741 O O . SER A 1 347 ? 37.407 -10.477 -36.130 1.00 74.56 347 SER A O 1
ATOM 2743 N N . LYS A 1 348 ? 39.156 -9.067 -36.288 1.00 61.41 348 LYS A N 1
ATOM 2744 C CA . LYS A 1 348 ? 39.985 -9.724 -35.267 1.00 61.41 348 LYS A CA 1
ATOM 2745 C C . LYS A 1 348 ? 39.257 -9.989 -33.952 1.00 61.41 348 LYS A C 1
ATOM 2747 O O . LYS A 1 348 ? 39.616 -10.961 -33.304 1.00 61.41 348 LYS A O 1
ATOM 2752 N N . ILE A 1 349 ? 38.227 -9.218 -33.611 1.00 65.50 349 ILE A N 1
ATOM 2753 C CA . ILE A 1 349 ? 37.176 -9.551 -32.646 1.00 65.50 349 ILE A CA 1
ATOM 2754 C C . ILE A 1 349 ? 35.945 -8.699 -33.037 1.00 65.50 349 ILE A C 1
ATOM 2756 O O . ILE A 1 349 ? 36.105 -7.561 -33.469 1.00 65.50 349 ILE A O 1
ATOM 2760 N N . CYS A 1 350 ? 34.705 -9.154 -32.800 1.00 77.56 350 CYS A N 1
ATOM 2761 C CA . CYS A 1 350 ? 33.504 -8.291 -32.876 1.00 77.56 350 CYS A CA 1
ATOM 2762 C C . CYS A 1 350 ? 33.498 -7.109 -31.868 1.00 77.56 350 CYS A C 1
ATOM 2764 O O . CYS A 1 350 ? 32.481 -6.431 -31.684 1.00 77.56 350 CYS A O 1
ATOM 2766 N N . THR A 1 351 ? 34.597 -6.880 -31.145 1.00 71.69 351 THR A N 1
ATOM 2767 C CA . THR A 1 351 ? 34.892 -5.650 -30.398 1.00 71.69 351 THR A CA 1
ATOM 2768 C C . THR A 1 351 ? 35.404 -4.550 -31.310 1.00 71.69 351 THR A C 1
ATOM 2770 O O . THR A 1 351 ? 35.156 -3.388 -31.019 1.00 71.69 351 THR A O 1
ATOM 2773 N N . ASP A 1 352 ? 36.001 -4.924 -32.441 1.00 78.31 352 ASP A N 1
ATOM 2774 C CA . ASP A 1 352 ? 36.648 -4.026 -33.394 1.00 78.31 352 ASP A CA 1
ATOM 2775 C C . ASP A 1 352 ? 35.743 -3.747 -34.602 1.00 78.31 352 ASP A C 1
ATOM 2777 O O . ASP A 1 352 ? 36.189 -3.189 -35.605 1.00 78.31 352 ASP A O 1
ATOM 2781 N N . LEU A 1 353 ? 34.437 -4.051 -34.502 1.00 80.12 353 LEU A N 1
ATOM 2782 C CA . LEU A 1 353 ? 33.387 -3.512 -35.391 1.00 80.12 353 LEU A CA 1
ATOM 2783 C C . LEU A 1 353 ? 33.192 -1.998 -35.180 1.00 80.12 353 LEU A C 1
ATOM 2785 O O . LEU A 1 353 ? 32.092 -1.472 -35.329 1.00 80.12 353 LEU A O 1
ATOM 2789 N N . ASP A 1 354 ? 34.278 -1.336 -34.791 1.00 62.25 354 ASP A N 1
ATOM 2790 C CA . ASP A 1 354 ? 34.378 -0.042 -34.162 1.00 62.25 354 ASP A CA 1
ATOM 2791 C C . ASP A 1 354 ? 33.636 1.022 -34.974 1.00 62.25 354 ASP A C 1
ATOM 2793 O O . ASP A 1 354 ? 33.462 0.899 -36.191 1.00 62.25 354 ASP A O 1
ATOM 2797 N N . LYS A 1 355 ? 33.216 2.067 -34.257 1.00 59.34 355 LYS A N 1
ATOM 2798 C CA . LYS A 1 355 ? 32.178 3.100 -34.504 1.00 59.34 355 LYS A CA 1
ATOM 2799 C C . LYS A 1 355 ? 31.995 3.692 -35.918 1.00 59.34 355 LYS A C 1
ATOM 2801 O O . LYS A 1 355 ? 31.103 4.510 -36.120 1.00 59.34 355 LYS A O 1
ATOM 2806 N N . LYS A 1 356 ? 32.820 3.339 -36.900 1.00 60.88 356 LYS A N 1
ATOM 2807 C CA . LYS A 1 356 ? 32.771 3.835 -38.281 1.00 60.88 356 LYS A CA 1
ATOM 2808 C C . LYS A 1 356 ? 31.703 3.164 -39.148 1.00 60.88 356 LYS A C 1
ATOM 2810 O O . LYS A 1 356 ? 31.271 3.771 -40.124 1.00 60.88 356 LYS A O 1
ATOM 2815 N N . PHE A 1 357 ? 31.289 1.934 -38.824 1.00 79.38 357 PHE A N 1
ATOM 2816 C CA . PHE A 1 357 ? 30.380 1.166 -39.687 1.00 79.38 357 PHE A CA 1
ATOM 2817 C C . PHE A 1 357 ? 29.149 0.595 -38.993 1.00 79.38 357 PHE A C 1
ATOM 2819 O O . PHE A 1 357 ? 28.229 0.202 -39.691 1.00 79.38 357 PHE A O 1
ATOM 2826 N N . PHE A 1 358 ? 29.082 0.543 -37.669 1.00 86.50 358 PHE A N 1
ATOM 2827 C CA . PHE A 1 358 ? 27.887 0.036 -37.001 1.00 86.50 358 PHE A CA 1
ATOM 2828 C C . PHE A 1 358 ? 27.594 0.835 -35.741 1.00 86.50 358 PHE A C 1
ATOM 2830 O O . PHE A 1 358 ? 28.513 1.252 -35.032 1.00 86.50 358 PHE A O 1
ATOM 2837 N N . ASN A 1 359 ? 26.312 1.061 -35.474 1.00 89.31 359 ASN A N 1
ATOM 2838 C CA . ASN A 1 359 ? 25.860 1.611 -34.204 1.00 89.31 359 ASN A CA 1
ATOM 2839 C C . ASN A 1 359 ? 25.778 0.506 -33.129 1.00 89.31 359 ASN A C 1
ATOM 2841 O O . ASN A 1 359 ? 25.920 -0.686 -33.409 1.00 89.31 359 ASN A O 1
ATOM 2845 N N . GLN A 1 360 ? 25.564 0.900 -31.873 1.00 84.88 360 GLN A N 1
ATOM 2846 C CA . GLN A 1 360 ? 25.583 -0.025 -30.736 1.00 84.88 360 GLN A CA 1
ATOM 2847 C C . GLN A 1 360 ? 24.478 -1.093 -30.806 1.00 84.88 360 GLN A C 1
ATOM 2849 O O . GLN A 1 360 ? 24.713 -2.235 -30.412 1.00 84.88 360 GLN A O 1
ATOM 2854 N N . GLU A 1 361 ? 23.309 -0.758 -31.354 1.00 87.44 361 GLU A N 1
ATOM 2855 C CA . GLU A 1 361 ? 22.203 -1.700 -31.554 1.00 87.44 361 GLU A CA 1
ATOM 2856 C C . GLU A 1 361 ? 22.553 -2.754 -32.618 1.00 87.44 361 GLU A C 1
ATOM 2858 O O . GLU A 1 361 ? 22.320 -3.949 -32.432 1.00 87.44 361 GLU A O 1
ATOM 2863 N N . GLU A 1 362 ? 23.182 -2.337 -33.717 1.00 91.31 362 GLU A N 1
ATOM 2864 C CA . GLU A 1 362 ? 23.622 -3.233 -34.790 1.00 91.31 362 GLU A CA 1
ATOM 2865 C C . GLU A 1 362 ? 24.715 -4.198 -34.316 1.00 91.31 362 GLU A C 1
ATOM 2867 O O . GLU A 1 362 ? 24.666 -5.392 -34.615 1.00 91.31 362 GLU A O 1
ATOM 2872 N N . ILE A 1 363 ? 25.670 -3.705 -33.521 1.00 89.62 363 ILE A N 1
ATOM 2873 C CA . ILE A 1 363 ? 26.725 -4.534 -32.924 1.00 89.62 363 ILE A CA 1
ATOM 2874 C C . ILE A 1 363 ? 26.115 -5.593 -31.997 1.00 89.62 363 ILE A C 1
ATOM 2876 O O . ILE A 1 363 ? 26.561 -6.742 -32.005 1.00 89.62 363 ILE A O 1
ATOM 2880 N N . LEU A 1 364 ? 25.083 -5.243 -31.220 1.00 87.56 364 LEU A N 1
ATOM 2881 C CA . LEU A 1 364 ? 24.381 -6.201 -30.363 1.00 87.56 364 LEU A CA 1
ATOM 2882 C C . LEU A 1 364 ? 23.671 -7.284 -31.182 1.00 87.56 364 LEU A C 1
ATOM 2884 O O . LEU A 1 364 ? 23.808 -8.462 -30.852 1.00 87.56 364 LEU A O 1
ATOM 2888 N N . LYS A 1 365 ? 22.996 -6.918 -32.279 1.00 91.19 365 LYS A N 1
ATOM 2889 C CA . LYS A 1 365 ? 22.364 -7.888 -33.193 1.00 91.19 365 LYS A CA 1
ATOM 2890 C C . LYS A 1 365 ? 23.389 -8.865 -33.777 1.00 91.19 365 LYS A C 1
ATOM 2892 O O . LYS A 1 365 ? 23.164 -10.071 -33.735 1.00 91.19 365 LYS A O 1
ATOM 2897 N N . ILE A 1 366 ? 24.542 -8.364 -34.230 1.00 92.25 366 ILE A N 1
ATOM 2898 C CA . ILE A 1 366 ? 25.633 -9.199 -34.763 1.00 92.25 366 ILE A CA 1
ATOM 2899 C C . ILE A 1 366 ? 26.190 -10.134 -33.679 1.00 92.25 366 ILE A C 1
ATOM 2901 O O . ILE A 1 366 ? 26.368 -11.322 -33.922 1.00 92.25 366 ILE A O 1
ATOM 2905 N N . ARG A 1 367 ? 26.429 -9.640 -32.458 1.00 90.62 367 ARG A N 1
ATOM 2906 C CA . ARG A 1 367 ? 26.956 -10.462 -31.352 1.00 90.62 367 ARG A CA 1
ATOM 2907 C C . ARG A 1 367 ? 25.993 -11.557 -30.900 1.00 90.62 367 ARG A C 1
ATOM 2909 O O . ARG A 1 367 ? 26.444 -12.639 -30.535 1.00 90.62 367 ARG A O 1
ATOM 2916 N N . LEU A 1 368 ? 24.692 -11.276 -30.913 1.00 90.44 368 LEU A N 1
ATOM 2917 C CA . LEU A 1 368 ? 23.659 -12.245 -30.550 1.00 90.44 368 LEU A CA 1
ATOM 2918 C C . LEU A 1 368 ? 23.514 -13.346 -31.604 1.00 90.44 368 LEU A C 1
ATOM 2920 O O . LEU A 1 368 ? 23.378 -14.511 -31.238 1.00 90.44 368 LEU A O 1
ATOM 2924 N N . ALA A 1 369 ? 23.570 -12.988 -32.887 1.00 93.31 369 ALA A N 1
ATOM 2925 C CA . ALA A 1 369 ? 23.440 -13.944 -33.982 1.00 93.31 369 ALA A CA 1
ATOM 2926 C C . ALA A 1 369 ? 24.729 -14.739 -34.257 1.00 93.31 369 ALA A C 1
ATOM 2928 O O . ALA A 1 369 ? 24.659 -15.885 -34.691 1.00 93.31 369 ALA A O 1
ATOM 2929 N N . CYS A 1 370 ? 25.902 -14.158 -33.982 1.00 94.06 370 CYS A N 1
ATOM 2930 C CA . CYS A 1 370 ? 27.205 -14.711 -34.367 1.00 94.06 370 CYS A CA 1
ATOM 2931 C C . CYS A 1 370 ? 28.157 -14.975 -33.184 1.00 94.06 370 CYS A C 1
ATOM 2933 O O . CYS A 1 370 ? 29.301 -14.505 -33.192 1.00 94.06 370 CYS A O 1
ATOM 2935 N N . PRO A 1 371 ? 27.739 -15.699 -32.132 1.00 91.75 371 PRO A N 1
ATOM 2936 C CA . PRO A 1 371 ? 28.521 -15.824 -30.906 1.00 91.75 371 PRO A CA 1
ATOM 2937 C C . PRO A 1 371 ? 29.816 -16.645 -31.056 1.00 91.75 371 PRO A C 1
ATOM 2939 O O . PRO A 1 371 ? 30.763 -16.423 -30.295 1.00 91.75 371 PRO A O 1
ATOM 2942 N N . VAL A 1 372 ? 29.902 -17.566 -32.024 1.00 91.44 372 VAL A N 1
ATOM 2943 C CA . VAL A 1 372 ? 31.130 -18.329 -32.315 1.00 91.44 372 VAL A CA 1
ATOM 2944 C C . VAL A 1 372 ? 32.095 -17.467 -33.114 1.00 91.44 372 VAL A C 1
ATOM 2946 O O . VAL A 1 372 ? 33.253 -17.336 -32.720 1.00 91.44 372 VAL A O 1
ATOM 2949 N N . THR A 1 373 ? 31.620 -16.842 -34.193 1.00 92.38 373 THR A N 1
ATOM 2950 C CA . THR A 1 373 ? 32.424 -15.917 -35.002 1.00 92.38 373 THR A CA 1
ATOM 2951 C C . THR A 1 373 ? 32.963 -14.763 -34.154 1.00 92.38 373 THR A C 1
ATOM 2953 O O . THR A 1 373 ? 34.130 -14.400 -34.272 1.00 92.38 373 THR A O 1
ATOM 2956 N N . CYS A 1 374 ? 32.146 -14.226 -33.245 1.00 90.75 374 CYS A N 1
ATOM 2957 C CA . CYS A 1 374 ? 32.535 -13.143 -32.346 1.00 90.75 374 CYS A CA 1
ATOM 2958 C C . CYS A 1 374 ? 33.372 -13.588 -31.138 1.00 90.75 374 CYS A C 1
ATOM 2960 O O . CYS A 1 374 ? 33.675 -12.759 -30.279 1.00 90.75 374 CYS A O 1
ATOM 2962 N N . ASN A 1 375 ? 33.737 -14.872 -31.053 1.00 88.31 375 ASN A N 1
ATOM 2963 C CA . ASN A 1 375 ? 34.518 -15.452 -29.960 1.00 88.31 375 ASN A CA 1
ATOM 2964 C C . ASN A 1 375 ? 33.909 -15.217 -28.558 1.00 88.31 375 ASN A C 1
ATOM 2966 O O . ASN A 1 375 ? 34.615 -15.145 -27.552 1.00 88.31 375 ASN A O 1
ATOM 2970 N N . ILE A 1 376 ? 32.580 -15.093 -28.489 1.00 86.38 376 ILE A N 1
ATOM 2971 C CA . ILE A 1 376 ? 31.816 -14.929 -27.241 1.00 86.38 376 ILE A CA 1
ATOM 2972 C C . ILE A 1 376 ? 31.747 -16.271 -26.500 1.00 86.38 376 ILE A C 1
ATOM 2974 O O . ILE A 1 376 ? 31.696 -16.331 -25.272 1.00 86.38 376 ILE A O 1
ATOM 2978 N N . CYS A 1 377 ? 31.809 -17.373 -27.244 1.00 86.44 377 CYS A N 1
ATOM 2979 C CA . CYS A 1 377 ? 31.789 -18.722 -26.703 1.00 86.44 377 CYS A CA 1
ATOM 2980 C C . CYS A 1 377 ? 33.195 -19.277 -26.501 1.00 86.44 377 CYS A C 1
ATOM 2982 O O . CYS A 1 377 ? 33.711 -20.021 -27.331 1.00 86.44 377 CYS A O 1
ATOM 2984 N N . GLN A 1 378 ? 33.802 -18.957 -25.362 1.00 65.38 378 GLN A N 1
ATOM 2985 C CA . GLN A 1 378 ? 35.166 -19.390 -25.030 1.00 65.38 378 GLN A CA 1
ATOM 2986 C C . GLN A 1 378 ? 35.266 -20.842 -24.524 1.00 65.38 378 GLN A C 1
ATOM 2988 O O . GLN A 1 378 ? 36.359 -21.340 -24.274 1.00 65.38 378 GLN A O 1
ATOM 2993 N N . ASN A 1 379 ? 34.148 -21.568 -24.436 1.00 58.25 379 ASN A N 1
ATOM 2994 C CA . ASN A 1 379 ? 34.111 -22.938 -23.918 1.00 58.25 379 ASN A CA 1
ATOM 2995 C C . ASN A 1 379 ? 34.048 -23.985 -25.037 1.00 58.25 379 ASN A C 1
ATOM 2997 O O . ASN A 1 379 ? 33.123 -24.796 -25.081 1.00 58.25 379 ASN A O 1
ATOM 3001 N N . LYS A 1 380 ? 35.027 -23.995 -25.947 1.00 51.34 380 LYS A N 1
ATOM 3002 C CA . LYS A 1 380 ? 35.299 -25.213 -26.724 1.00 51.34 380 LYS A CA 1
ATOM 3003 C C . LYS A 1 380 ? 36.338 -26.053 -25.973 1.00 51.34 380 LYS A C 1
ATOM 3005 O O . LYS A 1 380 ? 37.408 -25.521 -25.671 1.00 51.34 380 LYS A O 1
ATOM 3010 N N . PRO A 1 381 ? 36.103 -27.354 -25.708 1.00 45.03 381 PRO A N 1
ATOM 3011 C CA . PRO A 1 381 ? 37.227 -28.260 -25.516 1.00 45.03 381 PRO A CA 1
ATOM 3012 C C . PRO A 1 381 ? 38.101 -28.161 -26.769 1.00 45.03 381 PRO A C 1
ATOM 3014 O O . PRO A 1 381 ? 37.582 -28.123 -27.888 1.00 45.03 381 PRO A O 1
ATOM 3017 N N . LYS A 1 382 ? 39.418 -28.047 -26.580 1.00 38.56 382 LYS A N 1
ATOM 3018 C CA . LYS A 1 382 ? 40.397 -28.068 -27.669 1.00 38.56 382 LYS A CA 1
ATOM 3019 C C . LYS A 1 382 ? 40.174 -29.356 -28.465 1.00 38.56 382 LYS A C 1
ATOM 3021 O O . LYS A 1 382 ? 40.621 -30.417 -28.043 1.00 38.56 382 LYS A O 1
ATOM 3026 N N . HIS A 1 383 ? 39.447 -29.280 -29.577 1.00 42.47 383 HIS A N 1
ATOM 3027 C CA . HIS A 1 383 ? 39.427 -30.375 -30.528 1.00 42.47 383 HIS A CA 1
ATOM 3028 C C . HIS A 1 383 ? 40.841 -30.494 -31.076 1.00 42.47 383 HIS A C 1
ATOM 3030 O O . HIS A 1 383 ? 41.410 -29.521 -31.575 1.00 42.47 383 HI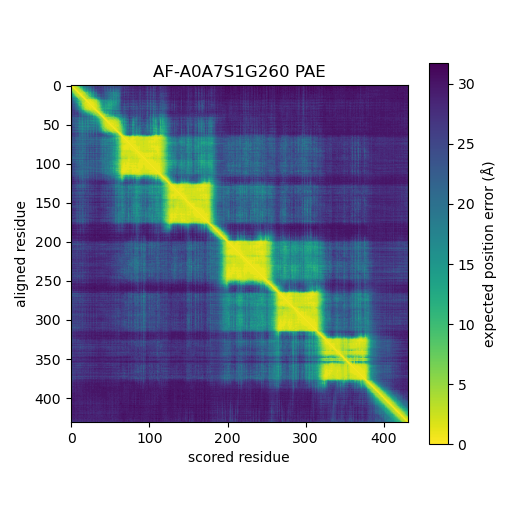S A O 1
ATOM 3036 N N . ALA A 1 384 ? 41.402 -31.683 -30.872 1.00 35.97 384 ALA A N 1
ATOM 3037 C CA . ALA A 1 384 ? 42.662 -32.105 -31.430 1.00 35.97 384 ALA A CA 1
ATOM 3038 C C . ALA A 1 384 ? 42.695 -31.761 -32.919 1.00 35.97 384 ALA A C 1
ATOM 3040 O O . ALA A 1 384 ? 41.750 -32.012 -33.666 1.00 35.97 384 ALA A O 1
ATOM 3041 N N . TYR A 1 385 ? 43.797 -31.138 -33.299 1.00 36.75 385 TYR A N 1
ATOM 3042 C CA . TYR A 1 385 ? 44.202 -30.943 -34.671 1.00 36.75 385 TYR A CA 1
ATOM 3043 C C . TYR A 1 385 ? 44.421 -32.337 -35.274 1.00 36.75 385 TYR A C 1
ATOM 3045 O O . TYR A 1 385 ? 45.455 -32.950 -35.019 1.00 36.75 385 TYR A O 1
ATOM 3053 N N . ASP A 1 386 ? 43.435 -32.868 -35.997 1.00 33.06 386 ASP A N 1
ATOM 3054 C CA . ASP A 1 386 ? 43.644 -34.029 -36.858 1.00 33.06 386 ASP A CA 1
ATOM 3055 C C . ASP A 1 386 ? 43.946 -33.512 -38.262 1.00 33.06 386 ASP A C 1
ATOM 3057 O O . ASP A 1 386 ? 43.092 -32.960 -38.961 1.00 33.06 386 ASP A O 1
ATOM 3061 N N . GLY A 1 387 ? 45.226 -33.589 -38.614 1.00 45.47 387 GLY A N 1
ATOM 3062 C CA . GLY A 1 387 ? 45.708 -33.282 -39.941 1.00 45.47 387 GLY A CA 1
ATOM 3063 C C . GLY A 1 387 ? 45.440 -34.466 -40.850 1.00 45.47 387 GLY A C 1
ATOM 3064 O O . GLY A 1 387 ? 46.188 -35.438 -40.831 1.00 45.47 387 GLY A O 1
ATOM 3065 N N . THR A 1 388 ? 44.444 -34.352 -41.721 1.00 33.94 388 THR A N 1
ATOM 3066 C CA . THR A 1 388 ? 44.346 -35.219 -42.893 1.00 33.94 388 THR A CA 1
ATOM 3067 C C . THR A 1 388 ? 44.087 -34.410 -44.158 1.00 33.94 388 THR A C 1
ATOM 3069 O O . THR A 1 388 ? 43.127 -33.662 -44.305 1.00 33.94 388 THR A O 1
ATOM 3072 N N . LYS A 1 389 ? 45.086 -34.563 -45.024 1.00 34.03 389 LYS A N 1
ATOM 3073 C CA . LYS A 1 389 ? 45.285 -34.134 -46.402 1.00 34.03 389 LYS A CA 1
ATOM 3074 C C . LYS A 1 389 ? 44.029 -33.945 -47.260 1.00 34.03 389 LYS A C 1
ATOM 3076 O O . LYS A 1 389 ? 43.134 -34.781 -47.307 1.00 34.03 389 LYS A O 1
ATOM 3081 N N . GLU A 1 390 ? 44.126 -32.875 -48.040 1.00 38.12 390 GLU A N 1
ATOM 3082 C CA . GLU A 1 390 ? 43.647 -32.691 -49.410 1.00 38.12 390 GLU A CA 1
ATOM 3083 C C . GLU A 1 390 ? 43.470 -34.003 -50.204 1.00 38.12 390 GLU A C 1
ATOM 3085 O O . GLU A 1 390 ? 44.367 -34.852 -50.230 1.00 38.12 390 GLU A O 1
ATOM 3090 N N . PRO A 1 391 ? 42.356 -34.115 -50.942 1.00 40.19 391 PRO A N 1
ATOM 3091 C CA . PRO A 1 391 ? 42.472 -34.530 -52.328 1.00 40.19 391 PRO A CA 1
ATOM 3092 C C . PRO A 1 391 ? 41.762 -33.551 -53.264 1.00 40.19 391 PRO A C 1
ATOM 3094 O O . PRO A 1 391 ? 40.575 -33.248 -53.150 1.00 40.19 391 PRO A O 1
ATOM 3097 N N . SER A 1 392 ? 42.544 -33.106 -54.236 1.00 37.50 392 SER A N 1
ATOM 3098 C CA . SER A 1 392 ? 42.118 -32.655 -55.551 1.00 37.50 392 SER A CA 1
ATOM 3099 C C . SER A 1 392 ? 41.198 -33.693 -56.202 1.00 37.50 392 SER A C 1
ATOM 3101 O O . SER A 1 392 ? 41.464 -34.882 -56.074 1.00 37.50 392 SER A O 1
ATOM 3103 N N . ILE A 1 393 ? 40.151 -33.244 -56.912 1.00 34.31 393 ILE A N 1
ATOM 3104 C CA . ILE A 1 393 ? 39.684 -33.788 -58.205 1.00 34.31 393 ILE A CA 1
ATOM 3105 C C . ILE A 1 393 ? 38.458 -33.004 -58.729 1.00 34.31 393 ILE A C 1
ATOM 3107 O O . ILE A 1 393 ? 37.444 -32.841 -58.059 1.00 34.31 393 ILE A O 1
ATOM 3111 N N . SER A 1 394 ? 38.646 -32.530 -59.965 1.00 30.95 394 SER A N 1
ATOM 3112 C CA . SER A 1 394 ? 37.729 -32.254 -61.083 1.00 30.95 394 SER A CA 1
ATOM 3113 C C . SER A 1 394 ? 36.367 -31.575 -60.889 1.00 30.95 394 SER A C 1
ATOM 3115 O O . SER A 1 394 ? 35.415 -32.117 -60.332 1.00 30.95 394 SER A O 1
ATOM 3117 N N . SER A 1 395 ? 36.260 -30.455 -61.600 1.00 39.34 395 SER A N 1
ATOM 3118 C CA . SER A 1 395 ? 35.061 -29.825 -62.151 1.00 39.34 395 SER A CA 1
ATOM 3119 C C . SER A 1 395 ? 34.128 -30.800 -62.885 1.00 39.34 395 SER A C 1
ATOM 3121 O O . SER A 1 395 ? 34.601 -31.700 -63.582 1.00 39.34 395 SER A O 1
ATOM 3123 N N . PRO A 1 396 ? 32.820 -30.493 -62.895 1.00 38.34 396 PRO A N 1
ATOM 3124 C CA . PRO A 1 396 ? 32.087 -30.549 -64.148 1.00 38.34 396 PRO A CA 1
ATOM 3125 C C . PRO A 1 396 ? 31.333 -29.252 -64.459 1.00 38.34 396 PRO A C 1
ATOM 3127 O O . PRO A 1 396 ? 30.903 -28.481 -63.605 1.00 38.34 396 PRO A O 1
ATOM 3130 N N . THR A 1 397 ? 31.242 -29.054 -65.761 1.00 34.28 397 THR A N 1
ATOM 3131 C CA . THR A 1 397 ? 30.761 -27.923 -66.539 1.00 34.28 397 THR A CA 1
ATOM 3132 C C . THR A 1 397 ? 29.228 -27.808 -66.546 1.00 34.28 397 THR A C 1
ATOM 3134 O O . THR A 1 397 ? 28.541 -28.828 -66.602 1.00 34.28 397 THR A O 1
ATOM 3137 N N . SER A 1 398 ? 28.746 -26.564 -66.722 1.00 35.91 398 SER A N 1
ATOM 3138 C CA . SER A 1 398 ? 27.477 -26.123 -67.371 1.00 35.91 398 SER A CA 1
ATOM 3139 C C . SER A 1 398 ? 26.293 -25.740 -66.458 1.00 35.91 398 SER A C 1
ATOM 3141 O O . SER A 1 398 ? 26.161 -26.305 -65.379 1.00 35.91 398 SER A O 1
ATOM 3143 N N . PRO A 1 399 ? 25.320 -24.922 -66.927 1.00 42.97 399 PRO A N 1
ATOM 3144 C CA . PRO A 1 399 ? 25.381 -23.818 -67.891 1.00 42.97 399 PRO A CA 1
ATOM 3145 C C . PRO A 1 399 ? 24.867 -22.476 -67.314 1.00 42.97 399 PRO A C 1
ATOM 3147 O O . PRO A 1 399 ? 24.136 -22.407 -66.330 1.00 42.97 399 PRO A O 1
ATOM 3150 N N . SER A 1 400 ? 25.254 -21.399 -67.997 1.00 39.31 400 SER A N 1
ATOM 3151 C CA . SER A 1 400 ? 24.803 -20.020 -67.795 1.00 39.31 400 SER A CA 1
ATOM 3152 C C . SER A 1 400 ? 23.318 -19.853 -68.141 1.00 39.31 400 SER A C 1
ATOM 3154 O O . SER A 1 400 ? 22.917 -20.141 -69.268 1.00 39.31 400 SER A O 1
ATOM 3156 N N . PHE A 1 401 ? 22.528 -19.329 -67.201 1.00 36.78 401 PHE A N 1
ATOM 3157 C CA . PHE A 1 401 ? 21.213 -18.745 -67.467 1.00 36.78 401 PHE A CA 1
ATOM 3158 C C . PHE A 1 401 ? 21.189 -17.301 -66.955 1.00 36.78 401 PHE A C 1
ATOM 3160 O O . PHE A 1 401 ? 21.351 -17.036 -65.765 1.00 36.78 401 PHE A O 1
ATOM 3167 N N . SER A 1 402 ? 21.006 -16.364 -67.885 1.00 44.88 402 SER A N 1
ATOM 3168 C CA . SER A 1 402 ? 20.741 -14.948 -67.624 1.00 44.88 402 SER A CA 1
ATOM 3169 C C . SER A 1 402 ? 19.378 -14.751 -66.954 1.00 44.88 402 SER A C 1
ATOM 3171 O O . SER A 1 402 ? 18.405 -15.356 -67.404 1.00 44.88 402 SER A O 1
ATOM 3173 N N . PRO A 1 403 ? 19.241 -13.840 -65.975 1.00 51.06 403 PRO A N 1
ATOM 3174 C CA . PRO A 1 403 ? 17.936 -13.327 -65.595 1.00 51.06 403 PRO A CA 1
ATOM 3175 C C . PRO A 1 403 ? 17.599 -12.037 -66.357 1.00 51.06 403 PRO A C 1
ATOM 3177 O O . PRO A 1 403 ? 18.342 -11.054 -66.357 1.00 51.06 403 PRO A O 1
ATOM 3180 N N . THR A 1 404 ? 16.435 -12.069 -66.997 1.00 38.41 404 THR A N 1
ATOM 3181 C CA . THR A 1 404 ? 15.720 -10.947 -67.608 1.00 38.41 404 THR A CA 1
ATOM 3182 C C . THR A 1 404 ? 15.363 -9.894 -66.556 1.00 38.41 404 THR A C 1
ATOM 3184 O O . THR A 1 404 ? 14.806 -10.204 -65.505 1.00 38.41 404 THR A O 1
ATOM 3187 N N . VAL A 1 405 ? 15.665 -8.631 -66.859 1.00 41.06 405 VAL A N 1
ATOM 3188 C CA . VAL A 1 405 ? 15.324 -7.459 -66.045 1.00 41.06 405 VAL A CA 1
ATOM 3189 C C . VAL A 1 405 ? 13.846 -7.114 -66.240 1.00 41.06 405 VAL A C 1
ATOM 3191 O O . VAL A 1 405 ? 13.461 -6.620 -67.299 1.00 41.06 405 VAL A O 1
ATOM 3194 N N . THR A 1 406 ? 13.025 -7.308 -65.208 1.00 36.19 406 THR A N 1
ATOM 3195 C CA . THR A 1 406 ? 11.660 -6.761 -65.154 1.00 36.19 406 THR A CA 1
ATOM 3196 C C . THR A 1 406 ? 11.670 -5.479 -64.323 1.00 36.19 406 THR A C 1
ATOM 3198 O O . THR A 1 406 ? 11.914 -5.493 -63.119 1.00 36.19 406 THR A O 1
ATOM 3201 N N . LYS A 1 407 ? 11.425 -4.350 -64.995 1.00 40.72 407 LYS A N 1
ATOM 3202 C CA . LYS A 1 407 ? 11.245 -3.013 -64.413 1.00 40.72 407 LYS A CA 1
ATOM 3203 C C . LYS A 1 407 ? 10.001 -3.011 -63.514 1.00 40.72 407 LYS A C 1
ATOM 3205 O O . LYS A 1 407 ? 8.892 -3.158 -64.019 1.00 40.72 407 LYS A O 1
ATOM 3210 N N . VAL A 1 408 ? 10.176 -2.797 -62.211 1.00 37.34 408 VAL A N 1
ATOM 3211 C CA . VAL A 1 408 ? 9.072 -2.490 -61.288 1.00 37.34 408 VAL A CA 1
ATOM 3212 C C . VAL A 1 408 ? 8.990 -0.975 -61.125 1.00 37.34 408 VAL A C 1
ATOM 3214 O O . VAL A 1 408 ? 9.972 -0.311 -60.800 1.00 37.34 408 VAL A O 1
ATOM 3217 N N . VAL A 1 409 ? 7.810 -0.444 -61.429 1.00 43.09 409 VAL A N 1
ATOM 3218 C CA . VAL A 1 409 ? 7.424 0.964 -61.328 1.00 43.09 409 VAL A CA 1
ATOM 3219 C C . VAL A 1 409 ? 7.131 1.301 -59.865 1.00 43.09 409 VAL A C 1
ATOM 3221 O O . VAL A 1 409 ? 6.323 0.634 -59.224 1.00 43.09 409 VAL A O 1
ATOM 3224 N N . SER A 1 410 ? 7.773 2.347 -59.351 1.00 44.88 410 SER A N 1
ATOM 3225 C CA . SER A 1 410 ? 7.511 2.920 -58.027 1.00 44.88 410 SER A CA 1
ATOM 3226 C C . SER A 1 410 ? 6.257 3.808 -58.048 1.00 44.88 410 SER A C 1
ATOM 3228 O O . SER A 1 410 ? 6.180 4.689 -58.907 1.00 44.88 410 SER A O 1
ATOM 3230 N N . PRO A 1 411 ? 5.319 3.691 -57.091 1.00 45.06 411 PRO A N 1
ATOM 3231 C CA . PRO A 1 411 ? 4.356 4.749 -56.820 1.00 45.06 411 PRO A CA 1
ATOM 3232 C C . PRO A 1 411 ? 4.928 5.748 -55.801 1.00 45.06 411 PRO A C 1
ATOM 3234 O O . PRO A 1 411 ? 5.349 5.390 -54.702 1.00 45.06 411 PRO A O 1
ATOM 3237 N N . SER A 1 412 ? 4.946 7.020 -56.198 1.00 36.91 412 SER A N 1
ATOM 3238 C CA . SER A 1 412 ? 5.227 8.173 -55.343 1.00 36.91 412 SER A CA 1
ATOM 3239 C C . SER A 1 412 ? 3.967 8.526 -54.552 1.00 36.91 412 SER A C 1
ATOM 3241 O O . SER A 1 412 ? 2.922 8.777 -55.148 1.00 36.91 412 SER A O 1
ATOM 3243 N N . PHE A 1 413 ? 4.062 8.556 -53.222 1.00 41.22 413 PHE A N 1
ATOM 3244 C CA . PHE A 1 413 ? 3.032 9.124 -52.353 1.00 41.22 413 PHE A CA 1
ATOM 3245 C C . PHE A 1 413 ? 3.556 10.424 -51.736 1.00 41.22 413 PHE A C 1
ATOM 3247 O O . PHE A 1 413 ? 4.555 10.429 -51.016 1.00 41.22 413 PHE A O 1
ATOM 3254 N N . SER A 1 414 ? 2.885 11.533 -52.050 1.00 48.38 414 SER A N 1
ATOM 3255 C CA . SER A 1 414 ? 3.074 12.839 -51.413 1.00 48.38 414 SER A CA 1
ATOM 3256 C C . SER A 1 414 ? 2.389 12.881 -50.039 1.00 48.38 414 SER A C 1
ATOM 3258 O O . SER A 1 414 ? 1.301 12.322 -49.897 1.00 48.38 414 SER A O 1
ATOM 3260 N N . PRO A 1 415 ? 2.953 13.575 -49.035 1.00 52.75 415 PRO A N 1
ATOM 3261 C CA . PRO A 1 415 ? 2.280 13.774 -47.758 1.00 52.75 415 PRO A CA 1
ATOM 3262 C C . PRO A 1 415 ? 1.318 14.972 -47.801 1.00 52.75 415 PRO A C 1
ATOM 3264 O O . PRO A 1 415 ? 1.705 16.099 -48.116 1.00 52.75 415 PRO A O 1
ATOM 3267 N N . THR A 1 416 ? 0.062 14.727 -47.428 1.00 40.47 416 THR A N 1
ATOM 3268 C CA . THR A 1 416 ? -0.945 15.758 -47.148 1.00 40.47 416 THR A CA 1
ATOM 3269 C C . THR A 1 416 ? -0.695 16.344 -45.759 1.00 40.47 416 THR A C 1
ATOM 3271 O O . THR A 1 416 ? -0.714 15.632 -44.758 1.00 40.47 416 THR A O 1
ATOM 3274 N N . VAL A 1 417 ? -0.456 17.653 -45.700 1.00 42.59 417 VAL A N 1
ATOM 3275 C CA . VAL A 1 417 ? -0.295 18.423 -44.460 1.00 42.59 417 VAL A CA 1
ATOM 3276 C C . VAL A 1 417 ? -1.676 18.795 -43.920 1.00 42.59 417 VAL A C 1
ATOM 3278 O O . VAL A 1 417 ? -2.369 19.623 -44.510 1.00 42.59 417 VAL A O 1
ATOM 3281 N N . THR A 1 418 ? -2.067 18.229 -42.779 1.00 41.12 418 THR A N 1
ATOM 3282 C CA . THR A 1 418 ? -3.274 18.645 -42.049 1.00 41.12 418 THR A CA 1
ATOM 3283 C C . THR A 1 418 ? -2.880 19.627 -40.946 1.00 41.12 418 THR A C 1
ATOM 3285 O O . THR A 1 418 ? -2.160 19.279 -40.012 1.00 41.12 418 THR A O 1
ATOM 3288 N N . LYS A 1 419 ? -3.337 20.880 -41.068 1.00 43.12 419 LYS A N 1
ATOM 3289 C CA . LYS A 1 419 ? -3.199 21.932 -40.048 1.00 43.12 419 LYS A CA 1
ATOM 3290 C C . LYS A 1 419 ? -3.952 21.537 -38.775 1.00 43.12 419 LYS A C 1
ATOM 3292 O O . LYS A 1 419 ? -5.164 21.349 -38.814 1.00 43.12 419 LYS A O 1
ATOM 3297 N N . VAL A 1 420 ? -3.245 21.506 -37.649 1.00 44.03 420 VAL A N 1
ATOM 3298 C CA . VAL A 1 420 ? -3.841 21.461 -36.308 1.00 44.03 420 VAL A CA 1
ATOM 3299 C C . VAL A 1 420 ? -4.117 22.897 -35.865 1.00 44.03 420 VAL A C 1
ATOM 3301 O O . VAL A 1 420 ? -3.213 23.730 -35.825 1.00 44.03 420 VAL A O 1
ATOM 3304 N N . VAL A 1 421 ? -5.386 23.191 -35.585 1.00 47.00 421 VAL A N 1
ATOM 3305 C CA . VAL A 1 421 ? -5.855 24.452 -35.002 1.00 47.00 421 VAL A CA 1
ATOM 3306 C C . VAL A 1 421 ? -5.811 24.314 -33.483 1.00 47.00 421 VAL A C 1
ATOM 3308 O O . VAL A 1 421 ? -6.453 23.429 -32.923 1.00 47.00 421 VAL A O 1
ATOM 3311 N N . SER A 1 422 ? -5.058 25.187 -32.820 1.00 48.66 422 SER A N 1
ATOM 3312 C CA . SER A 1 422 ? -5.010 25.292 -31.358 1.00 48.66 422 SER A CA 1
ATOM 3313 C C . SER A 1 422 ? -6.171 26.153 -30.842 1.00 48.66 422 SER A C 1
ATOM 3315 O O . SER A 1 422 ? -6.349 27.261 -31.353 1.00 48.66 422 SER A O 1
ATOM 3317 N N . PRO A 1 423 ? -6.927 25.735 -29.811 1.00 51.09 423 PRO A N 1
ATOM 3318 C CA . PRO A 1 423 ? -7.832 26.636 -29.109 1.00 51.09 423 PRO A CA 1
ATOM 3319 C C . PRO A 1 423 ? -7.080 27.429 -28.029 1.00 51.09 423 PRO A C 1
ATOM 3321 O O . PRO A 1 423 ? -6.376 26.870 -27.189 1.00 51.09 423 PRO A O 1
ATOM 3324 N N . SER A 1 424 ? -7.241 28.751 -28.064 1.00 44.34 424 SER A N 1
ATOM 3325 C CA . SER A 1 424 ? -6.819 29.686 -27.019 1.00 44.34 424 SER A CA 1
ATOM 3326 C C . SER A 1 424 ? -7.971 29.876 -26.032 1.00 44.34 424 SER A C 1
ATOM 3328 O O . SER A 1 424 ? -9.071 30.243 -26.440 1.00 44.34 424 SER A O 1
ATOM 3330 N N . PHE A 1 425 ? -7.725 29.637 -24.744 1.00 45.44 425 PHE A N 1
ATOM 3331 C CA . PHE A 1 425 ? -8.633 30.016 -23.663 1.00 45.44 425 PHE A CA 1
ATOM 3332 C C . PHE A 1 425 ? -8.084 31.264 -22.964 1.00 45.44 425 PHE A C 1
ATOM 3334 O O . PHE A 1 425 ? -6.967 31.257 -22.449 1.00 45.44 425 PHE A O 1
ATOM 3341 N N . SER A 1 426 ? -8.874 32.338 -22.958 1.00 51.34 426 SER A N 1
ATOM 3342 C CA . SER A 1 426 ? -8.672 33.512 -22.100 1.00 51.34 426 SER A CA 1
ATOM 3343 C C . SER A 1 426 ? -9.481 33.360 -20.806 1.00 51.34 426 SER A C 1
ATOM 3345 O O . SER A 1 426 ? -10.616 32.886 -20.876 1.00 51.34 426 SER A O 1
ATOM 3347 N N . PRO A 1 427 ? -8.965 33.783 -19.639 1.00 63.12 427 PRO A N 1
ATOM 3348 C CA . PRO A 1 427 ? -9.753 33.835 -18.414 1.00 63.12 427 PRO A CA 1
ATOM 3349 C C . PRO A 1 427 ? -10.556 35.140 -18.321 1.00 63.12 427 PRO A C 1
ATOM 3351 O O . PRO A 1 427 ? -10.020 36.239 -18.474 1.00 63.12 427 PRO A O 1
ATOM 3354 N N . THR A 1 428 ? -11.850 35.015 -18.033 1.00 50.38 428 THR A N 1
ATOM 3355 C CA . THR A 1 428 ? -12.719 36.127 -17.640 1.00 50.38 428 THR A CA 1
ATOM 3356 C C . THR A 1 428 ? -12.574 36.359 -16.138 1.00 50.38 428 THR A C 1
ATOM 3358 O O . THR A 1 428 ? -12.832 35.464 -15.337 1.00 50.38 428 THR A O 1
ATOM 3361 N N . VAL A 1 429 ? -12.152 37.565 -15.761 1.00 54.94 429 VAL A N 1
ATOM 3362 C CA . VAL A 1 429 ? -12.195 38.071 -14.385 1.00 54.94 429 VAL A CA 1
ATOM 3363 C C . VAL A 1 429 ? -13.532 38.781 -14.200 1.00 54.94 429 VAL A C 1
ATOM 3365 O O . VAL A 1 429 ? -13.821 39.739 -14.918 1.00 54.94 429 VAL A O 1
ATOM 3368 N N . THR A 1 430 ? -14.331 38.332 -13.237 1.00 54.25 430 THR A N 1
ATOM 3369 C CA . THR A 1 430 ? -15.534 39.041 -12.777 1.00 54.25 430 THR A CA 1
ATOM 3370 C C . THR A 1 430 ? -15.212 39.744 -11.461 1.00 54.25 430 THR A C 1
ATOM 3372 O O . THR A 1 430 ? -14.560 39.159 -10.596 1.00 54.25 430 THR A O 1
ATOM 3375 N N . LYS A 1 431 ? -15.613 41.015 -11.374 1.00 55.91 431 LYS A N 1
ATOM 3376 C CA . LYS A 1 431 ? -15.495 41.884 -10.197 1.00 55.91 431 LYS A CA 1
ATOM 3377 C C . LYS A 1 431 ? -16.524 41.550 -9.132 1.00 55.91 431 LYS A C 1
ATOM 3379 O O . LYS A 1 431 ? -17.646 41.166 -9.530 1.00 55.91 431 LYS A O 1
#

Foldseek 3Di:
DDDDDDDDDPPVVPPPPDPPPVVVVVVVVVVVPPPDDDPDPPPVVVVVVVVVVVVVVVVVVPPDPQAAAQPDAAPVRDGLVVLACHQLVCCVVVPDDPVRSVSSCVRNVNSNVVDPPVPPPPPPDPQDAQQPDQQPPPRHGLQVLAPPQLVCCVVVVDDPVSSVVSCVRNVNSNVVPPPDDDDDDDDDDDDPPDDPPPAQDAAQPDAAPVGDGLQLLAPPQLCCCVVVPDDPVSSVVSCRRNVPSNVVPDVVVVVVPPPPPPVDADDAQQPDQANVGDGLVVAALVCLVVCVVVVDDPVSSVVSCVRNVVRNVVRPDDPPPPPPDDAQQQDQAPVRDPDGLNVLLPVPALVNVDDPNDDPVRSVSSCVRRVVSRVVPVDDDPDDPDDDDDDDDDDDDDDDDDDDDDDDDDDDDDDDDDDDDDDDDDDDDDD

Secondary structure (DSSP, 8-state):
-------SSSSSTTSSS-HHHHHHHHHHHHHHTTS---TT-HHHHHHHHHHHHHHHHHHHSTTS-S---TT---TTS--GGGGTT--GGGGGGGT--HHHHHHHHHH-TTTTT-S---------------TT-B-TTT--BGGGGTTS-GGGGGGGT--HHHHHHHHHHTTTTTTGGGGS--PPP-------TTSSS-SS---TT---TT---HHHHTTS-GGGGGGGT--HHHHHHHHHH-TTTTT-S-HHHHTTS-----S------TT---TT---GGG--HHHHTTGGGGT--HHHHHHHHHH-TTTTTTT-STT-S-------TT---TT--SSGGGGGTTSS-TT-S-TTS--HHHHHHHHHH-TTTTT--------------------------PPP---PPPPP-PPP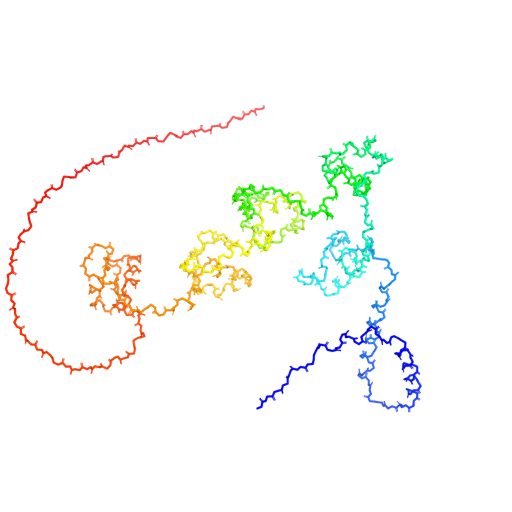--PPPPPPPPPPPP-

Sequence (431 aa):
MCAESIYHQDILVLISANTRSIKRRMRQLRRLNLRTRSPSNKVNSQLLLITIFFLSIVNSISSRGCHDLPSYRDRFGRSCDSYFRANCLNFGLIGFTEFEVNDLVTNCPFSCRTCAVEEKEDTEGSCEDDKDYIDPITQKSCTSFRGAICRNLFLLGYTDKQLEELLESCAKSCDACASSRSKPVDVPNYSPRHELEAVCQDSLTYRDRYGRTCAMLSGGDCENMSAIGFSNREVEDILQSCPRSCGTCPRAYISATTHLPTDKGCSDDIYYRDRFSRTCEVYHPSMCNNMQMLGFSPSEIFELKNSCPLSCNACQEKHREKKACRDDENFIDPRGRVGGCTLYRYSKICTDLDKKFFNQEEILKIRLACPVTCNICQNKPKHAYDGTKEPSISSPTSPSFSPTVTKVVSPSFSPTVTKVVSPSFSPTVTK

Organism: NCBI:txid216773

pLDDT: mean 74.45, std 21.88, range [30.95, 97.75]